Protein AF-A0A7K9M9V5-F1 (afdb_monomer)

Sequence (513 aa):
MQDLDKKLLKLNRQIQEDERISSNPIVKIVYGDPVTFLSQLPKDSHIHHSKMWSCRRRISVENLGHVVQQKNAKDTVPLLWKFLQKETELRLVKFLPEILALQRDLVRRFQNTADVKHCSIRDFLNEPLSDVMRDLLQRRVNVFLSVWNKLRSSLDTNGEIKLPKGYCDAELTLDSKLEVLLPRRRGLGLCSTALASYLISLHNDFIHAVNKHIKEDDRYLISPSEVADLHLISYEVERDLIPLILSNCQYSMEKGGQTLQDFDLERIQQQVISKFLQGKPLITLTGIPTLVYRHDRNYEQLFNDVRNKLDQSALPSSVMNMISGELQSYSDVCDALSITEITLGFLAMAGENAEMLLTDYIEEVLQMGDQTNPHVLQALRRCHLKHNIALWQLLCTRKSEQLLRLKRDPFVDVSTVYKAELSPDIAKLLNAFLVQSRLETFLQELHEMIVLKLRPVRAVDEFRPTWSLKESLIPYLDAKYSDLATELEEMFPDEILLSHATATWKAAAVFKR

Foldseek 3Di:
DPCPVVVVVVVLVVQCPPPVPVPPLVNCLQSHWNVVPPVPQDPPDPCSGSVNVHDDDQDALVVVLVVCVVVVCCVVQVLSNVCSVCVLLQQLLLLLLLLLVLQVVLQVVCQPPQDDPWAFLLVVLPPDDDPVVSVSNVVSVVSLLVSLLSCLVVLCPPFPDHDDPPLSPDRDDSRHTPCCSHCAPDDNNVNSVRSSRVSLVSLQVSLVVLCVVVVHDQPQEDESVPDDSVLGQHDDRVPQVSVLQVVQWDWDQDPPGDTDTDGPSNSSSVCSCVPGHPPHHRYDSPHRRYRARLLNDQVVLLVVLLVVQDAADADDPVLLVLLVVLQPDLVLLVLLLVLLSVLSVVCSPPNDYQQAQSLCCVCPVVVCNVVGDVSSSVSRRPDGNNHSVNSNLSSLLVNQLVCVVVVHHSQPQFDLQQADADDPVLLVLLVVLLVVDPLSVVLSLLSCCCSNQRNDPCNCVVFPQAAFPLVVSLVVCVVVVHPVSVSSVVRPDRPHGSSPSSNSSSSSSVVVD

Radius of gyration: 34.29 Å; Cα contacts (8 Å, |Δi|>4): 579; chains: 1; bounding box: 97×51×90 Å

Nearest PDB structures (foldseek):
  6tay-assembly1_A  TM=6.964E-01  e=7.313E-41  Mus musculus
  8s24-assembly1_A  TM=7.079E-01  e=9.485E-41  Homo sapiens
  6tax-assembly1_A  TM=6.893E-01  e=4.143E-40  Mus musculus
  7oim-assembly1_A  TM=6.729E-01  e=5.806E-38  Mus musculus

Solvent-accessible surface area (backbone atoms only — not comparable to full-atom values): 29113 Å² total; per-residue (Å²): 126,86,67,50,71,62,49,51,55,52,49,52,49,54,56,54,66,32,78,91,47,46,79,40,67,67,52,37,51,75,78,46,57,48,71,81,79,40,84,88,55,74,77,94,44,95,72,70,37,63,80,71,74,52,90,74,84,80,89,47,72,66,57,51,47,49,50,42,60,75,70,63,34,48,84,80,32,49,65,44,48,54,44,61,77,40,40,87,62,48,58,50,36,54,51,47,50,48,43,52,49,48,26,42,54,48,31,72,71,48,58,84,46,92,66,85,74,90,44,31,38,49,60,62,64,69,48,99,62,60,69,71,58,40,54,52,50,51,51,33,50,51,50,45,39,56,52,44,60,75,38,30,68,54,40,72,73,72,35,88,60,83,73,64,91,73,70,55,75,60,77,66,54,56,81,35,59,37,48,39,60,41,21,20,98,53,77,57,9,34,54,31,41,38,51,54,53,44,42,44,49,57,50,33,58,50,37,54,54,48,29,65,73,74,71,53,77,90,73,54,68,43,44,52,81,71,55,45,76,84,51,40,50,56,73,46,61,82,77,49,50,47,53,52,54,54,76,39,51,46,77,46,73,50,100,85,76,52,74,46,78,44,71,48,56,63,60,49,32,52,50,49,37,66,74,43,47,60,92,42,50,39,62,46,81,63,66,57,63,66,47,66,48,83,91,68,56,64,58,70,60,43,50,49,41,25,56,74,51,26,67,71,47,80,63,56,68,74,55,52,53,47,34,61,63,66,47,72,47,67,64,49,29,51,52,46,36,51,53,46,56,51,50,51,55,49,33,35,72,72,38,63,67,35,83,39,43,42,45,56,43,39,38,72,72,67,64,39,51,93,80,44,60,66,69,46,48,62,50,38,60,87,38,30,50,20,25,48,69,44,47,43,42,51,33,53,40,49,46,34,54,44,31,49,71,71,76,39,77,64,57,74,78,37,54,70,68,32,55,38,76,71,50,76,68,59,45,51,51,50,51,60,34,55,77,77,46,67,54,72,62,51,49,33,53,54,44,47,47,45,63,67,55,46,35,47,93,63,19,65,82,79,52,52,43,86,39,37,36,51,77,62,45,35,65,61,26,55,77,66,71,39,78,61,33,62,54,43,72,77,57,51,59,69,83,47,28,31,18,26,47,54,38,52,49,51,51,51,62,55,70,74,105

Structure (mmCIF, N/CA/C/O backbone):
data_AF-A0A7K9M9V5-F1
#
_entry.id   AF-A0A7K9M9V5-F1
#
loop_
_atom_site.group_PDB
_atom_site.id
_atom_site.type_symbol
_atom_site.label_atom_id
_atom_site.label_alt_id
_atom_site.label_comp_id
_atom_site.label_asym_id
_atom_site.label_entity_id
_atom_site.label_seq_id
_atom_site.pdbx_PDB_ins_code
_atom_site.Cartn_x
_atom_site.Cartn_y
_atom_site.Cartn_z
_atom_site.occupancy
_atom_site.B_iso_or_equiv
_atom_site.auth_seq_id
_atom_site.auth_comp_id
_atom_site.auth_asym_id
_atom_site.auth_atom_id
_atom_site.pdbx_PDB_model_num
ATOM 1 N N . MET A 1 1 ? 32.129 17.819 -21.849 1.00 51.53 1 MET A N 1
ATOM 2 C CA . MET A 1 1 ? 33.596 17.989 -21.948 1.00 51.53 1 MET A CA 1
ATOM 3 C C . MET A 1 1 ? 33.959 18.271 -23.398 1.00 51.53 1 MET A C 1
ATOM 5 O O . MET A 1 1 ? 34.106 17.333 -24.168 1.00 51.53 1 MET A O 1
ATOM 9 N N . GLN A 1 2 ? 34.038 19.540 -23.794 1.00 53.66 2 GLN A N 1
ATOM 10 C CA . GLN A 1 2 ? 34.505 19.894 -25.139 1.00 53.66 2 GLN A CA 1
ATOM 11 C C . GLN A 1 2 ? 36.034 19.671 -25.231 1.00 53.66 2 GLN A C 1
ATOM 13 O O . GLN A 1 2 ? 36.744 19.853 -24.242 1.00 53.66 2 GLN A O 1
ATOM 18 N N . ASP A 1 3 ? 36.516 19.205 -26.390 1.00 66.62 3 ASP A N 1
ATOM 19 C CA . ASP A 1 3 ? 37.926 18.900 -26.726 1.00 66.62 3 ASP A CA 1
ATOM 20 C C . ASP A 1 3 ? 38.622 17.723 -26.007 1.00 66.62 3 ASP A C 1
ATOM 22 O O . ASP A 1 3 ? 39.841 17.559 -26.133 1.00 66.62 3 ASP A O 1
ATOM 26 N N . LEU A 1 4 ? 37.892 16.856 -25.294 1.00 72.06 4 LEU A N 1
ATOM 27 C CA . LEU A 1 4 ? 38.500 15.678 -24.657 1.00 72.06 4 LEU A CA 1
ATOM 28 C C . LEU A 1 4 ? 39.150 14.737 -25.683 1.00 72.06 4 LEU A C 1
ATOM 30 O O . LEU A 1 4 ? 40.258 14.266 -25.448 1.00 72.06 4 LEU A O 1
ATOM 34 N N . ASP A 1 5 ? 38.524 14.518 -26.839 1.00 70.75 5 ASP A N 1
ATOM 35 C CA . ASP A 1 5 ? 39.033 13.580 -27.849 1.00 70.75 5 ASP A CA 1
ATOM 36 C C . ASP A 1 5 ? 40.385 14.018 -28.430 1.00 70.75 5 ASP A C 1
ATOM 38 O O . ASP A 1 5 ? 41.305 13.211 -28.575 1.00 70.75 5 ASP A O 1
ATOM 42 N N . LYS A 1 6 ? 40.566 15.324 -28.668 1.00 75.88 6 LYS A N 1
ATOM 43 C CA . LYS A 1 6 ? 41.851 15.890 -29.111 1.00 75.88 6 LYS A CA 1
ATOM 44 C C . LYS A 1 6 ? 42.919 15.783 -28.023 1.00 75.88 6 LYS A C 1
ATOM 46 O O . LYS A 1 6 ? 44.075 15.477 -28.317 1.00 75.88 6 LYS A O 1
ATOM 51 N N . LYS A 1 7 ? 42.541 16.018 -26.761 1.00 82.12 7 LYS A N 1
ATOM 52 C CA . LYS A 1 7 ? 43.445 15.887 -25.608 1.00 82.12 7 LYS A CA 1
ATOM 53 C C . LYS A 1 7 ? 43.864 14.435 -25.381 1.00 82.12 7 LYS A C 1
ATOM 55 O O . LYS A 1 7 ? 45.041 14.203 -25.136 1.00 82.12 7 LYS A O 1
ATOM 60 N N . LEU A 1 8 ? 42.950 13.474 -25.529 1.00 80.19 8 LEU A N 1
ATOM 61 C CA . LEU A 1 8 ? 43.242 12.043 -25.426 1.00 80.19 8 LEU A CA 1
ATOM 62 C C . LEU A 1 8 ? 44.208 11.583 -26.519 1.00 80.19 8 LEU A C 1
ATOM 64 O O . LEU A 1 8 ? 45.165 10.881 -26.217 1.00 80.19 8 LEU A O 1
ATOM 68 N N . LEU A 1 9 ? 44.023 12.026 -27.767 1.00 79.56 9 LEU A N 1
ATOM 69 C CA . LEU A 1 9 ? 44.968 11.723 -28.849 1.00 79.56 9 LEU A CA 1
ATOM 70 C C . LEU A 1 9 ? 46.369 12.282 -28.563 1.00 79.56 9 LEU A C 1
ATOM 72 O O . LEU A 1 9 ? 47.364 11.589 -28.770 1.00 79.56 9 LEU A O 1
ATOM 76 N N . LYS A 1 10 ? 46.453 13.516 -28.050 1.00 83.25 10 LYS A N 1
ATOM 77 C CA . LYS A 1 10 ? 47.728 14.143 -27.677 1.00 83.25 10 LYS A CA 1
ATOM 78 C C . LYS A 1 10 ? 48.398 13.430 -26.498 1.00 83.25 10 LYS A C 1
ATOM 80 O O . LYS A 1 10 ? 49.598 13.190 -26.550 1.00 83.25 10 LYS A O 1
ATOM 85 N N . LEU A 1 11 ? 47.629 13.073 -25.471 1.00 83.31 11 LEU A N 1
ATOM 86 C CA . LEU A 1 11 ? 48.118 12.352 -24.296 1.00 83.31 11 LEU A CA 1
ATOM 87 C C . LEU A 1 11 ? 48.611 10.949 -24.672 1.00 83.31 11 LEU A C 1
ATOM 89 O O . LEU A 1 11 ? 49.701 10.561 -24.271 1.00 83.31 11 LEU A O 1
ATOM 93 N N . ASN A 1 12 ? 47.857 10.219 -25.498 1.00 80.88 12 ASN A N 1
ATOM 94 C CA . ASN A 1 12 ? 48.265 8.901 -25.985 1.00 80.88 12 ASN A CA 1
ATOM 95 C C . ASN A 1 12 ? 49.577 8.977 -26.776 1.00 80.88 12 ASN A C 1
ATOM 97 O O . ASN A 1 12 ? 50.435 8.119 -26.597 1.00 80.88 12 ASN A O 1
ATOM 101 N N . ARG A 1 13 ? 49.770 10.028 -27.589 1.00 81.56 13 ARG A N 1
ATOM 102 C CA . ARG A 1 13 ? 51.042 10.269 -28.286 1.00 81.56 13 ARG A CA 1
ATOM 103 C C . ARG A 1 13 ? 52.190 10.538 -27.304 1.00 81.56 13 ARG A C 1
ATOM 105 O O . ARG A 1 13 ? 53.248 9.944 -27.443 1.00 81.56 13 ARG A O 1
ATOM 112 N N . GLN A 1 14 ? 51.964 11.354 -26.274 1.00 82.88 14 GLN A N 1
ATOM 113 C CA . GLN A 1 14 ? 52.973 11.625 -25.240 1.00 82.88 14 GLN A CA 1
ATOM 114 C C . GLN A 1 14 ? 53.352 10.376 -24.430 1.00 82.88 14 GLN A C 1
ATOM 116 O O . GLN A 1 14 ? 54.517 10.195 -24.103 1.00 82.88 14 GLN A O 1
ATOM 121 N N . ILE A 1 15 ? 52.388 9.500 -24.129 1.00 78.69 15 ILE A N 1
ATOM 122 C CA . ILE A 1 15 ? 52.637 8.221 -23.443 1.00 78.69 15 ILE A CA 1
ATOM 123 C C . ILE A 1 15 ? 53.419 7.263 -24.348 1.00 78.69 15 ILE A C 1
ATOM 125 O O . ILE A 1 15 ? 54.307 6.555 -23.879 1.00 78.69 15 ILE A O 1
ATOM 129 N N . GLN A 1 16 ? 53.102 7.241 -25.643 1.00 76.00 16 GLN A N 1
ATOM 130 C CA . GLN A 1 16 ? 53.804 6.421 -26.628 1.00 76.00 16 GLN A CA 1
ATOM 131 C C . GLN A 1 16 ? 55.267 6.855 -26.817 1.00 76.00 16 GLN A C 1
ATOM 133 O O . GLN A 1 16 ? 56.130 6.004 -27.024 1.00 76.00 16 GLN A O 1
ATOM 138 N N . GLU A 1 17 ? 55.537 8.158 -26.743 1.00 80.81 17 GLU A N 1
ATOM 139 C CA . GLU A 1 17 ? 56.869 8.759 -26.901 1.00 80.81 17 GLU A CA 1
ATOM 140 C C . GLU A 1 17 ? 57.691 8.776 -25.595 1.00 80.81 17 GLU A C 1
ATOM 142 O O . GLU A 1 17 ? 58.870 9.120 -25.628 1.00 80.81 17 GLU A O 1
ATOM 147 N N . ASP A 1 18 ? 57.119 8.379 -24.449 1.00 83.06 18 ASP A N 1
ATOM 148 C CA . ASP A 1 18 ? 57.840 8.321 -23.170 1.00 83.06 18 ASP A CA 1
ATOM 149 C C . ASP A 1 18 ? 58.947 7.255 -23.226 1.00 83.06 18 ASP A C 1
ATOM 151 O O . ASP A 1 18 ? 58.688 6.051 -23.307 1.00 83.06 18 ASP A O 1
ATOM 155 N N . GLU A 1 19 ? 60.204 7.690 -23.161 1.00 80.44 19 GLU A N 1
ATOM 156 C CA . GLU A 1 19 ? 61.401 6.842 -23.255 1.00 80.44 19 GLU A CA 1
ATOM 157 C C . GLU A 1 19 ? 61.427 5.698 -22.228 1.00 80.44 19 GLU A C 1
ATOM 159 O O . GLU A 1 19 ? 61.992 4.635 -22.491 1.00 80.44 19 GLU A O 1
ATOM 164 N N . ARG A 1 20 ? 60.755 5.865 -21.080 1.00 83.25 20 ARG A N 1
ATOM 165 C CA . ARG A 1 20 ? 60.689 4.846 -20.019 1.00 83.25 20 ARG A CA 1
ATOM 166 C C . ARG A 1 20 ? 59.803 3.655 -20.386 1.00 83.25 20 ARG A C 1
ATOM 168 O O . ARG A 1 20 ? 59.953 2.584 -19.804 1.00 83.25 20 ARG A O 1
ATOM 175 N N . ILE A 1 21 ? 58.858 3.845 -21.307 1.00 81.62 21 ILE A N 1
ATOM 176 C CA . ILE A 1 21 ? 57.790 2.884 -21.624 1.00 81.62 21 ILE A CA 1
ATOM 177 C C . ILE A 1 21 ? 57.818 2.487 -23.110 1.00 81.62 21 ILE A C 1
ATOM 179 O O . ILE A 1 21 ? 57.430 1.372 -23.460 1.00 81.62 21 ILE A O 1
ATOM 183 N N . SER A 1 22 ? 58.331 3.350 -23.985 1.00 77.00 22 SER A N 1
ATOM 184 C CA . SER A 1 22 ? 58.371 3.167 -25.442 1.00 77.00 22 SER A CA 1
ATOM 185 C C . SER A 1 22 ? 59.183 1.953 -25.905 1.00 77.00 22 SER A C 1
ATOM 187 O O . SER A 1 22 ? 58.924 1.424 -26.984 1.00 77.00 22 SER A O 1
ATOM 189 N N . SER A 1 23 ? 60.134 1.459 -25.105 1.00 78.44 23 SER A N 1
ATOM 190 C CA . SER A 1 23 ? 60.894 0.232 -25.386 1.00 78.44 23 SER A CA 1
ATOM 191 C C . SER A 1 23 ? 60.104 -1.053 -25.105 1.00 78.44 23 SER A C 1
ATOM 193 O O . SER A 1 23 ? 60.461 -2.111 -25.630 1.00 78.44 23 SER A O 1
ATOM 195 N N . ASN A 1 24 ? 59.008 -0.974 -24.342 1.00 83.31 24 ASN A N 1
ATOM 196 C CA . ASN A 1 24 ? 58.195 -2.125 -23.973 1.00 83.31 24 ASN A CA 1
ATOM 197 C C . ASN A 1 24 ? 57.429 -2.667 -25.200 1.00 83.31 24 ASN A C 1
ATOM 199 O O . ASN A 1 24 ? 56.653 -1.929 -25.818 1.00 83.31 24 ASN A O 1
ATOM 203 N N . PRO A 1 25 ? 57.581 -3.960 -25.546 1.00 80.19 25 PRO A N 1
ATOM 204 C CA . PRO A 1 25 ? 56.915 -4.548 -26.705 1.00 80.19 25 PRO A CA 1
ATOM 205 C C . PRO A 1 25 ? 55.386 -4.446 -26.627 1.00 80.19 25 PRO A C 1
ATOM 207 O O . PRO A 1 25 ? 54.753 -4.214 -27.649 1.00 80.19 25 PRO A O 1
ATOM 210 N N . ILE A 1 26 ? 54.780 -4.528 -25.438 1.00 83.44 26 ILE A N 1
ATOM 211 C CA . ILE A 1 26 ? 53.320 -4.435 -25.265 1.00 83.44 26 ILE A CA 1
ATOM 212 C C . ILE A 1 26 ? 52.806 -3.062 -25.713 1.00 83.44 26 ILE A C 1
ATOM 214 O O . ILE A 1 26 ? 51.795 -2.962 -26.403 1.00 83.44 26 ILE A O 1
ATOM 218 N N . VAL A 1 27 ? 53.530 -1.997 -25.372 1.00 82.50 27 VAL A N 1
ATOM 219 C CA . VAL A 1 27 ? 53.150 -0.615 -25.700 1.00 82.50 27 VAL A CA 1
ATOM 220 C C . VAL A 1 27 ? 53.248 -0.386 -27.206 1.00 82.50 27 VAL A C 1
ATOM 222 O O . VAL A 1 27 ? 52.357 0.228 -27.794 1.00 82.50 27 VAL A O 1
ATOM 225 N N . LYS A 1 28 ? 54.271 -0.965 -27.849 1.00 78.50 28 LYS A N 1
ATOM 226 C CA . LYS A 1 28 ? 54.425 -0.944 -29.309 1.00 78.50 28 LYS A CA 1
ATOM 227 C C . LYS A 1 28 ? 53.330 -1.728 -30.043 1.00 78.50 28 LYS A C 1
ATOM 229 O O . LYS A 1 28 ? 52.954 -1.307 -31.130 1.00 78.50 28 LYS A O 1
ATOM 234 N N . ILE A 1 29 ? 52.796 -2.816 -29.470 1.00 83.38 29 ILE A N 1
ATOM 235 C CA . ILE A 1 29 ? 51.648 -3.557 -30.041 1.00 83.38 29 ILE A CA 1
ATOM 236 C C . ILE A 1 29 ? 50.344 -2.763 -29.891 1.00 83.38 29 ILE A C 1
ATOM 238 O O . ILE A 1 29 ? 49.545 -2.718 -30.819 1.00 83.38 29 ILE A O 1
ATOM 242 N N . VAL A 1 30 ? 50.106 -2.166 -28.718 1.00 79.25 30 VAL A N 1
ATOM 243 C CA . VAL A 1 30 ? 48.817 -1.530 -28.388 1.00 79.25 30 VAL A CA 1
ATOM 244 C C . VAL A 1 30 ? 48.656 -0.157 -29.047 1.00 79.25 30 VAL A C 1
ATOM 246 O O . VAL A 1 30 ? 47.562 0.169 -29.506 1.00 79.25 30 VAL A O 1
ATOM 249 N N . TYR A 1 31 ? 49.723 0.648 -29.097 1.00 75.81 31 TYR A N 1
ATOM 250 C CA . TYR A 1 31 ? 49.685 2.027 -29.611 1.00 75.81 31 TYR A CA 1
ATOM 251 C C . TYR A 1 31 ? 50.443 2.223 -30.934 1.00 75.81 31 TYR A C 1
ATOM 253 O O . TYR A 1 31 ? 50.320 3.277 -31.557 1.00 75.81 31 TYR A O 1
ATOM 261 N N . GLY A 1 32 ? 51.234 1.238 -31.366 1.00 74.69 32 GLY A N 1
ATOM 262 C CA . GLY A 1 32 ? 52.042 1.288 -32.586 1.00 74.69 32 GLY A CA 1
ATOM 263 C C . GLY A 1 32 ? 51.653 0.224 -33.611 1.00 74.69 32 GLY A C 1
ATOM 264 O O . GLY A 1 32 ? 50.634 -0.451 -33.479 1.00 74.69 32 GLY A O 1
ATOM 265 N N . ASP A 1 33 ? 52.475 0.082 -34.654 1.00 75.38 33 ASP A N 1
ATOM 266 C CA . ASP A 1 33 ? 52.296 -0.967 -35.657 1.00 75.38 33 ASP A CA 1
ATOM 267 C C . ASP A 1 33 ? 53.206 -2.175 -35.349 1.00 75.38 33 ASP A C 1
ATOM 269 O O . ASP A 1 33 ? 54.436 -2.040 -35.412 1.00 75.38 33 ASP A O 1
ATOM 273 N N . PRO A 1 34 ? 52.646 -3.360 -35.037 1.00 78.94 34 PRO A N 1
ATOM 274 C CA . PRO A 1 34 ? 53.422 -4.551 -34.701 1.00 78.94 34 PRO A CA 1
ATOM 275 C C . PRO A 1 34 ? 54.334 -5.043 -35.837 1.00 78.94 34 PRO A C 1
ATOM 277 O O . PRO A 1 34 ? 55.355 -5.676 -35.561 1.00 78.94 34 PRO A O 1
ATOM 280 N N . VAL A 1 35 ? 54.034 -4.715 -37.101 1.00 77.38 35 VAL A N 1
ATOM 281 C CA . VAL A 1 35 ? 54.844 -5.115 -38.270 1.00 77.38 35 VAL A CA 1
ATOM 282 C C . VAL A 1 35 ? 56.236 -4.466 -38.248 1.00 77.38 35 VAL A C 1
ATOM 284 O O . VAL A 1 35 ? 57.183 -5.000 -38.824 1.00 77.38 35 VAL A O 1
ATOM 287 N N . THR A 1 36 ? 56.402 -3.351 -37.526 1.00 75.38 36 THR A N 1
ATOM 288 C CA . THR A 1 36 ? 57.679 -2.618 -37.443 1.00 75.38 36 THR A CA 1
ATOM 289 C C . THR A 1 36 ? 58.768 -3.340 -36.646 1.00 75.38 36 THR A C 1
ATOM 291 O O . THR A 1 36 ? 59.945 -3.030 -36.823 1.00 75.38 36 THR A O 1
ATOM 294 N N . PHE A 1 37 ? 58.417 -4.305 -35.788 1.00 79.31 37 PHE A N 1
ATOM 295 C CA . PHE A 1 37 ? 59.393 -5.026 -34.957 1.00 79.31 37 PHE A CA 1
ATOM 296 C C . PHE A 1 37 ? 59.161 -6.542 -34.865 1.00 79.31 37 PHE A C 1
ATOM 298 O O . PHE A 1 37 ? 60.061 -7.259 -34.429 1.00 79.31 37 PHE A O 1
ATOM 305 N N . LEU A 1 38 ? 58.006 -7.059 -35.302 1.00 82.56 38 LEU A N 1
ATOM 306 C CA . LEU A 1 38 ? 57.746 -8.497 -35.408 1.00 82.56 38 LEU A CA 1
ATOM 307 C C . LEU A 1 38 ? 57.948 -8.965 -36.853 1.00 82.56 38 LEU A C 1
ATOM 309 O O . LEU A 1 38 ? 57.048 -8.903 -37.687 1.00 82.56 38 LEU A O 1
ATOM 313 N N . SER A 1 39 ? 59.143 -9.479 -37.144 1.00 78.00 39 SER A N 1
ATOM 314 C CA . SER A 1 39 ? 59.556 -9.914 -38.488 1.00 78.00 39 SER A CA 1
ATOM 315 C C . SER A 1 39 ? 58.799 -11.132 -39.036 1.00 78.00 39 SER A C 1
ATOM 317 O O . SER A 1 39 ? 58.855 -11.378 -40.238 1.00 78.00 39 SER A O 1
ATOM 319 N N . GLN A 1 40 ? 58.103 -11.876 -38.171 1.00 82.25 40 GLN A N 1
ATOM 320 C CA . GLN A 1 40 ? 57.329 -13.075 -38.514 1.00 82.25 40 GLN A CA 1
ATOM 321 C C . GLN A 1 40 ? 55.923 -12.763 -39.058 1.00 82.25 40 GLN A C 1
ATOM 323 O O . GLN A 1 40 ? 55.230 -13.674 -39.508 1.00 82.25 40 GLN A O 1
ATOM 328 N N . LEU A 1 41 ? 55.479 -11.501 -39.005 1.00 82.00 41 LEU A N 1
ATOM 329 C CA . LEU A 1 41 ? 54.170 -11.100 -39.519 1.00 82.00 41 LEU A CA 1
ATOM 330 C C . LEU A 1 41 ? 54.193 -10.954 -41.053 1.00 82.00 41 LEU A C 1
ATOM 332 O O . LEU A 1 41 ? 55.204 -10.512 -41.607 1.00 82.00 41 LEU A O 1
ATOM 336 N N . PRO A 1 42 ? 53.088 -11.280 -41.753 1.00 80.81 42 PRO A N 1
ATOM 337 C CA . PRO A 1 42 ? 52.975 -11.057 -43.191 1.00 80.81 42 PRO A CA 1
ATOM 338 C C . PRO A 1 42 ? 53.208 -9.583 -43.547 1.00 80.81 42 PRO A C 1
ATOM 340 O O . PRO A 1 42 ? 52.542 -8.698 -43.011 1.00 80.81 42 PRO A O 1
ATOM 343 N N . LYS A 1 43 ? 54.138 -9.326 -44.469 1.00 73.69 43 LYS A N 1
ATOM 344 C CA . LYS A 1 43 ? 54.408 -7.987 -45.015 1.00 73.69 43 LYS A CA 1
ATOM 345 C C . LYS A 1 43 ? 53.516 -7.748 -46.238 1.00 73.69 43 LYS A C 1
ATOM 347 O O . LYS A 1 43 ? 53.228 -8.691 -46.970 1.00 73.69 43 LYS A O 1
ATOM 352 N N . ASP A 1 44 ? 53.053 -6.513 -46.425 1.00 70.12 44 ASP A N 1
ATOM 353 C CA . ASP A 1 44 ? 52.277 -6.063 -47.597 1.00 70.12 44 ASP A CA 1
ATOM 354 C C . ASP A 1 44 ? 50.939 -6.790 -47.852 1.00 70.12 44 ASP A C 1
ATOM 356 O O . ASP A 1 44 ? 50.456 -6.886 -48.978 1.00 70.12 44 ASP A O 1
ATOM 360 N N . SER A 1 45 ? 50.287 -7.278 -46.793 1.00 76.69 45 SER A N 1
ATOM 361 C CA . SER A 1 45 ? 48.933 -7.833 -46.887 1.00 76.69 45 SER A CA 1
ATOM 362 C C . SER A 1 45 ? 47.861 -6.756 -46.707 1.00 76.69 45 SER A C 1
ATOM 364 O O . SER A 1 45 ? 47.849 -6.037 -45.709 1.00 76.69 45 SER A O 1
ATOM 366 N N . HIS A 1 46 ? 46.875 -6.722 -47.607 1.00 73.75 46 HIS A N 1
ATOM 367 C CA . HIS A 1 46 ? 45.702 -5.846 -47.480 1.00 73.75 46 HIS A CA 1
ATOM 368 C C . HIS A 1 46 ? 44.783 -6.197 -46.292 1.00 73.75 46 HIS A C 1
ATOM 370 O O . HIS A 1 46 ? 43.994 -5.356 -45.863 1.00 73.75 46 HIS A O 1
ATOM 376 N N . ILE A 1 47 ? 44.873 -7.420 -45.755 1.00 75.94 47 ILE A N 1
ATOM 377 C CA . ILE A 1 47 ? 44.001 -7.927 -44.678 1.00 75.94 47 ILE A CA 1
ATOM 378 C C . ILE A 1 47 ? 44.737 -8.118 -43.343 1.00 75.94 47 ILE A C 1
ATOM 380 O O . ILE A 1 47 ? 44.127 -7.993 -42.281 1.00 75.94 47 ILE A O 1
ATOM 384 N N . HIS A 1 48 ? 46.051 -8.357 -43.363 1.00 78.56 48 HIS A N 1
ATOM 385 C CA . HIS A 1 48 ? 46.874 -8.514 -42.156 1.00 78.56 48 HIS A CA 1
ATOM 386 C C . HIS A 1 48 ? 47.566 -7.203 -41.749 1.00 78.56 48 HIS A C 1
ATOM 388 O O . HIS A 1 48 ? 48.734 -7.196 -41.381 1.00 78.56 48 HIS A O 1
ATOM 394 N N . HIS A 1 49 ? 46.829 -6.089 -41.807 1.00 77.19 49 HIS A N 1
ATOM 395 C CA . HIS A 1 49 ? 47.298 -4.772 -41.371 1.00 77.19 49 HIS A CA 1
ATOM 396 C C . HIS A 1 49 ? 46.833 -4.456 -39.939 1.00 77.19 49 HIS A C 1
ATOM 398 O O . HIS A 1 49 ? 45.718 -4.813 -39.547 1.00 77.19 49 HIS A O 1
ATOM 404 N N . SER A 1 50 ? 47.646 -3.719 -39.175 1.00 77.19 50 SER A N 1
ATOM 405 C CA . SER A 1 50 ? 47.392 -3.322 -37.776 1.00 77.19 50 SER A CA 1
ATOM 406 C C . SER A 1 50 ? 46.003 -2.703 -37.555 1.00 77.19 50 SER A C 1
ATOM 408 O O . SER A 1 50 ? 45.303 -3.008 -36.591 1.00 77.19 50 SER A O 1
ATOM 410 N N . LYS A 1 51 ? 45.539 -1.897 -38.514 1.00 77.19 51 LYS A N 1
ATOM 411 C CA . LYS A 1 51 ? 44.205 -1.273 -38.495 1.00 77.19 51 LYS A CA 1
ATOM 412 C C . LYS A 1 51 ? 43.038 -2.276 -38.516 1.00 77.19 51 LYS A C 1
ATOM 414 O O . LYS A 1 51 ? 42.022 -2.005 -37.872 1.00 77.19 51 LYS A O 1
ATOM 419 N N . MET A 1 52 ? 43.172 -3.415 -39.204 1.00 77.50 52 MET A N 1
ATOM 420 C CA . ME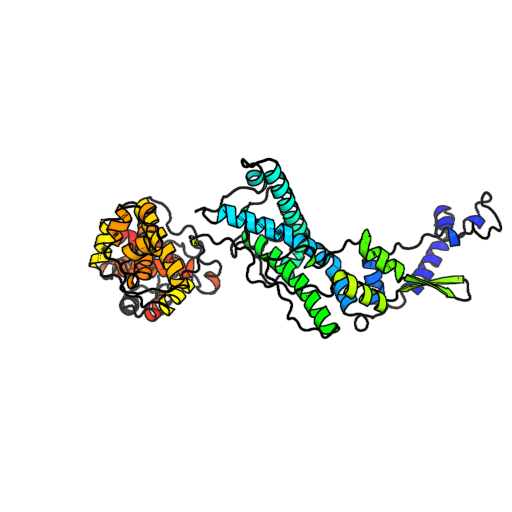T A 1 52 ? 42.128 -4.456 -39.269 1.00 77.50 52 MET A CA 1
ATOM 421 C C . MET A 1 52 ? 41.985 -5.209 -37.945 1.00 77.50 52 MET A C 1
ATOM 423 O O . MET A 1 52 ? 40.873 -5.534 -37.542 1.00 77.50 52 MET A O 1
ATOM 427 N N . TRP A 1 53 ? 43.100 -5.410 -37.243 1.00 79.62 53 TRP A N 1
ATOM 428 C CA . TRP A 1 53 ? 43.167 -6.128 -35.965 1.00 79.62 53 TRP A CA 1
ATOM 429 C C . TRP A 1 53 ? 43.101 -5.205 -34.741 1.00 79.62 53 TRP A C 1
ATOM 431 O O . TRP A 1 53 ? 43.328 -5.637 -33.614 1.00 79.62 53 TRP A O 1
ATOM 441 N N . SER A 1 54 ? 42.781 -3.927 -34.952 1.00 80.00 54 SER A N 1
ATOM 442 C CA . SER A 1 54 ? 42.616 -2.957 -33.872 1.00 80.00 54 SER A CA 1
ATOM 443 C C . SER A 1 54 ? 41.346 -3.215 -33.052 1.00 80.00 54 SER A C 1
ATOM 445 O O . SER A 1 54 ? 40.270 -3.493 -33.590 1.00 80.00 54 SER A O 1
ATOM 447 N N . CYS A 1 55 ? 41.455 -3.083 -31.728 1.00 76.00 55 CYS A N 1
ATOM 448 C CA . CYS A 1 55 ? 40.313 -3.218 -30.828 1.00 76.00 55 CYS A CA 1
ATOM 449 C C . CYS A 1 55 ? 39.339 -2.046 -31.006 1.00 76.00 55 CYS A C 1
ATOM 451 O O . CYS A 1 55 ? 39.728 -0.878 -30.939 1.00 76.00 55 CYS A O 1
ATOM 453 N N . ARG A 1 56 ? 38.050 -2.354 -31.175 1.00 74.50 56 ARG A N 1
ATOM 454 C CA . ARG A 1 56 ? 36.969 -1.359 -31.224 1.00 74.50 56 ARG A CA 1
ATOM 455 C C . ARG A 1 56 ? 36.182 -1.373 -29.921 1.00 74.50 56 ARG A C 1
ATOM 457 O O . ARG A 1 56 ? 36.076 -2.403 -29.258 1.00 74.50 56 ARG A O 1
ATOM 464 N N . ARG A 1 57 ? 35.604 -0.228 -29.557 1.00 76.25 57 ARG A N 1
ATOM 465 C CA . ARG A 1 57 ? 34.699 -0.153 -28.403 1.00 76.25 57 ARG A CA 1
ATOM 466 C C . ARG A 1 57 ? 33.444 -0.973 -28.695 1.00 76.25 57 ARG A C 1
ATOM 468 O O . ARG A 1 57 ? 32.829 -0.805 -29.747 1.00 76.25 57 ARG A O 1
ATOM 475 N N . ARG A 1 58 ? 33.057 -1.839 -27.755 1.00 81.62 58 ARG A N 1
ATOM 476 C CA . ARG A 1 58 ? 31.763 -2.526 -27.804 1.00 81.62 58 ARG A CA 1
ATOM 477 C C . ARG A 1 58 ? 30.655 -1.482 -27.656 1.00 81.62 58 ARG A C 1
ATOM 479 O O . ARG A 1 58 ? 30.746 -0.589 -26.816 1.00 81.62 58 ARG A O 1
ATOM 486 N N . ILE A 1 59 ? 29.630 -1.574 -28.496 1.00 84.25 59 ILE A N 1
ATOM 487 C CA . ILE A 1 59 ? 28.455 -0.707 -28.401 1.00 84.25 59 ILE A CA 1
ATOM 488 C C . ILE A 1 59 ? 27.623 -1.169 -27.203 1.00 84.25 59 ILE A C 1
ATOM 490 O O . ILE A 1 59 ? 27.366 -2.361 -27.051 1.00 84.25 59 ILE A O 1
ATOM 494 N N . SER A 1 60 ? 27.241 -0.219 -26.353 1.00 88.62 60 SER A N 1
ATOM 495 C CA . SER A 1 60 ? 26.420 -0.440 -25.164 1.00 88.62 60 SER A CA 1
ATOM 496 C C . SER A 1 60 ? 25.392 0.684 -25.017 1.00 88.62 60 SER A C 1
ATOM 498 O O . SER A 1 60 ? 25.497 1.725 -25.676 1.00 88.62 60 SER A O 1
ATOM 500 N N . VAL A 1 61 ? 24.404 0.478 -24.147 1.00 91.25 61 VAL A N 1
ATOM 501 C CA . VAL A 1 61 ? 23.365 1.472 -23.843 1.00 91.25 61 VAL A CA 1
ATOM 502 C C . VAL A 1 61 ? 23.985 2.729 -23.227 1.00 91.25 61 VAL A C 1
ATOM 504 O O . VAL A 1 61 ? 23.636 3.846 -23.606 1.00 91.25 61 VAL A O 1
ATOM 507 N N . GLU A 1 62 ? 24.969 2.560 -22.344 1.00 89.81 62 GLU A N 1
ATOM 508 C CA . GLU A 1 62 ? 25.692 3.660 -21.699 1.00 89.81 62 GLU A CA 1
ATOM 509 C C . GLU A 1 62 ? 26.477 4.476 -22.727 1.00 89.81 62 GLU A C 1
ATOM 511 O O . GLU A 1 62 ? 26.446 5.706 -22.697 1.00 89.81 62 GLU A O 1
ATOM 516 N N . ASN A 1 63 ? 27.134 3.804 -23.681 1.00 87.88 63 ASN A N 1
ATOM 517 C CA . ASN A 1 63 ? 27.837 4.475 -24.772 1.00 87.88 63 ASN A CA 1
ATOM 518 C C . ASN A 1 63 ? 26.870 5.336 -25.600 1.00 87.88 63 ASN A C 1
ATOM 520 O O . ASN A 1 63 ? 27.148 6.509 -25.844 1.00 87.88 63 ASN A O 1
ATOM 524 N N . LEU A 1 64 ? 25.695 4.804 -25.958 1.00 90.69 64 LEU A N 1
ATOM 525 C CA . LEU A 1 64 ? 24.672 5.586 -26.657 1.00 90.69 64 LEU A CA 1
ATOM 526 C C . LEU A 1 64 ? 24.194 6.784 -25.816 1.00 90.69 64 LEU A C 1
ATOM 528 O O . LEU A 1 64 ? 24.068 7.891 -26.341 1.00 90.69 64 LEU A O 1
ATOM 532 N N . GLY A 1 65 ? 23.999 6.597 -24.508 1.00 90.56 65 GLY A N 1
ATOM 533 C CA . GLY A 1 65 ? 23.682 7.679 -23.571 1.00 90.56 65 GLY A CA 1
ATOM 534 C C . GLY A 1 65 ? 24.731 8.791 -23.573 1.00 90.56 65 GLY A C 1
ATOM 535 O O . GLY A 1 65 ? 24.381 9.972 -23.638 1.00 90.56 65 GLY A O 1
ATOM 536 N N . HIS A 1 66 ? 26.017 8.435 -23.580 1.00 87.94 66 HIS A N 1
ATOM 537 C CA . HIS A 1 66 ? 27.107 9.401 -23.705 1.00 87.94 66 HIS A CA 1
ATOM 538 C C . HIS A 1 66 ? 27.091 10.132 -25.051 1.00 87.94 66 HIS A C 1
ATOM 540 O O . HIS A 1 66 ? 27.288 11.346 -25.072 1.00 87.94 66 HIS A O 1
ATOM 546 N N . VAL A 1 67 ? 26.808 9.439 -26.158 1.00 88.88 67 VAL A N 1
ATOM 547 C CA . VAL A 1 67 ? 26.700 10.062 -27.489 1.00 88.88 67 VAL A CA 1
ATOM 548 C C . VAL A 1 67 ? 25.575 11.100 -27.526 1.00 88.88 67 VAL A C 1
ATOM 550 O O . VAL A 1 67 ? 25.800 12.217 -27.994 1.00 88.88 67 VAL A O 1
ATOM 553 N N . VAL A 1 68 ? 24.391 10.787 -26.984 1.00 90.25 68 VAL A N 1
ATOM 554 C CA . VAL A 1 68 ? 23.261 11.738 -26.905 1.00 90.25 68 VAL A CA 1
ATOM 555 C C . VAL A 1 68 ? 23.649 12.993 -26.111 1.00 90.25 68 VAL A C 1
ATOM 557 O O . VAL A 1 68 ? 23.341 14.111 -26.528 1.00 90.25 68 VAL A O 1
ATOM 560 N N . GLN A 1 69 ? 24.378 12.831 -24.999 1.00 87.75 69 GLN A N 1
ATOM 561 C CA . GLN A 1 69 ? 24.875 13.956 -24.196 1.00 87.75 69 GLN A CA 1
ATOM 562 C C . GLN A 1 69 ? 25.921 14.791 -24.939 1.00 87.75 69 GLN A C 1
ATOM 564 O O . GLN A 1 69 ? 25.858 16.018 -24.903 1.00 87.75 69 GLN A O 1
ATOM 569 N N . GLN A 1 70 ? 26.886 14.144 -25.599 1.00 84.25 70 GLN A N 1
ATOM 570 C CA . GLN A 1 70 ? 27.960 14.820 -26.329 1.00 84.25 70 GLN A CA 1
ATOM 571 C C . GLN A 1 70 ? 27.429 15.632 -27.509 1.00 84.25 70 GLN A C 1
ATOM 573 O O . GLN A 1 70 ? 27.865 16.764 -27.710 1.00 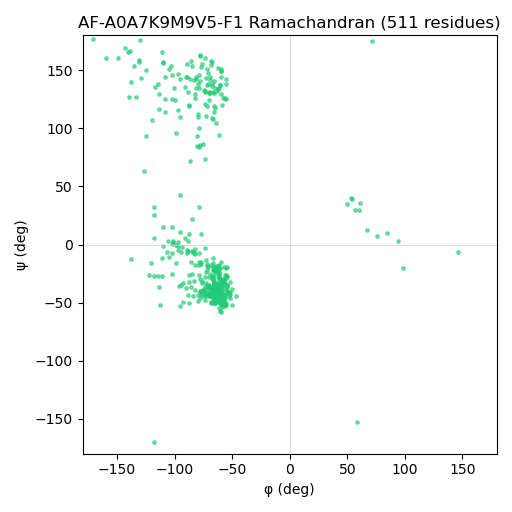84.25 70 GLN A O 1
ATOM 578 N N . LYS A 1 71 ? 26.458 15.082 -28.246 1.00 85.44 71 LYS A N 1
ATOM 579 C CA . LYS A 1 71 ? 25.786 15.774 -29.353 1.00 85.44 71 LYS A CA 1
ATOM 580 C C . LYS A 1 71 ? 24.801 16.856 -28.895 1.00 85.44 71 LYS A C 1
ATOM 582 O O . LYS A 1 71 ? 24.209 17.516 -29.739 1.00 85.44 71 LYS A O 1
ATOM 587 N N . ASN A 1 72 ? 24.601 17.026 -27.584 1.00 85.81 72 ASN A N 1
ATOM 588 C CA . ASN A 1 72 ? 23.566 17.883 -27.001 1.00 85.81 72 ASN A CA 1
ATOM 589 C C . ASN A 1 72 ? 22.169 17.633 -27.611 1.00 85.81 72 ASN A C 1
ATOM 591 O O . ASN A 1 72 ? 21.366 18.547 -27.760 1.00 85.81 72 ASN A O 1
ATOM 595 N N . ALA A 1 73 ? 21.874 16.380 -27.963 1.00 85.88 73 ALA A N 1
ATOM 596 C CA . ALA A 1 73 ? 20.691 16.003 -28.737 1.00 85.88 73 ALA A CA 1
ATOM 597 C C . ALA A 1 73 ? 19.440 15.798 -27.863 1.00 85.88 73 ALA A C 1
ATOM 599 O O . ALA A 1 73 ? 18.520 15.083 -28.250 1.00 85.88 73 ALA A O 1
ATOM 600 N N . LYS A 1 74 ? 19.402 16.385 -26.660 1.00 88.06 74 LYS A N 1
ATOM 601 C CA . LYS A 1 74 ? 18.306 16.182 -25.698 1.00 88.06 74 LYS A CA 1
ATOM 602 C C . LYS A 1 74 ? 16.972 16.691 -26.237 1.00 88.06 74 LYS A C 1
ATOM 604 O O . LYS A 1 74 ? 15.965 16.014 -26.076 1.00 88.06 74 LYS A O 1
ATOM 609 N N . ASP A 1 75 ? 16.989 17.841 -26.904 1.00 90.12 75 ASP A N 1
ATOM 610 C CA . ASP A 1 75 ? 15.787 18.443 -27.487 1.00 90.12 75 ASP A CA 1
ATOM 611 C C . ASP A 1 75 ? 15.399 17.776 -28.815 1.00 90.12 75 ASP A C 1
ATOM 613 O O . ASP A 1 75 ? 14.226 17.741 -29.176 1.00 90.12 75 ASP A O 1
ATOM 617 N N . THR A 1 76 ? 16.374 17.193 -29.520 1.00 91.38 76 THR A N 1
ATOM 618 C CA . THR A 1 76 ? 16.158 16.448 -30.769 1.00 91.38 76 THR A CA 1
ATOM 619 C C . THR A 1 76 ? 15.523 15.083 -30.509 1.00 91.38 76 THR A C 1
ATOM 621 O O . THR A 1 76 ? 14.580 14.687 -31.190 1.00 91.38 76 THR A O 1
ATOM 624 N N . VAL A 1 77 ? 16.022 14.356 -29.504 1.00 94.62 77 VAL A N 1
ATOM 625 C CA . VAL A 1 77 ? 15.563 13.004 -29.156 1.00 94.62 77 VAL A CA 1
ATOM 626 C C . VAL A 1 77 ? 15.164 12.886 -27.674 1.00 94.62 77 VAL A C 1
ATOM 628 O O . VAL A 1 77 ? 15.765 12.119 -26.914 1.00 94.62 77 VAL A O 1
ATOM 631 N N . PRO A 1 78 ? 14.130 13.627 -27.231 1.00 94.31 78 PRO A N 1
ATOM 632 C CA . PRO A 1 78 ? 13.770 13.730 -25.816 1.00 94.31 78 PRO A CA 1
ATOM 633 C C . PRO A 1 78 ? 13.283 12.410 -25.207 1.00 94.31 78 PRO A C 1
ATOM 635 O O . PRO A 1 78 ? 13.551 12.138 -24.035 1.00 94.31 78 PRO A O 1
ATOM 638 N N . LEU A 1 79 ? 12.601 11.563 -25.985 1.00 95.50 79 LEU A N 1
ATOM 639 C CA . LEU A 1 79 ? 12.098 10.274 -25.503 1.00 95.50 79 LEU A CA 1
ATOM 640 C C . LEU A 1 79 ? 13.210 9.236 -25.402 1.00 95.50 79 LEU A C 1
ATOM 642 O O . LEU A 1 79 ? 13.265 8.506 -24.415 1.00 95.50 79 LEU A O 1
ATOM 646 N N . LEU A 1 80 ? 14.130 9.207 -26.371 1.00 96.44 80 LEU A N 1
ATOM 647 C CA . LEU A 1 80 ? 15.317 8.357 -26.287 1.00 96.44 80 LEU A CA 1
ATOM 648 C C . LEU A 1 80 ? 16.210 8.789 -25.123 1.00 96.44 80 LEU A C 1
ATOM 650 O O . LEU A 1 80 ? 16.707 7.946 -24.383 1.00 96.44 80 LEU A O 1
ATOM 654 N N . TRP A 1 81 ? 16.376 10.097 -24.919 1.00 95.50 81 TRP A N 1
ATOM 655 C CA . TRP A 1 81 ? 17.102 10.627 -23.771 1.00 95.50 81 TRP A CA 1
ATOM 656 C C . TRP A 1 81 ? 16.474 10.176 -22.446 1.00 95.50 81 TRP A C 1
ATOM 658 O O . TRP A 1 81 ? 17.172 9.590 -21.616 1.00 95.50 81 TRP A O 1
ATOM 668 N N . LYS A 1 82 ? 15.156 10.366 -22.274 1.00 95.25 82 LYS A N 1
ATOM 669 C CA . LYS A 1 82 ? 14.419 9.903 -21.085 1.00 95.25 82 LYS A CA 1
ATOM 670 C C . LYS A 1 82 ? 14.563 8.388 -20.894 1.00 95.25 82 LYS A C 1
ATOM 672 O O . LYS A 1 82 ? 14.842 7.942 -19.784 1.00 95.25 82 LYS A O 1
ATOM 677 N N . PHE A 1 83 ? 14.427 7.611 -21.970 1.00 96.50 83 PHE A N 1
ATOM 678 C CA . PHE A 1 83 ? 14.591 6.154 -21.966 1.00 96.50 83 PHE A CA 1
ATOM 679 C C . PHE A 1 83 ? 15.966 5.744 -21.446 1.00 96.50 83 PHE A C 1
ATOM 681 O O . PHE A 1 83 ? 16.046 4.976 -20.497 1.00 96.50 83 PHE A O 1
ATOM 688 N N . LEU A 1 84 ? 17.045 6.313 -21.986 1.00 95.62 84 LEU A N 1
ATOM 689 C CA . LEU A 1 84 ? 18.413 5.977 -21.581 1.00 95.62 84 LEU A CA 1
ATOM 690 C C . LEU A 1 84 ? 18.721 6.376 -20.131 1.00 95.62 84 LEU A C 1
ATOM 692 O O . LEU A 1 84 ? 19.489 5.690 -19.464 1.00 95.62 84 LEU A O 1
ATOM 696 N N . GLN A 1 85 ? 18.111 7.450 -19.618 1.00 94.00 85 GLN A N 1
ATOM 697 C CA . GLN A 1 85 ? 18.263 7.847 -18.213 1.00 94.00 85 GLN A CA 1
ATOM 698 C C . GLN A 1 85 ? 17.620 6.860 -17.231 1.00 94.00 85 GLN A C 1
ATOM 700 O O . GLN A 1 85 ? 18.068 6.761 -16.090 1.00 94.00 85 GLN A O 1
ATOM 705 N N . LYS A 1 86 ? 16.558 6.169 -17.652 1.00 95.12 86 LYS A N 1
ATOM 706 C CA . LYS A 1 86 ? 15.745 5.298 -16.795 1.00 95.12 86 LYS A CA 1
ATOM 707 C C . LYS A 1 86 ? 15.759 3.831 -17.214 1.00 95.12 86 LYS A C 1
ATOM 709 O O . LYS A 1 86 ? 15.062 3.034 -16.602 1.00 95.12 86 LYS A O 1
ATOM 714 N N . GLU A 1 87 ? 16.569 3.457 -18.200 1.00 95.31 87 GLU A N 1
ATOM 715 C CA . GLU A 1 87 ? 16.596 2.120 -18.809 1.00 95.31 87 GLU A CA 1
ATOM 716 C C . GLU A 1 87 ? 16.748 1.005 -17.766 1.00 95.31 87 GLU A C 1
ATOM 718 O O . GLU A 1 87 ? 16.010 0.017 -17.784 1.00 95.31 87 GLU A O 1
ATOM 723 N N . THR A 1 88 ? 17.658 1.195 -16.810 1.00 94.75 88 THR A N 1
ATOM 724 C CA . THR A 1 88 ? 17.992 0.185 -15.800 1.00 94.75 88 THR A CA 1
ATOM 725 C C . THR A 1 88 ? 16.841 -0.108 -14.841 1.00 94.75 88 THR A C 1
ATOM 727 O O . THR A 1 88 ? 16.743 -1.238 -14.347 1.00 94.75 88 THR A O 1
ATOM 730 N N . GLU A 1 89 ? 15.982 0.887 -14.603 1.00 96.62 89 GLU A N 1
ATOM 731 C CA . GLU A 1 89 ? 14.742 0.790 -13.832 1.00 96.62 89 GLU A CA 1
ATOM 732 C C . GLU A 1 89 ? 13.597 0.286 -14.726 1.00 96.62 89 GLU A C 1
ATOM 734 O O . GLU A 1 89 ? 12.866 -0.626 -14.346 1.00 96.62 89 GLU A O 1
ATOM 739 N N . LEU A 1 90 ? 13.475 0.821 -15.946 1.00 96.88 90 LEU A N 1
ATOM 740 C CA . LEU A 1 90 ? 12.379 0.554 -16.881 1.00 96.88 90 LEU A CA 1
ATOM 741 C C . LEU A 1 90 ? 12.325 -0.914 -17.304 1.00 96.88 90 LEU A C 1
ATOM 743 O O . LEU A 1 90 ? 11.251 -1.509 -17.349 1.00 96.88 90 LEU A O 1
ATOM 747 N N . ARG A 1 91 ? 13.483 -1.550 -17.506 1.00 95.88 91 ARG A N 1
ATOM 748 C CA . ARG A 1 91 ? 13.573 -2.992 -17.795 1.00 95.88 91 ARG A CA 1
ATOM 749 C C . ARG A 1 91 ? 12.992 -3.885 -16.691 1.00 95.88 91 ARG A C 1
ATOM 751 O O . ARG A 1 91 ? 12.819 -5.081 -16.916 1.00 95.88 91 ARG A O 1
ATOM 758 N N . LEU A 1 92 ? 12.760 -3.352 -15.487 1.00 98.00 92 LEU A N 1
ATOM 759 C CA . LEU A 1 92 ? 12.170 -4.090 -14.369 1.00 98.00 92 LEU A CA 1
ATOM 760 C C . LEU A 1 92 ? 10.638 -4.072 -14.396 1.00 98.00 92 LEU A C 1
ATOM 762 O O . LEU A 1 92 ? 10.027 -4.920 -13.747 1.00 98.00 92 LEU A O 1
ATOM 766 N N . VAL A 1 93 ? 10.016 -3.186 -15.186 1.00 98.00 93 VAL A N 1
ATOM 767 C CA . VAL A 1 93 ? 8.554 -3.119 -15.357 1.00 98.00 93 VAL A CA 1
ATOM 768 C C . VAL A 1 93 ? 7.988 -4.458 -15.824 1.00 98.00 93 VAL A C 1
ATOM 770 O O . VAL A 1 93 ? 6.938 -4.867 -15.337 1.00 98.00 93 VAL A O 1
ATOM 773 N N . LYS A 1 94 ? 8.719 -5.216 -16.652 1.00 96.62 94 LYS A N 1
ATOM 774 C CA . LYS A 1 94 ? 8.318 -6.563 -17.100 1.00 96.62 94 LYS A CA 1
ATOM 775 C C . LYS A 1 94 ? 8.026 -7.560 -15.971 1.00 96.62 94 LYS A C 1
ATOM 777 O O . LYS A 1 94 ? 7.349 -8.552 -16.203 1.00 96.62 94 LYS A O 1
ATOM 782 N N . PHE A 1 95 ? 8.528 -7.324 -14.757 1.00 97.81 95 PHE A N 1
ATOM 783 C CA . PHE A 1 95 ? 8.294 -8.191 -13.597 1.00 97.81 95 PHE A CA 1
ATOM 784 C C . PHE A 1 95 ? 7.042 -7.822 -12.789 1.00 97.81 95 PHE A C 1
ATOM 786 O O . PHE A 1 95 ? 6.677 -8.545 -11.860 1.00 97.81 95 PHE A O 1
ATOM 793 N N . LEU A 1 96 ? 6.362 -6.726 -13.138 1.00 97.88 96 LEU A N 1
ATOM 794 C CA . LEU A 1 96 ? 5.137 -6.284 -12.477 1.00 97.88 96 LEU A CA 1
ATOM 795 C C . LEU A 1 96 ? 4.032 -7.364 -12.413 1.00 97.88 96 LEU A C 1
ATOM 797 O O . LEU A 1 96 ? 3.435 -7.491 -11.344 1.00 97.88 96 LEU A O 1
ATOM 801 N N . PRO A 1 97 ? 3.764 -8.192 -13.448 1.00 96.81 97 PRO A N 1
ATOM 802 C CA . PRO A 1 97 ? 2.703 -9.199 -13.388 1.00 96.81 97 PRO A CA 1
ATOM 803 C C . PRO A 1 97 ? 2.970 -10.259 -12.316 1.00 96.81 97 PRO A C 1
ATOM 805 O O . PRO A 1 97 ? 2.056 -10.644 -11.590 1.00 96.81 97 PRO A O 1
ATOM 808 N N . GLU A 1 98 ? 4.226 -10.690 -12.170 1.00 96.69 98 GLU A N 1
ATOM 809 C CA . GLU A 1 98 ? 4.639 -11.664 -11.151 1.00 96.69 98 GLU A CA 1
ATOM 810 C C . GLU A 1 98 ? 4.546 -11.077 -9.738 1.00 96.69 98 GLU A C 1
ATOM 812 O O . GLU A 1 98 ? 4.100 -11.759 -8.814 1.00 96.69 98 GLU A O 1
ATOM 817 N N . ILE A 1 99 ? 4.899 -9.797 -9.571 1.00 97.81 99 ILE A N 1
ATOM 818 C CA . ILE A 1 99 ? 4.756 -9.075 -8.298 1.00 97.81 99 ILE A CA 1
ATOM 819 C C . ILE A 1 99 ? 3.273 -8.932 -7.924 1.00 97.81 99 ILE A C 1
ATOM 821 O O . ILE A 1 99 ? 2.888 -9.254 -6.801 1.00 97.81 99 ILE A O 1
ATOM 825 N N . LEU A 1 100 ? 2.418 -8.517 -8.862 1.00 96.56 100 LEU A N 1
ATOM 826 C CA . LEU A 1 100 ? 0.974 -8.400 -8.632 1.00 96.56 100 LEU A CA 1
ATOM 827 C C . LEU A 1 100 ? 0.324 -9.768 -8.388 1.00 96.56 100 LEU A C 1
ATOM 829 O O . LEU A 1 100 ? -0.603 -9.885 -7.588 1.00 96.56 100 LEU A O 1
ATOM 833 N N . ALA A 1 101 ? 0.790 -10.826 -9.053 1.00 95.56 101 ALA A N 1
ATOM 834 C CA . ALA A 1 101 ? 0.329 -12.187 -8.799 1.00 95.56 101 ALA A CA 1
ATOM 835 C C . ALA A 1 101 ? 0.714 -12.662 -7.390 1.00 95.56 101 ALA A C 1
ATOM 837 O O . ALA A 1 101 ? -0.156 -13.148 -6.670 1.00 95.56 101 ALA A O 1
ATOM 838 N N . LEU A 1 102 ? 1.960 -12.430 -6.956 1.00 96.56 102 LEU A N 1
ATOM 839 C CA . LEU A 1 102 ? 2.398 -12.695 -5.581 1.00 96.56 102 LEU A CA 1
ATOM 840 C C . LEU A 1 102 ? 1.507 -11.977 -4.565 1.00 96.56 102 LEU A C 1
ATOM 842 O O . LEU A 1 102 ? 1.006 -12.592 -3.628 1.00 96.56 102 LEU A O 1
ATOM 846 N N . GLN A 1 103 ? 1.284 -10.681 -4.767 1.00 95.31 103 GLN A N 1
ATOM 847 C CA . GLN A 1 103 ? 0.454 -9.870 -3.884 1.00 95.31 103 GLN A CA 1
ATOM 848 C C . GLN A 1 103 ? -0.991 -10.378 -3.825 1.00 95.31 103 GLN A C 1
ATOM 850 O O . GLN A 1 103 ? -1.543 -10.483 -2.733 1.00 95.31 103 GLN A O 1
ATOM 855 N N . ARG A 1 104 ? -1.599 -10.746 -4.962 1.00 94.00 104 ARG A N 1
ATOM 856 C CA . ARG A 1 104 ? -2.951 -11.337 -5.001 1.00 94.00 104 ARG A CA 1
ATOM 857 C C . ARG A 1 104 ? -3.031 -12.644 -4.222 1.00 94.00 104 ARG A C 1
ATOM 859 O O . ARG A 1 104 ? -3.980 -12.831 -3.463 1.00 94.00 104 ARG A O 1
ATOM 866 N N . ASP A 1 105 ? -2.050 -13.525 -4.387 1.00 91.44 105 ASP A N 1
ATOM 867 C CA . ASP A 1 105 ? -2.022 -14.811 -3.687 1.00 91.44 105 ASP A CA 1
ATOM 868 C C . ASP A 1 105 ? -1.851 -14.619 -2.174 1.00 91.44 105 ASP A C 1
ATOM 870 O O . ASP A 1 105 ? -2.539 -15.265 -1.382 1.00 91.44 105 ASP A O 1
ATOM 874 N N . LEU A 1 106 ? -0.999 -13.675 -1.763 1.00 92.00 106 LEU A N 1
ATOM 875 C CA . LEU A 1 106 ? -0.825 -13.313 -0.356 1.00 92.00 106 LEU A CA 1
ATOM 876 C C . LEU A 1 106 ? -2.092 -12.683 0.229 1.00 92.00 106 LEU A C 1
ATOM 878 O O . LEU A 1 106 ? -2.507 -13.067 1.318 1.00 92.00 106 LEU A O 1
ATOM 882 N N . VAL A 1 107 ? -2.750 -11.772 -0.493 1.00 91.25 107 VAL A N 1
ATOM 883 C CA . VAL A 1 107 ? -4.034 -11.200 -0.063 1.00 91.25 107 VAL A CA 1
ATOM 884 C C . VAL A 1 107 ? -5.056 -12.315 0.136 1.00 91.25 107 VAL A C 1
ATOM 886 O O . VAL A 1 107 ? -5.596 -12.440 1.227 1.00 91.25 107 VAL A O 1
ATOM 889 N N . ARG A 1 108 ? -5.252 -13.198 -0.852 1.00 88.31 108 ARG A N 1
ATOM 890 C CA . ARG A 1 108 ? -6.189 -14.333 -0.739 1.00 88.31 108 ARG A CA 1
ATOM 891 C C . ARG A 1 108 ? -5.898 -15.227 0.466 1.00 88.31 108 ARG A C 1
ATOM 893 O O . ARG A 1 108 ? -6.833 -15.674 1.121 1.00 88.31 108 ARG A O 1
ATOM 900 N N . ARG A 1 109 ? -4.621 -15.477 0.765 1.00 86.44 109 ARG A N 1
ATOM 901 C CA . ARG A 1 109 ? -4.209 -16.336 1.883 1.00 86.44 109 ARG A CA 1
ATOM 902 C C . ARG A 1 109 ? -4.397 -15.680 3.251 1.00 86.44 109 ARG A C 1
ATOM 904 O O . ARG A 1 109 ? -4.731 -16.380 4.199 1.00 86.44 109 ARG A O 1
ATOM 911 N N . PHE A 1 110 ? -4.166 -14.372 3.365 1.00 85.44 110 PHE A N 1
ATOM 912 C CA . PHE A 1 110 ? -4.122 -13.673 4.655 1.00 85.44 110 PHE A CA 1
ATOM 913 C C . PHE A 1 110 ? -5.344 -12.788 4.948 1.00 85.44 110 PHE A C 1
ATOM 915 O O . PHE A 1 110 ? -5.463 -12.303 6.069 1.00 85.44 110 PHE A O 1
ATOM 922 N N . GLN A 1 111 ? -6.274 -12.602 4.000 1.00 78.56 111 GLN A N 1
ATOM 923 C CA . GLN A 1 111 ? -7.445 -11.720 4.154 1.00 78.56 111 GLN A CA 1
ATOM 924 C C . GLN A 1 111 ? -8.299 -12.043 5.392 1.00 78.56 111 GLN A C 1
ATOM 926 O O . GLN A 1 111 ? -8.859 -11.140 6.009 1.00 78.56 111 GLN A O 1
ATOM 931 N N . ASN A 1 112 ? -8.397 -13.326 5.751 1.00 67.88 112 ASN A N 1
ATOM 932 C CA . ASN A 1 112 ? -9.249 -13.810 6.841 1.00 67.88 112 ASN A CA 1
ATOM 933 C C . ASN A 1 112 ? -8.477 -14.110 8.133 1.00 67.88 112 ASN A C 1
ATOM 935 O O . ASN A 1 112 ? -9.070 -14.570 9.108 1.00 67.88 112 ASN A O 1
ATOM 939 N N . THR A 1 113 ? -7.167 -13.872 8.160 1.00 69.31 113 THR A N 1
ATOM 940 C CA . THR A 1 113 ? -6.350 -14.143 9.343 1.00 69.31 113 THR A CA 1
ATOM 941 C C . THR A 1 113 ? -6.471 -12.980 10.321 1.00 69.31 113 THR A C 1
ATOM 943 O O . THR A 1 113 ? -6.303 -11.823 9.939 1.00 69.31 113 THR A O 1
ATOM 946 N N . ALA A 1 114 ? -6.768 -13.282 11.588 1.00 56.69 114 ALA A N 1
ATOM 947 C CA . ALA A 1 114 ? -6.912 -12.262 12.622 1.00 56.69 114 ALA A CA 1
ATOM 948 C C . ALA A 1 114 ? -5.589 -11.534 12.912 1.00 56.69 114 ALA A C 1
ATOM 950 O O . ALA A 1 114 ? -5.622 -10.334 13.147 1.00 56.69 114 ALA A O 1
ATOM 951 N N . ASP A 1 115 ? -4.443 -12.216 12.822 1.00 62.91 115 ASP A N 1
ATOM 952 C CA . ASP A 1 115 ? -3.137 -11.648 13.169 1.00 62.91 115 ASP A CA 1
ATOM 953 C C . ASP A 1 115 ? -2.112 -11.736 12.034 1.00 62.91 115 ASP A C 1
ATOM 955 O O . ASP A 1 115 ? -2.096 -12.669 11.223 1.00 62.91 115 ASP A O 1
ATOM 959 N N . VAL A 1 116 ? -1.202 -10.759 12.018 1.00 64.94 116 VAL A N 1
ATOM 960 C CA . VAL A 1 116 ? -0.026 -10.757 11.145 1.00 64.94 116 VAL A CA 1
ATOM 961 C C . VAL A 1 116 ? 0.883 -11.907 11.569 1.00 64.94 116 VAL A C 1
ATOM 963 O O . VAL A 1 116 ? 1.395 -11.928 12.687 1.00 64.94 116 VAL A O 1
ATOM 966 N N . LYS A 1 117 ? 1.142 -12.861 10.671 1.00 71.06 117 LYS A N 1
ATOM 967 C CA . LYS A 1 117 ? 2.094 -13.934 10.966 1.00 71.06 117 LYS A CA 1
ATOM 968 C C . LYS A 1 117 ? 3.510 -13.364 11.082 1.00 71.06 117 LYS A C 1
ATOM 970 O O . LYS A 1 117 ? 4.131 -12.997 10.085 1.00 71.06 117 LYS A O 1
ATOM 975 N N . HIS A 1 118 ? 4.034 -13.322 12.303 1.00 76.56 118 HIS A N 1
ATOM 976 C CA . HIS A 1 118 ? 5.398 -12.882 12.584 1.00 76.56 118 HIS A CA 1
ATOM 977 C C . HIS A 1 118 ? 6.397 -14.016 12.314 1.00 76.56 118 HIS A C 1
ATOM 979 O O . HIS A 1 118 ? 6.765 -14.765 13.213 1.00 76.56 118 HIS A O 1
ATOM 985 N N . CYS A 1 119 ? 6.817 -14.161 11.058 1.00 89.25 119 CYS A N 1
ATOM 986 C CA . CYS A 1 119 ? 7.841 -15.123 10.642 1.00 89.25 119 CYS A CA 1
ATOM 987 C C . CYS A 1 119 ? 8.733 -14.543 9.534 1.00 89.25 119 CYS A C 1
ATOM 989 O O . CYS A 1 119 ? 8.441 -13.466 8.992 1.00 89.25 119 CYS A O 1
ATOM 991 N N . SER A 1 120 ? 9.836 -15.225 9.215 1.00 95.06 120 SER A N 1
ATOM 992 C CA . SER A 1 120 ? 10.667 -14.864 8.063 1.00 95.06 120 SER A CA 1
ATOM 993 C C . SER A 1 120 ? 10.036 -15.342 6.750 1.00 95.06 120 SER A C 1
ATOM 995 O O . SER A 1 120 ? 9.165 -16.216 6.732 1.00 95.06 120 SER A O 1
ATOM 997 N N . ILE A 1 121 ? 10.491 -14.785 5.626 1.00 95.62 121 ILE A N 1
ATOM 998 C CA . ILE A 1 121 ? 10.092 -15.259 4.294 1.00 95.62 121 ILE A CA 1
ATOM 999 C C . ILE A 1 121 ? 10.489 -16.734 4.112 1.00 95.62 121 ILE A C 1
ATOM 1001 O O . ILE A 1 121 ? 9.715 -17.509 3.552 1.00 95.62 121 ILE A O 1
ATOM 1005 N N . ARG A 1 122 ? 11.661 -17.146 4.613 1.00 94.44 122 ARG A N 1
ATOM 1006 C CA . ARG A 1 122 ? 12.122 -18.540 4.566 1.00 94.44 122 ARG A CA 1
ATOM 1007 C C . ARG A 1 122 ? 11.168 -19.475 5.305 1.00 94.44 122 ARG A C 1
ATOM 1009 O O . ARG A 1 122 ? 10.788 -20.500 4.747 1.00 94.44 122 ARG A O 1
ATOM 1016 N N . ASP A 1 123 ? 10.756 -19.116 6.518 1.00 93.25 123 ASP A N 1
ATOM 1017 C CA . ASP A 1 123 ? 9.830 -19.939 7.309 1.00 93.25 123 ASP A CA 1
ATOM 1018 C C . ASP A 1 123 ? 8.486 -20.101 6.596 1.00 93.25 123 ASP A C 1
ATOM 1020 O O . ASP A 1 123 ? 7.936 -21.198 6.545 1.00 93.25 123 ASP A O 1
ATOM 1024 N N . PHE A 1 124 ? 7.994 -19.021 5.987 1.00 91.88 124 PHE A N 1
ATOM 1025 C CA . PHE A 1 124 ? 6.761 -19.024 5.207 1.00 91.88 124 PHE A CA 1
ATOM 1026 C C . PHE A 1 124 ? 6.828 -19.942 3.976 1.00 91.88 124 PHE A C 1
ATOM 1028 O O . PHE A 1 124 ? 5.862 -20.644 3.673 1.00 91.88 124 PHE A O 1
ATOM 1035 N N . LEU A 1 125 ? 7.965 -19.969 3.274 1.00 91.00 125 LEU A N 1
ATOM 1036 C CA . LEU A 1 125 ? 8.175 -20.854 2.120 1.00 91.00 125 LEU A CA 1
ATOM 1037 C C . LEU A 1 125 ? 8.277 -22.337 2.514 1.00 91.00 125 LEU A C 1
ATOM 1039 O O . LEU A 1 125 ? 7.951 -23.205 1.705 1.00 91.00 125 LEU A O 1
ATOM 1043 N N . ASN A 1 126 ? 8.688 -22.622 3.751 1.00 89.88 126 ASN A N 1
ATOM 1044 C CA . ASN A 1 126 ? 8.789 -23.978 4.294 1.00 89.88 126 ASN A CA 1
ATOM 1045 C C . ASN A 1 126 ? 7.450 -24.534 4.814 1.00 89.88 126 ASN A C 1
ATOM 1047 O O . ASN A 1 126 ? 7.388 -25.688 5.237 1.00 89.88 126 ASN A O 1
ATOM 1051 N N . GLU A 1 127 ? 6.373 -23.744 4.796 1.00 88.00 127 GLU A N 1
ATOM 1052 C CA . GLU A 1 127 ? 5.041 -24.212 5.182 1.00 88.00 127 GLU A CA 1
ATOM 1053 C C . GLU A 1 127 ? 4.527 -25.334 4.261 1.00 88.00 127 GLU A C 1
ATOM 1055 O O . GLU A 1 127 ? 4.891 -25.393 3.080 1.00 88.00 127 GLU A O 1
ATOM 1060 N N . PRO A 1 128 ? 3.655 -26.227 4.772 1.00 81.38 128 PRO A N 1
ATOM 1061 C CA . PRO A 1 128 ? 3.129 -27.340 3.992 1.00 81.38 128 PRO A CA 1
ATOM 1062 C C . PRO A 1 128 ? 2.293 -26.826 2.809 1.00 81.38 128 PRO A C 1
ATOM 1064 O O . PRO A 1 128 ? 1.163 -26.368 2.960 1.00 81.38 128 PRO A O 1
ATOM 1067 N N . LEU A 1 129 ? 2.882 -26.909 1.617 1.00 81.56 129 LEU A N 1
ATOM 1068 C CA . LEU A 1 129 ? 2.316 -26.580 0.310 1.00 81.56 129 LEU A CA 1
ATOM 1069 C C . LEU A 1 129 ? 2.688 -27.705 -0.663 1.00 81.56 129 LEU A C 1
ATOM 1071 O O . LEU A 1 129 ? 3.723 -28.351 -0.489 1.00 81.56 129 LEU A O 1
ATOM 1075 N N . SER A 1 130 ? 1.885 -27.916 -1.708 1.00 86.38 130 SER A N 1
ATOM 1076 C CA . SER A 1 130 ? 2.276 -28.791 -2.824 1.00 86.38 130 SER A CA 1
ATOM 1077 C C . SER A 1 130 ? 3.558 -28.275 -3.485 1.00 86.38 130 SER A C 1
ATOM 1079 O O . SER A 1 130 ? 3.690 -27.058 -3.644 1.00 86.38 130 SER A O 1
ATOM 1081 N N . ASP A 1 131 ? 4.435 -29.166 -3.951 1.00 85.19 131 ASP A N 1
ATOM 1082 C CA . ASP A 1 131 ? 5.748 -28.791 -4.505 1.00 85.19 131 ASP A CA 1
ATOM 1083 C C . ASP A 1 131 ? 5.652 -27.763 -5.647 1.00 85.19 131 ASP A C 1
ATOM 1085 O O . ASP A 1 131 ? 6.336 -26.745 -5.617 1.00 85.19 131 ASP A O 1
ATOM 1089 N N . VAL A 1 132 ? 4.697 -27.931 -6.571 1.00 88.06 132 VAL A N 1
ATOM 1090 C CA . VAL A 1 132 ? 4.454 -26.983 -7.679 1.00 88.06 132 VAL A CA 1
ATOM 1091 C C . VAL A 1 132 ? 4.127 -25.571 -7.176 1.00 88.06 132 VAL A C 1
ATOM 1093 O O . VAL A 1 132 ? 4.618 -24.575 -7.707 1.00 88.06 132 VAL A O 1
ATOM 1096 N N . MET A 1 133 ? 3.295 -25.471 -6.136 1.00 86.81 133 MET A N 1
ATOM 1097 C CA . MET A 1 133 ? 2.908 -24.187 -5.546 1.00 86.81 133 MET A CA 1
ATOM 1098 C C . MET A 1 133 ? 4.079 -23.546 -4.797 1.00 86.81 133 MET A C 1
ATOM 1100 O O . MET A 1 133 ? 4.239 -22.326 -4.846 1.00 86.81 133 MET A O 1
ATOM 1104 N N . ARG A 1 134 ? 4.911 -24.359 -4.131 1.00 89.62 134 ARG A N 1
ATOM 1105 C CA . ARG A 1 134 ? 6.119 -23.891 -3.443 1.00 89.62 134 ARG A CA 1
ATOM 1106 C C . ARG A 1 134 ? 7.111 -23.297 -4.439 1.00 89.62 134 ARG A C 1
ATOM 1108 O O . ARG A 1 134 ? 7.554 -22.170 -4.232 1.00 89.62 134 ARG A O 1
ATOM 1115 N N . ASP A 1 135 ? 7.388 -23.998 -5.535 1.00 91.06 135 ASP A N 1
ATOM 1116 C CA . ASP A 1 135 ? 8.325 -23.545 -6.569 1.00 91.06 135 ASP A CA 1
ATOM 1117 C C . ASP A 1 135 ? 7.862 -22.238 -7.226 1.00 91.06 135 ASP A C 1
ATOM 1119 O O . ASP A 1 135 ? 8.647 -21.298 -7.395 1.00 91.06 135 ASP A O 1
ATOM 1123 N N . LEU A 1 136 ? 6.567 -22.139 -7.547 1.00 93.38 136 LEU A N 1
ATOM 1124 C CA . LEU A 1 136 ? 5.977 -20.922 -8.106 1.00 93.38 136 LEU A CA 1
ATOM 1125 C C . LEU A 1 136 ? 6.081 -19.742 -7.130 1.00 93.38 136 LEU A C 1
ATOM 1127 O O . LEU A 1 136 ? 6.503 -18.647 -7.515 1.00 93.38 136 LEU A O 1
ATOM 1131 N N . LEU A 1 137 ? 5.718 -19.962 -5.865 1.00 93.44 137 LEU A N 1
ATOM 1132 C CA . LEU A 1 137 ? 5.783 -18.945 -4.822 1.00 93.44 137 LEU A CA 1
ATOM 1133 C C . LEU A 1 137 ? 7.225 -18.483 -4.594 1.00 93.44 137 LEU A C 1
ATOM 1135 O O . LEU A 1 137 ? 7.490 -17.282 -4.574 1.00 93.44 137 LEU A O 1
ATOM 1139 N N . GLN A 1 138 ? 8.169 -19.418 -4.499 1.00 95.12 138 GLN A N 1
ATOM 1140 C CA . GLN A 1 138 ? 9.589 -19.121 -4.334 1.00 95.12 138 GLN A CA 1
ATOM 1141 C C . GLN A 1 138 ? 10.137 -18.321 -5.518 1.00 95.12 138 GLN A C 1
ATOM 1143 O O . GLN A 1 138 ? 10.845 -17.332 -5.315 1.00 95.12 138 GLN A O 1
ATOM 1148 N N . ARG A 1 139 ? 9.773 -18.677 -6.757 1.00 96.25 139 ARG A N 1
ATOM 1149 C CA . ARG A 1 139 ? 10.142 -17.902 -7.951 1.00 96.25 139 ARG A CA 1
ATOM 1150 C C . ARG A 1 139 ? 9.640 -16.462 -7.860 1.00 96.25 139 ARG A C 1
ATOM 1152 O O . ARG A 1 139 ? 10.421 -15.538 -8.080 1.00 96.25 139 ARG A O 1
ATOM 1159 N N . ARG A 1 140 ? 8.368 -16.259 -7.512 1.00 96.88 140 ARG A N 1
ATOM 1160 C CA . ARG A 1 140 ? 7.769 -14.920 -7.384 1.00 96.88 140 ARG A CA 1
ATOM 1161 C C . ARG A 1 140 ? 8.398 -14.093 -6.270 1.00 96.88 140 ARG A C 1
ATOM 1163 O O . ARG A 1 140 ? 8.680 -12.914 -6.469 1.00 96.88 140 ARG A O 1
ATOM 1170 N N . VAL A 1 141 ? 8.678 -14.713 -5.127 1.00 97.75 141 VAL A N 1
ATOM 1171 C CA . VAL A 1 141 ? 9.402 -14.079 -4.017 1.00 97.75 141 VAL A CA 1
ATOM 1172 C C . VAL A 1 141 ? 10.802 -13.655 -4.458 1.00 97.75 141 VAL A C 1
ATOM 1174 O O . VAL A 1 141 ? 11.199 -12.518 -4.219 1.00 97.75 141 VAL A O 1
ATOM 1177 N N . ASN A 1 142 ? 11.535 -14.516 -5.164 1.00 97.88 142 ASN A N 1
ATOM 1178 C CA . ASN A 1 142 ? 12.865 -14.180 -5.673 1.00 97.88 142 ASN A CA 1
ATOM 1179 C C . ASN A 1 142 ? 12.823 -13.010 -6.668 1.00 97.88 142 ASN A C 1
ATOM 1181 O O . ASN A 1 142 ? 13.692 -12.137 -6.624 1.00 97.88 142 ASN A O 1
ATOM 1185 N N . VAL A 1 143 ? 11.805 -12.962 -7.536 1.00 98.25 143 VAL A N 1
ATOM 1186 C CA . VAL A 1 143 ? 11.568 -11.818 -8.430 1.00 98.25 143 VAL A CA 1
ATOM 1187 C C . VAL A 1 143 ? 11.329 -10.549 -7.616 1.00 98.25 143 VAL A C 1
ATOM 1189 O O . VAL A 1 143 ? 12.016 -9.556 -7.846 1.00 98.25 143 VAL A O 1
ATOM 1192 N N . PHE A 1 144 ? 10.429 -10.587 -6.630 1.00 98.50 144 PHE A N 1
ATOM 1193 C CA . PHE A 1 144 ? 10.153 -9.445 -5.757 1.00 98.50 144 PHE A CA 1
ATOM 1194 C C . PHE A 1 144 ? 11.426 -8.923 -5.080 1.00 98.50 144 PHE A C 1
ATOM 1196 O O . PHE A 1 144 ? 11.737 -7.740 -5.197 1.00 98.50 144 PHE A O 1
ATOM 1203 N N . LEU A 1 145 ? 12.193 -9.802 -4.426 1.00 98.25 145 LEU A N 1
ATOM 1204 C CA . LEU A 1 145 ? 13.426 -9.433 -3.725 1.00 98.25 145 LEU A CA 1
ATOM 1205 C C . LEU A 1 145 ? 14.464 -8.841 -4.687 1.00 98.25 145 LEU A C 1
ATOM 1207 O O . LEU A 1 145 ? 15.072 -7.814 -4.392 1.00 98.25 145 LEU A O 1
ATOM 1211 N N . SER A 1 146 ? 14.635 -9.445 -5.869 1.00 98.12 146 SER A N 1
ATOM 1212 C CA . SER A 1 146 ? 15.567 -8.944 -6.885 1.00 98.12 146 SER A CA 1
ATOM 1213 C C . SER A 1 146 ? 15.185 -7.551 -7.383 1.00 98.12 146 SER A C 1
ATOM 1215 O O . SER A 1 146 ? 16.054 -6.690 -7.532 1.00 98.12 146 SER A O 1
ATOM 1217 N N . VAL A 1 147 ? 13.898 -7.323 -7.655 1.00 98.38 147 VAL A N 1
ATOM 1218 C CA . VAL A 1 147 ? 13.399 -6.040 -8.165 1.00 98.38 147 VAL A CA 1
ATOM 1219 C C . VAL A 1 147 ? 13.453 -4.974 -7.071 1.00 98.38 147 VAL A C 1
ATOM 1221 O O . VAL A 1 147 ? 13.946 -3.878 -7.331 1.00 98.38 147 VAL A O 1
ATOM 1224 N N . TRP A 1 148 ? 13.060 -5.307 -5.837 1.00 98.00 148 TRP A N 1
ATOM 1225 C CA . TRP A 1 148 ? 13.202 -4.421 -4.681 1.00 98.00 148 TRP A CA 1
ATOM 1226 C C . TRP A 1 148 ? 14.652 -3.980 -4.477 1.00 98.00 148 TRP A C 1
ATOM 1228 O O . TRP A 1 148 ? 14.929 -2.785 -4.449 1.00 98.00 148 TRP A O 1
ATOM 1238 N N . ASN A 1 149 ? 15.599 -4.921 -4.401 1.00 97.81 149 ASN A N 1
ATOM 1239 C CA . ASN A 1 149 ? 17.002 -4.596 -4.124 1.00 97.81 149 ASN A CA 1
ATOM 1240 C C . ASN A 1 149 ? 17.629 -3.706 -5.209 1.00 97.81 149 ASN A C 1
ATOM 1242 O O . ASN A 1 149 ? 18.508 -2.903 -4.901 1.00 97.81 149 ASN A O 1
ATOM 1246 N N . LYS A 1 150 ? 17.145 -3.795 -6.456 1.00 97.25 150 LYS A N 1
ATOM 1247 C CA . LYS A 1 150 ? 17.552 -2.909 -7.559 1.00 97.25 150 LYS A CA 1
ATOM 1248 C C . LYS A 1 150 ? 16.898 -1.526 -7.508 1.00 97.25 150 LYS A C 1
ATOM 1250 O O . LYS A 1 150 ? 17.501 -0.577 -7.995 1.00 97.25 150 LYS A O 1
ATOM 1255 N N . LEU A 1 151 ? 15.688 -1.409 -6.954 1.00 97.19 151 LEU A N 1
ATOM 1256 C CA . LEU A 1 151 ? 14.898 -0.171 -6.957 1.00 97.19 151 LEU A CA 1
ATOM 1257 C C . LEU A 1 151 ? 14.860 0.568 -5.616 1.00 97.19 151 LEU A C 1
ATOM 1259 O O . LEU A 1 151 ? 14.414 1.710 -5.594 1.00 97.19 151 LEU A O 1
ATOM 1263 N N . ARG A 1 152 ? 15.333 -0.019 -4.510 1.00 95.12 152 ARG A N 1
ATOM 1264 C CA . ARG A 1 152 ? 15.225 0.556 -3.153 1.00 95.12 152 ARG A CA 1
ATOM 1265 C C . ARG A 1 152 ? 15.730 2.000 -3.045 1.00 95.12 152 ARG A C 1
ATOM 1267 O O . ARG A 1 152 ? 15.074 2.831 -2.429 1.00 95.12 152 ARG A O 1
ATOM 1274 N N . SER A 1 153 ? 16.843 2.333 -3.700 1.00 93.38 153 SER A N 1
ATOM 1275 C CA . SER A 1 153 ? 17.388 3.700 -3.707 1.00 93.38 153 SER A CA 1
ATOM 1276 C C . SER A 1 153 ? 16.537 4.670 -4.537 1.00 93.38 153 SER A C 1
ATOM 1278 O O . SER A 1 153 ? 16.365 5.832 -4.165 1.00 93.38 153 SER A O 1
ATOM 1280 N N . SER A 1 154 ? 15.967 4.198 -5.648 1.00 94.19 154 SER A N 1
ATOM 1281 C CA . SER A 1 154 ? 15.061 4.992 -6.484 1.00 94.19 154 SER A CA 1
ATOM 1282 C C . SER A 1 154 ? 13.698 5.190 -5.817 1.00 94.19 154 SER A C 1
ATOM 1284 O O . SER A 1 154 ? 13.105 6.254 -5.964 1.00 94.19 154 SER A O 1
ATOM 1286 N N . LEU A 1 155 ? 13.229 4.210 -5.042 1.00 93.50 155 LEU A N 1
ATOM 1287 C CA . LEU A 1 155 ? 12.016 4.295 -4.227 1.00 93.50 155 LEU A CA 1
ATOM 1288 C C . LEU A 1 155 ? 12.152 5.326 -3.103 1.00 93.50 155 LEU A C 1
ATOM 1290 O O . LEU A 1 155 ? 11.237 6.116 -2.896 1.00 93.50 155 LEU A O 1
ATOM 1294 N N . ASP A 1 156 ? 13.297 5.351 -2.419 1.00 91.44 156 ASP A N 1
ATOM 1295 C CA . ASP A 1 156 ? 13.563 6.307 -1.337 1.00 91.44 156 ASP A CA 1
ATOM 1296 C C . ASP A 1 156 ? 13.570 7.766 -1.837 1.00 91.44 156 ASP A C 1
ATOM 1298 O O . ASP A 1 156 ? 13.006 8.669 -1.218 1.00 91.44 156 ASP A O 1
ATOM 1302 N N . THR A 1 157 ? 14.143 7.991 -3.022 1.00 89.31 157 THR A N 1
ATOM 1303 C CA . THR A 1 157 ? 14.307 9.334 -3.602 1.00 89.31 157 THR A CA 1
ATOM 1304 C C . THR A 1 157 ? 13.102 9.793 -4.426 1.00 89.31 157 THR A C 1
ATOM 1306 O O . THR A 1 157 ? 12.578 10.888 -4.212 1.00 89.31 157 THR A O 1
ATOM 1309 N N . ASN A 1 158 ? 12.641 8.955 -5.355 1.00 88.44 158 ASN A N 1
ATOM 1310 C CA . ASN A 1 158 ? 11.671 9.309 -6.395 1.00 88.44 158 ASN A CA 1
ATOM 1311 C C . ASN A 1 158 ? 10.295 8.657 -6.194 1.00 88.44 158 ASN A C 1
ATOM 1313 O O . ASN A 1 158 ? 9.398 8.886 -6.999 1.00 88.44 158 ASN A O 1
ATOM 1317 N N . GLY A 1 159 ? 10.113 7.833 -5.159 1.00 87.44 159 GLY A N 1
ATOM 1318 C CA . GLY A 1 159 ? 8.832 7.196 -4.872 1.00 87.44 159 GLY A CA 1
ATOM 1319 C C . GLY A 1 159 ? 7.760 8.196 -4.431 1.00 87.44 159 GLY A C 1
ATOM 1320 O O . GLY A 1 159 ? 8.013 9.092 -3.614 1.00 87.44 159 GLY A O 1
ATOM 1321 N N . GLU A 1 160 ? 6.544 8.004 -4.951 1.00 86.44 160 GLU A N 1
ATOM 1322 C CA . GLU A 1 160 ? 5.334 8.714 -4.513 1.00 86.44 160 GLU A CA 1
ATOM 1323 C C . GLU A 1 160 ? 4.981 8.353 -3.062 1.00 86.44 160 GLU A C 1
ATOM 1325 O O . GLU A 1 160 ? 4.684 9.221 -2.240 1.00 86.44 160 GLU A O 1
ATOM 1330 N N . ILE A 1 161 ? 5.079 7.064 -2.721 1.00 87.25 161 ILE A N 1
ATOM 1331 C CA . ILE A 1 161 ? 4.887 6.572 -1.357 1.00 87.25 161 ILE A CA 1
ATOM 1332 C C . ILE A 1 161 ? 6.172 6.820 -0.567 1.00 87.25 161 ILE A C 1
ATOM 1334 O O . ILE A 1 161 ? 7.185 6.157 -0.783 1.00 87.25 161 ILE A O 1
ATOM 1338 N N . LYS A 1 162 ? 6.119 7.764 0.377 1.00 86.50 162 LYS A N 1
ATOM 1339 C CA . LYS A 1 162 ? 7.237 8.048 1.283 1.00 86.50 162 LYS A CA 1
ATOM 1340 C C . LYS A 1 162 ? 7.388 6.936 2.315 1.00 86.50 162 LYS A C 1
ATOM 1342 O O . LYS A 1 162 ? 6.533 6.758 3.184 1.00 86.50 162 LYS A O 1
ATOM 1347 N N . LEU A 1 163 ? 8.476 6.185 2.182 1.00 87.81 163 LEU A N 1
ATOM 1348 C CA . LEU A 1 163 ? 8.838 5.100 3.083 1.00 87.81 163 LEU A CA 1
ATOM 1349 C C . LEU A 1 163 ? 9.531 5.656 4.340 1.00 87.81 163 LEU A C 1
ATOM 1351 O O . LEU A 1 163 ? 10.294 6.619 4.242 1.00 87.81 163 LEU A O 1
ATOM 1355 N N . PRO A 1 164 ? 9.283 5.081 5.531 1.00 86.50 164 PRO A N 1
ATOM 1356 C CA . PRO A 1 164 ? 10.022 5.443 6.737 1.00 86.50 164 PRO A CA 1
ATOM 1357 C C . PRO A 1 164 ? 11.532 5.193 6.602 1.00 86.50 164 PRO A C 1
ATOM 1359 O O . PRO A 1 164 ? 11.964 4.242 5.946 1.00 86.50 164 PRO A O 1
ATOM 1362 N N . LYS A 1 165 ? 12.338 6.015 7.291 1.00 84.62 165 LYS A N 1
ATOM 1363 C CA . LYS A 1 165 ? 13.802 5.850 7.353 1.00 84.62 165 LYS A CA 1
ATOM 1364 C C . LYS A 1 165 ? 14.163 4.443 7.848 1.00 84.62 165 LYS A C 1
ATOM 1366 O O . LYS A 1 165 ? 13.533 3.945 8.782 1.00 84.62 165 LYS A O 1
ATOM 1371 N N . GLY A 1 166 ? 15.169 3.814 7.241 1.00 85.75 166 GLY A N 1
ATOM 1372 C CA . GLY A 1 166 ? 15.595 2.451 7.576 1.00 85.75 166 GLY A CA 1
ATOM 1373 C C . GLY A 1 166 ? 15.052 1.362 6.651 1.00 85.75 166 GLY A C 1
ATOM 1374 O O . GLY A 1 166 ? 15.622 0.276 6.593 1.00 85.75 166 GLY A O 1
ATOM 1375 N N . TYR A 1 167 ? 13.967 1.617 5.910 1.00 89.56 167 TYR A N 1
ATOM 1376 C CA . TYR A 1 167 ? 13.309 0.575 5.107 1.00 89.56 167 TYR A CA 1
ATOM 1377 C C . TYR A 1 167 ? 14.084 0.250 3.823 1.00 89.56 167 TYR A C 1
ATOM 1379 O O . TYR A 1 167 ? 14.066 -0.889 3.361 1.00 89.56 167 TYR A O 1
ATOM 1387 N N . CYS A 1 168 ? 14.777 1.242 3.261 1.00 91.94 168 CYS A N 1
ATOM 1388 C CA . CYS A 1 168 ? 15.538 1.121 2.017 1.00 91.94 168 CYS A CA 1
ATOM 1389 C C . CYS A 1 168 ? 17.045 0.903 2.244 1.00 91.94 168 CYS A C 1
ATOM 1391 O O . CYS A 1 168 ? 17.785 0.765 1.268 1.00 91.94 168 CYS A O 1
ATOM 1393 N N . ASP A 1 169 ? 17.506 0.860 3.497 1.00 90.38 169 ASP A N 1
ATOM 1394 C CA . ASP A 1 169 ? 18.931 0.900 3.858 1.00 90.38 169 ASP A CA 1
ATOM 1395 C C . ASP A 1 169 ? 19.644 -0.431 3.579 1.00 90.38 169 ASP A C 1
ATOM 1397 O O . ASP A 1 169 ? 20.773 -0.447 3.078 1.00 90.38 169 ASP A O 1
ATOM 1401 N N . ALA A 1 170 ? 18.966 -1.549 3.848 1.00 92.38 170 ALA A N 1
ATOM 1402 C CA . ALA A 1 170 ? 19.492 -2.901 3.686 1.00 92.38 170 ALA A CA 1
ATOM 1403 C C . ALA A 1 170 ? 18.820 -3.652 2.528 1.00 92.38 170 ALA A C 1
ATOM 1405 O O . ALA A 1 170 ? 17.700 -3.346 2.116 1.00 92.38 170 ALA A O 1
ATOM 1406 N N . GLU A 1 171 ? 19.519 -4.658 2.006 1.00 95.19 171 GLU A N 1
ATOM 1407 C CA . GLU A 1 171 ? 18.935 -5.586 1.041 1.00 95.19 171 GLU A CA 1
ATOM 1408 C C . GLU A 1 171 ? 17.936 -6.516 1.728 1.00 95.19 171 GLU A C 1
ATOM 1410 O O . GLU A 1 171 ? 18.201 -7.056 2.804 1.00 95.19 171 GLU A O 1
ATOM 1415 N N . LEU A 1 172 ? 16.794 -6.733 1.077 1.00 96.25 172 LEU A N 1
ATOM 1416 C CA . LEU A 1 172 ? 15.853 -7.758 1.497 1.00 96.25 172 LEU A CA 1
ATOM 1417 C C . LEU A 1 172 ? 16.346 -9.126 1.028 1.00 96.25 172 LEU A C 1
ATOM 1419 O O . LEU A 1 172 ? 16.734 -9.319 -0.128 1.00 96.25 172 LEU A O 1
ATOM 1423 N N . THR A 1 173 ? 16.280 -10.088 1.938 1.00 96.56 173 THR A N 1
ATOM 1424 C CA . THR A 1 173 ? 16.680 -11.483 1.740 1.00 96.56 173 THR A CA 1
ATOM 1425 C C . THR A 1 173 ? 15.566 -12.415 2.211 1.00 96.56 173 THR A C 1
ATOM 1427 O O . THR A 1 173 ? 14.569 -11.977 2.782 1.00 96.56 173 THR A O 1
ATOM 1430 N N . LEU A 1 174 ? 15.736 -13.725 2.027 1.00 95.81 174 LEU A N 1
ATOM 1431 C CA . LEU A 1 174 ? 14.788 -14.716 2.552 1.00 95.81 174 LEU A CA 1
ATOM 1432 C C . LEU A 1 174 ? 14.694 -14.710 4.092 1.00 95.81 174 LEU A C 1
ATOM 1434 O O . LEU A 1 174 ? 13.709 -15.192 4.640 1.00 95.81 174 LEU A O 1
ATOM 1438 N N . ASP A 1 175 ? 15.681 -14.147 4.789 1.00 95.56 175 ASP A N 1
ATOM 1439 C CA . ASP A 1 175 ? 15.673 -14.004 6.251 1.00 95.56 175 ASP A CA 1
ATOM 1440 C C . ASP A 1 175 ? 14.917 -12.746 6.718 1.00 95.56 175 ASP A C 1
ATOM 1442 O O . ASP A 1 175 ? 14.694 -12.543 7.910 1.00 95.56 175 ASP A O 1
ATOM 1446 N N . SER A 1 176 ? 14.491 -11.893 5.782 1.00 95.25 176 SER A N 1
ATOM 1447 C CA . SER A 1 176 ? 13.669 -10.723 6.088 1.00 95.25 176 SER A CA 1
ATOM 1448 C C . SER A 1 176 ? 12.272 -11.125 6.572 1.00 95.25 176 SER A C 1
ATOM 1450 O O . SER A 1 176 ? 11.773 -12.215 6.285 1.00 95.25 176 SER A O 1
ATOM 1452 N N . LYS A 1 177 ? 11.617 -10.220 7.310 1.00 94.62 177 LYS A N 1
ATOM 1453 C CA . LYS A 1 177 ? 10.252 -10.420 7.822 1.00 94.62 177 LYS A CA 1
ATOM 1454 C C . LYS A 1 177 ? 9.264 -10.598 6.668 1.00 94.62 177 LYS A C 1
ATOM 1456 O O . LYS A 1 177 ? 9.261 -9.777 5.756 1.00 94.62 177 LYS A O 1
ATOM 1461 N N . LEU A 1 178 ? 8.367 -11.585 6.758 1.00 94.25 178 LEU A N 1
ATOM 1462 C CA . LEU A 1 178 ? 7.315 -11.846 5.760 1.00 94.25 178 LEU A CA 1
ATOM 1463 C C . LEU A 1 178 ? 6.479 -10.598 5.428 1.00 94.25 178 LEU A C 1
ATOM 1465 O O . LEU A 1 178 ? 6.043 -10.416 4.294 1.00 94.25 178 LEU A O 1
ATOM 1469 N N . GLU A 1 179 ? 6.287 -9.720 6.413 1.00 91.81 179 GLU A N 1
ATOM 1470 C CA . GLU A 1 179 ? 5.481 -8.507 6.292 1.00 91.81 179 GLU A CA 1
ATOM 1471 C C . GLU A 1 179 ? 5.902 -7.596 5.125 1.00 91.81 179 GLU A C 1
ATOM 1473 O O . GLU A 1 179 ? 5.040 -6.937 4.556 1.00 91.81 179 GLU A O 1
ATOM 1478 N N . VAL A 1 180 ? 7.175 -7.607 4.704 1.00 94.88 180 VAL A N 1
ATOM 1479 C CA . VAL A 1 180 ? 7.652 -6.801 3.560 1.00 94.88 180 VAL A CA 1
ATOM 1480 C C . VAL A 1 180 ? 7.024 -7.207 2.224 1.00 94.88 180 VAL A C 1
ATOM 1482 O O . VAL A 1 180 ? 7.001 -6.398 1.300 1.00 94.88 180 VAL A O 1
ATOM 1485 N N . LEU A 1 181 ? 6.525 -8.446 2.112 1.00 95.81 181 LEU A N 1
ATOM 1486 C CA . LEU A 1 181 ? 5.846 -8.965 0.920 1.00 95.81 181 LEU A CA 1
ATOM 1487 C C . LEU A 1 181 ? 4.342 -8.664 0.930 1.00 95.81 181 LEU A C 1
ATOM 1489 O O . LEU A 1 181 ? 3.721 -8.580 -0.132 1.00 95.81 181 LEU A O 1
ATOM 1493 N N . LEU A 1 182 ? 3.749 -8.507 2.117 1.00 93.69 182 LEU A N 1
ATOM 1494 C CA . LEU A 1 182 ? 2.313 -8.299 2.278 1.00 93.69 182 LEU A CA 1
ATOM 1495 C C . LEU A 1 182 ? 1.951 -6.875 1.834 1.00 93.69 182 LEU A C 1
ATOM 1497 O O . LEU A 1 182 ? 2.462 -5.923 2.420 1.00 93.69 182 LEU A O 1
ATOM 1501 N N . PRO A 1 183 ? 1.072 -6.687 0.835 1.00 93.06 183 PRO A N 1
ATOM 1502 C CA . PRO A 1 183 ? 0.767 -5.358 0.317 1.00 93.06 183 PRO A CA 1
ATOM 1503 C C . PRO A 1 183 ? -0.139 -4.593 1.284 1.00 93.06 183 PRO A C 1
ATOM 1505 O O . PRO A 1 183 ? -1.361 -4.629 1.182 1.00 93.06 183 PRO A O 1
ATOM 1508 N N . ARG A 1 184 ? 0.452 -3.916 2.270 1.00 88.25 184 ARG A N 1
ATOM 1509 C CA . ARG A 1 184 ? -0.272 -3.101 3.257 1.00 88.25 184 ARG A CA 1
ATOM 1510 C C . ARG A 1 184 ? 0.004 -1.623 3.016 1.00 88.25 184 ARG A C 1
ATOM 1512 O O . ARG A 1 184 ? 1.053 -1.237 2.504 1.00 88.25 184 ARG A O 1
ATOM 1519 N N . ARG A 1 185 ? -0.916 -0.768 3.462 1.00 84.00 185 ARG A N 1
ATOM 1520 C CA . ARG A 1 185 ? -0.741 0.698 3.447 1.00 84.00 185 ARG A CA 1
ATOM 1521 C C . ARG A 1 185 ? -0.039 1.241 4.699 1.00 84.00 185 ARG A C 1
ATOM 1523 O O . ARG A 1 185 ? -0.034 2.447 4.925 1.00 84.00 185 ARG A O 1
ATOM 1530 N N . ARG A 1 186 ? 0.493 0.357 5.546 1.00 78.94 186 ARG A N 1
ATOM 1531 C CA . ARG A 1 186 ? 1.117 0.662 6.841 1.00 78.94 186 ARG A CA 1
ATOM 1532 C C . ARG A 1 186 ? 2.220 -0.350 7.145 1.00 78.94 186 ARG A C 1
ATOM 1534 O O . ARG A 1 186 ? 2.214 -1.450 6.590 1.00 78.94 186 ARG A O 1
ATOM 1541 N N . GLY A 1 187 ? 3.117 0.018 8.060 1.00 84.56 187 GLY A N 1
ATOM 1542 C CA . GLY A 1 187 ? 4.198 -0.851 8.527 1.00 84.56 187 GLY A CA 1
ATOM 1543 C C . GLY A 1 187 ? 5.117 -1.311 7.397 1.00 84.56 187 GLY A C 1
ATOM 1544 O O . GLY A 1 187 ? 5.230 -0.649 6.365 1.00 84.56 187 GLY A O 1
ATOM 1545 N N . LEU A 1 188 ? 5.740 -2.478 7.572 1.00 89.12 188 LEU A N 1
ATOM 1546 C CA . LEU A 1 188 ? 6.685 -3.037 6.597 1.00 89.12 188 LEU A CA 1
ATOM 1547 C C . LEU A 1 188 ? 6.022 -3.417 5.267 1.00 89.12 188 LEU A C 1
ATOM 1549 O O . LEU A 1 188 ? 6.691 -3.447 4.237 1.00 89.12 188 LEU A O 1
ATOM 1553 N N . GLY A 1 189 ? 4.704 -3.633 5.257 1.00 90.12 189 GLY A N 1
ATOM 1554 C CA . GLY A 1 189 ? 3.964 -3.919 4.027 1.00 90.12 189 GLY A CA 1
ATOM 1555 C C . GLY A 1 189 ? 3.902 -2.749 3.040 1.00 90.12 189 GLY A C 1
ATOM 1556 O O . GLY A 1 189 ? 3.562 -2.951 1.871 1.00 90.12 189 GLY A O 1
ATOM 1557 N N . LEU A 1 190 ? 4.303 -1.544 3.469 1.00 91.00 190 LEU A N 1
ATOM 1558 C CA . LEU A 1 190 ? 4.536 -0.414 2.570 1.00 91.00 190 LEU A CA 1
ATOM 1559 C C . LEU A 1 190 ? 5.574 -0.736 1.491 1.00 91.00 190 LEU A C 1
ATOM 1561 O O . LEU A 1 190 ? 5.442 -0.214 0.389 1.00 91.00 190 LEU A O 1
ATOM 1565 N N . CYS A 1 191 ? 6.557 -1.605 1.758 1.00 94.62 191 CYS A N 1
ATOM 1566 C CA . CYS A 1 191 ? 7.558 -2.002 0.765 1.00 94.62 191 CYS A CA 1
ATOM 1567 C C . CYS A 1 191 ? 6.899 -2.629 -0.472 1.00 94.62 191 CYS A C 1
ATOM 1569 O O . CYS A 1 191 ? 7.161 -2.227 -1.605 1.00 94.62 191 CYS A O 1
ATOM 1571 N N . SER A 1 192 ? 5.978 -3.568 -0.251 1.00 95.38 192 SER A N 1
ATOM 1572 C CA . SER A 1 192 ? 5.251 -4.248 -1.322 1.00 95.38 192 SER A CA 1
ATOM 1573 C C . SER A 1 192 ? 4.368 -3.280 -2.117 1.00 95.38 192 SER A C 1
ATOM 1575 O O . SER A 1 192 ? 4.423 -3.247 -3.348 1.00 95.38 192 SER A O 1
ATOM 1577 N N . THR A 1 193 ? 3.619 -2.422 -1.421 1.00 94.44 193 THR A N 1
ATOM 1578 C CA . THR A 1 193 ? 2.745 -1.420 -2.052 1.00 94.44 193 THR A CA 1
ATOM 1579 C C . THR A 1 193 ? 3.542 -0.373 -2.840 1.00 94.44 193 THR A C 1
ATOM 1581 O O . THR A 1 193 ? 3.188 -0.053 -3.975 1.00 94.44 193 THR A O 1
ATOM 1584 N N . ALA A 1 194 ? 4.644 0.130 -2.276 1.00 95.62 194 ALA A N 1
ATOM 1585 C CA . ALA A 1 194 ? 5.510 1.119 -2.914 1.00 95.62 194 ALA A CA 1
ATOM 1586 C C . ALA A 1 194 ? 6.177 0.571 -4.175 1.00 95.62 194 ALA A C 1
ATOM 1588 O O . ALA A 1 194 ? 6.207 1.266 -5.187 1.00 95.62 194 ALA A O 1
ATOM 1589 N N . LEU A 1 195 ? 6.645 -0.681 -4.150 1.00 97.69 195 LEU A N 1
ATOM 1590 C CA . LEU A 1 195 ? 7.266 -1.309 -5.314 1.00 97.69 195 LEU A CA 1
ATOM 1591 C C . LEU A 1 195 ? 6.298 -1.399 -6.501 1.00 97.69 195 LEU A C 1
ATOM 1593 O O . LEU A 1 195 ? 6.646 -0.994 -7.609 1.00 97.69 195 LEU A O 1
ATOM 1597 N N . ALA A 1 196 ? 5.078 -1.894 -6.269 1.00 97.19 196 ALA A N 1
ATOM 1598 C CA . ALA A 1 196 ? 4.062 -2.002 -7.316 1.00 97.19 196 ALA A CA 1
ATOM 1599 C C . ALA A 1 196 ? 3.657 -0.620 -7.855 1.00 97.19 196 ALA A C 1
ATOM 1601 O O . ALA A 1 196 ? 3.639 -0.418 -9.069 1.00 97.19 196 ALA A O 1
ATOM 1602 N N . SER A 1 197 ? 3.406 0.344 -6.961 1.00 96.44 197 SER A N 1
ATOM 1603 C CA . SER A 1 197 ? 3.057 1.721 -7.336 1.00 96.44 197 SER A CA 1
ATOM 1604 C C . SER A 1 197 ? 4.157 2.384 -8.165 1.00 96.44 197 SER A C 1
ATOM 1606 O O . SER A 1 197 ? 3.866 3.057 -9.148 1.00 96.44 197 SER A O 1
ATOM 1608 N N . TYR A 1 198 ? 5.423 2.167 -7.806 1.00 97.12 198 TYR A N 1
ATOM 1609 C CA . TYR A 1 198 ? 6.561 2.748 -8.510 1.00 97.12 198 TYR A CA 1
ATOM 1610 C C . TYR A 1 198 ? 6.746 2.173 -9.912 1.00 97.12 198 TYR A C 1
ATOM 1612 O O . TYR A 1 198 ? 6.970 2.926 -10.851 1.00 97.12 198 TYR A O 1
ATOM 1620 N N . LEU A 1 199 ? 6.614 0.854 -10.078 1.00 98.00 199 LEU A N 1
ATOM 1621 C CA . LEU A 1 199 ? 6.685 0.220 -11.397 1.00 98.00 199 LEU A CA 1
ATOM 1622 C C . LEU A 1 199 ? 5.542 0.684 -12.313 1.00 98.00 199 LEU A C 1
ATOM 1624 O O . LEU A 1 199 ? 5.775 0.914 -13.498 1.00 98.00 199 LEU A O 1
ATOM 1628 N N . ILE A 1 200 ? 4.331 0.851 -11.766 1.00 97.56 200 ILE A N 1
ATOM 1629 C CA . ILE A 1 200 ? 3.181 1.403 -12.498 1.00 97.56 200 ILE A CA 1
ATOM 1630 C C . ILE A 1 200 ? 3.438 2.860 -12.896 1.00 97.56 200 ILE A C 1
ATOM 1632 O O . ILE A 1 200 ? 3.244 3.212 -14.056 1.00 97.56 200 ILE A O 1
ATOM 1636 N N . SER A 1 201 ? 3.906 3.690 -11.961 1.00 96.31 201 SER A N 1
ATOM 1637 C CA . SER A 1 201 ? 4.229 5.099 -12.214 1.00 96.31 201 SER A CA 1
ATOM 1638 C C . SER A 1 201 ? 5.326 5.227 -13.279 1.00 96.31 201 SER A C 1
ATOM 1640 O O . SER A 1 201 ? 5.141 5.919 -14.276 1.00 96.31 201 SER A O 1
ATOM 1642 N N . LEU A 1 202 ? 6.399 4.433 -13.174 1.00 96.75 202 LEU A N 1
ATOM 1643 C CA . LEU A 1 202 ? 7.473 4.384 -14.167 1.00 96.75 202 LEU A CA 1
ATOM 1644 C C . LEU A 1 202 ? 6.962 3.983 -15.558 1.00 96.75 202 LEU A C 1
ATOM 1646 O O . LEU A 1 202 ? 7.350 4.597 -16.547 1.00 96.75 202 LEU A O 1
ATOM 1650 N N . HIS A 1 203 ? 6.087 2.978 -15.651 1.00 97.44 203 HIS A N 1
ATOM 1651 C CA . HIS A 1 203 ? 5.446 2.595 -16.913 1.00 97.44 203 HIS A CA 1
ATOM 1652 C C . HIS A 1 203 ? 4.608 3.746 -17.482 1.00 97.44 203 HIS A C 1
ATOM 1654 O O . HIS A 1 203 ? 4.848 4.194 -18.605 1.00 97.44 203 HIS A O 1
ATOM 1660 N N . ASN A 1 204 ? 3.675 4.270 -16.687 1.00 96.69 204 ASN A N 1
ATOM 1661 C CA . ASN A 1 204 ? 2.745 5.321 -17.095 1.00 96.69 204 ASN A CA 1
ATOM 1662 C C . ASN A 1 204 ? 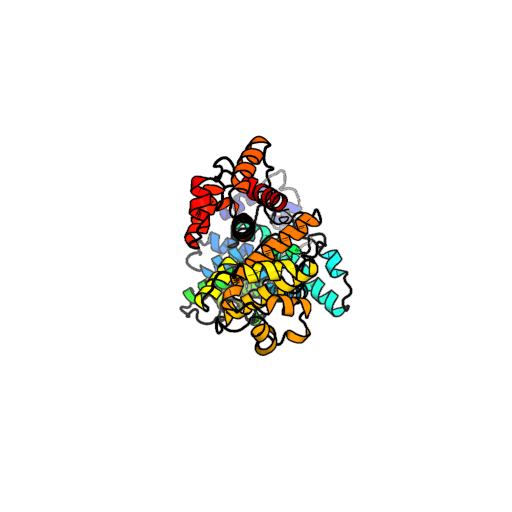3.464 6.606 -17.521 1.00 96.69 204 ASN A C 1
ATOM 1664 O O . ASN A 1 204 ? 3.091 7.207 -18.526 1.00 96.69 204 ASN A O 1
ATOM 1668 N N . ASP A 1 205 ? 4.532 6.994 -16.825 1.00 95.62 205 ASP A N 1
ATOM 1669 C CA . ASP A 1 205 ? 5.349 8.165 -17.147 1.00 95.62 205 ASP A CA 1
ATOM 1670 C C . ASP A 1 205 ? 5.959 8.095 -18.551 1.00 95.62 205 ASP A C 1
ATOM 1672 O O . ASP A 1 205 ? 6.162 9.124 -19.210 1.00 95.62 205 ASP A O 1
ATOM 1676 N N . PHE A 1 206 ? 6.323 6.896 -19.005 1.00 95.62 206 PHE A N 1
ATOM 1677 C CA . PHE A 1 206 ? 6.837 6.682 -20.354 1.00 95.62 206 PHE A CA 1
ATOM 1678 C C . PHE A 1 206 ? 5.720 6.688 -21.388 1.00 95.62 206 PHE A C 1
ATOM 1680 O O . PHE A 1 206 ? 5.869 7.346 -22.419 1.00 95.62 206 PHE A O 1
ATOM 1687 N N . ILE A 1 207 ? 4.599 6.026 -21.100 1.00 95.81 207 ILE A N 1
ATOM 1688 C CA . ILE A 1 207 ? 3.451 5.980 -22.012 1.00 95.81 207 ILE A CA 1
ATOM 1689 C C . ILE A 1 207 ? 2.864 7.374 -22.220 1.00 95.81 207 ILE A C 1
ATOM 1691 O O . ILE A 1 207 ? 2.704 7.802 -23.358 1.00 95.81 207 ILE A O 1
ATOM 1695 N N . HIS A 1 208 ? 2.678 8.145 -21.150 1.00 94.62 208 HIS A N 1
ATOM 1696 C CA . HIS A 1 208 ? 2.192 9.519 -21.2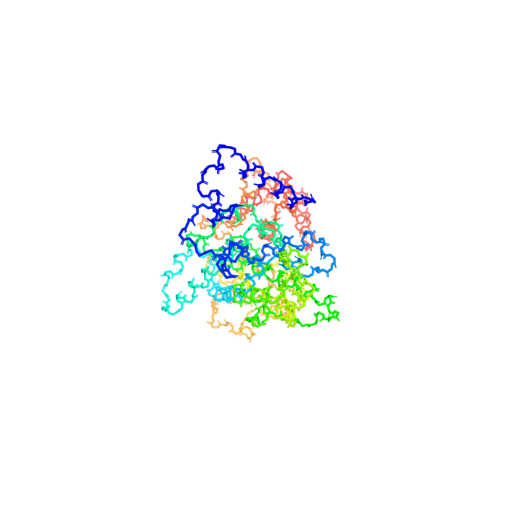38 1.00 94.62 208 HIS A CA 1
ATOM 1697 C C . HIS A 1 208 ? 3.139 10.416 -22.056 1.00 94.62 208 HIS A C 1
ATOM 1699 O O . HIS A 1 208 ? 2.705 11.222 -22.881 1.00 94.62 208 HIS A O 1
ATOM 1705 N N . ALA A 1 209 ? 4.458 10.250 -21.893 1.00 94.44 209 ALA A N 1
ATOM 1706 C CA . ALA A 1 209 ? 5.438 10.990 -22.687 1.00 94.44 209 ALA A CA 1
ATOM 1707 C C . ALA A 1 209 ? 5.380 10.621 -24.182 1.00 94.44 209 ALA A C 1
ATOM 1709 O O . ALA A 1 209 ? 5.520 11.500 -25.035 1.00 94.44 209 ALA A O 1
ATOM 1710 N N . VAL A 1 210 ? 5.156 9.343 -24.500 1.00 94.38 210 VAL A N 1
ATOM 1711 C CA . VAL A 1 210 ? 4.992 8.859 -25.876 1.00 94.38 210 VAL A CA 1
ATOM 1712 C C . VAL A 1 210 ? 3.693 9.371 -26.487 1.00 94.38 210 VAL A C 1
ATOM 1714 O O . VAL A 1 210 ? 3.758 9.975 -27.554 1.00 94.38 210 VAL A O 1
ATOM 1717 N N . ASN A 1 211 ? 2.557 9.230 -25.803 1.00 92.94 211 ASN A N 1
ATOM 1718 C CA . ASN A 1 211 ? 1.247 9.695 -26.274 1.00 92.94 211 ASN A CA 1
ATOM 1719 C C . ASN A 1 211 ? 1.262 11.199 -26.565 1.00 92.94 211 ASN A C 1
ATOM 1721 O O . ASN A 1 211 ? 0.851 11.633 -27.642 1.00 92.94 211 ASN A O 1
ATOM 1725 N N . LYS A 1 212 ? 1.879 11.990 -25.679 1.00 92.31 212 LYS A N 1
ATOM 1726 C CA . LYS A 1 212 ? 2.105 13.425 -25.898 1.00 92.31 212 LYS A CA 1
ATOM 1727 C C . LYS A 1 212 ? 2.957 13.717 -27.139 1.00 92.31 212 LYS A C 1
ATOM 1729 O O . LYS A 1 212 ? 2.717 14.711 -27.821 1.00 92.31 212 LYS A O 1
ATOM 1734 N N . HIS A 1 213 ? 3.957 12.884 -27.430 1.00 89.38 213 HIS A N 1
ATOM 1735 C CA . HIS A 1 213 ? 4.829 13.049 -28.596 1.00 89.38 213 HIS A CA 1
ATOM 1736 C C . HIS A 1 213 ? 4.122 12.700 -29.913 1.00 89.38 213 HIS A C 1
ATOM 1738 O O . HIS A 1 213 ? 4.271 13.431 -30.891 1.00 89.38 213 HIS A O 1
ATOM 1744 N N . ILE A 1 214 ? 3.329 11.625 -29.934 1.00 88.50 214 ILE A N 1
ATOM 1745 C CA . ILE A 1 214 ? 2.603 11.156 -31.128 1.00 88.50 214 ILE A CA 1
ATOM 1746 C C . ILE A 1 214 ? 1.213 11.794 -31.292 1.00 88.50 214 ILE A C 1
ATOM 1748 O O . ILE A 1 214 ? 0.585 11.614 -32.332 1.00 88.50 214 ILE A O 1
ATOM 1752 N N . LYS A 1 215 ? 0.765 12.590 -30.310 1.00 87.00 215 LYS A N 1
ATOM 1753 C CA . LYS A 1 215 ? -0.559 13.238 -30.244 1.00 87.00 215 LYS A CA 1
ATOM 1754 C C . LYS A 1 215 ? -1.723 12.238 -30.231 1.00 87.00 215 LYS A C 1
ATOM 1756 O O . LYS A 1 215 ? -2.777 12.507 -30.805 1.00 87.00 215 LYS A O 1
ATOM 1761 N N . GLU A 1 216 ? -1.523 11.102 -29.570 1.00 83.31 216 GLU A N 1
ATOM 1762 C CA . GLU A 1 216 ? -2.591 10.149 -29.248 1.00 83.31 216 GLU A CA 1
ATOM 1763 C C . GLU A 1 216 ? -3.228 10.498 -27.896 1.00 83.31 216 GLU A C 1
ATOM 1765 O O . GLU A 1 216 ? -2.615 11.157 -27.056 1.00 83.31 216 GLU A O 1
ATOM 1770 N N . ASP A 1 217 ? -4.482 10.087 -27.711 1.00 78.69 217 ASP A N 1
ATOM 1771 C CA . ASP A 1 217 ? -5.260 10.367 -26.503 1.00 78.69 217 ASP A CA 1
ATOM 1772 C C . ASP A 1 217 ? -5.071 9.260 -25.451 1.00 78.69 217 ASP A C 1
ATOM 1774 O O . ASP A 1 217 ? -5.020 8.074 -25.781 1.00 78.69 217 ASP A O 1
ATOM 1778 N N . ASP A 1 218 ? -5.045 9.634 -24.174 1.00 78.56 218 ASP A N 1
ATOM 1779 C CA . ASP A 1 218 ? -4.722 8.775 -23.023 1.00 78.56 218 ASP A CA 1
ATOM 1780 C C . ASP A 1 218 ? -5.894 7.864 -22.591 1.00 78.56 218 ASP A C 1
ATOM 1782 O O . ASP A 1 218 ? -6.074 7.546 -21.415 1.00 78.56 218 ASP A O 1
ATOM 1786 N N . ARG A 1 219 ? -6.737 7.430 -23.535 1.00 80.69 219 ARG A N 1
ATOM 1787 C CA . ARG A 1 219 ? -7.986 6.707 -23.222 1.00 80.69 219 ARG A CA 1
ATOM 1788 C C . ARG A 1 219 ? -7.804 5.215 -22.967 1.00 80.69 219 ARG A C 1
ATOM 1790 O O . ARG A 1 219 ? -8.715 4.591 -22.427 1.00 80.69 219 ARG A O 1
ATOM 1797 N N . TYR A 1 220 ? -6.680 4.623 -23.375 1.00 90.94 220 TYR A N 1
ATOM 1798 C CA . TYR A 1 220 ? -6.452 3.194 -23.175 1.00 90.94 220 TYR A CA 1
ATOM 1799 C C . TYR A 1 220 ? -5.976 2.923 -21.744 1.00 90.94 220 TYR A C 1
ATOM 1801 O O . TYR A 1 220 ? -4.785 3.002 -21.442 1.00 90.94 220 TYR A O 1
ATOM 1809 N N . LEU A 1 221 ? -6.933 2.623 -20.866 1.00 93.81 221 LEU A N 1
ATOM 1810 C CA . LEU A 1 221 ? -6.726 2.392 -19.438 1.00 93.81 221 LEU A CA 1
ATOM 1811 C C . LEU A 1 221 ? -7.036 0.939 -19.079 1.00 93.81 221 LEU A C 1
ATOM 1813 O O . LEU A 1 221 ? -8.047 0.398 -19.525 1.00 93.81 221 LEU A O 1
ATOM 1817 N N . ILE A 1 222 ? -6.199 0.336 -18.237 1.00 95.06 222 ILE A N 1
ATOM 1818 C CA . ILE A 1 222 ? -6.443 -0.993 -17.662 1.00 95.06 222 ILE A CA 1
ATOM 1819 C C . ILE A 1 222 ? -6.245 -0.989 -16.148 1.00 95.06 222 ILE A C 1
ATOM 1821 O O . ILE A 1 222 ? -5.506 -0.166 -15.600 1.00 95.06 222 ILE A O 1
ATOM 1825 N N . SER A 1 223 ? -6.863 -1.954 -15.473 1.00 93.88 223 SER A N 1
ATOM 1826 C CA . SER A 1 223 ? -6.670 -2.174 -14.041 1.00 93.88 223 SER A CA 1
ATOM 1827 C C . SER A 1 223 ? -5.443 -3.058 -13.752 1.00 93.88 223 SER A C 1
ATOM 1829 O O . SER A 1 223 ? -5.105 -3.931 -14.558 1.00 93.88 223 SER A O 1
ATOM 1831 N N . PRO A 1 224 ? -4.804 -2.946 -12.569 1.00 92.69 224 PRO A N 1
ATOM 1832 C CA . PRO A 1 224 ? -3.736 -3.854 -12.140 1.00 92.69 224 PRO A CA 1
ATOM 1833 C C . PRO A 1 224 ? -4.129 -5.337 -12.173 1.00 92.69 224 PRO A C 1
ATOM 1835 O O . PRO A 1 224 ? -3.275 -6.204 -12.345 1.00 92.69 224 PRO A O 1
ATOM 1838 N N . SER A 1 225 ? -5.419 -5.657 -12.031 1.00 89.06 225 SER A N 1
ATOM 1839 C CA . SER A 1 225 ? -5.935 -7.027 -12.136 1.00 89.06 225 SER A CA 1
ATOM 1840 C C . SER A 1 225 ? -5.816 -7.634 -13.537 1.00 89.06 225 SER A C 1
ATOM 1842 O O . SER A 1 225 ? -5.698 -8.857 -13.640 1.00 89.06 225 SER A O 1
ATOM 1844 N N . GLU A 1 226 ? -5.829 -6.802 -14.580 1.00 90.88 226 GLU A N 1
ATOM 1845 C CA . GLU A 1 226 ? -5.817 -7.191 -16.000 1.00 90.88 226 GLU A CA 1
ATOM 1846 C C . GLU A 1 226 ? -4.409 -7.143 -16.615 1.00 90.88 226 GLU A C 1
ATOM 1848 O O . GLU A 1 226 ? -4.208 -7.518 -17.771 1.00 90.88 226 GLU A O 1
ATOM 1853 N N . VAL A 1 227 ? -3.414 -6.678 -15.855 1.00 94.56 227 VAL A N 1
ATOM 1854 C CA . VAL A 1 227 ? -2.030 -6.556 -16.320 1.00 94.56 227 VAL A CA 1
ATOM 1855 C C . VAL A 1 227 ? -1.479 -7.922 -16.742 1.00 94.56 227 VAL A C 1
ATOM 1857 O O . VAL A 1 227 ? -1.528 -8.903 -15.999 1.00 94.56 227 VAL A O 1
ATOM 1860 N N . ALA A 1 228 ? -0.907 -7.948 -17.944 1.00 93.19 228 ALA A N 1
ATOM 1861 C CA . ALA A 1 228 ? -0.262 -9.092 -18.574 1.00 93.19 228 ALA A CA 1
ATOM 1862 C C . ALA A 1 228 ? 0.988 -8.600 -19.316 1.00 93.19 228 ALA A C 1
ATOM 1864 O O . ALA A 1 228 ? 1.123 -7.400 -19.564 1.00 93.19 228 ALA A O 1
ATOM 1865 N N . ASP A 1 229 ? 1.879 -9.509 -19.711 1.00 92.62 229 ASP A N 1
ATOM 1866 C CA . ASP A 1 229 ? 3.176 -9.163 -20.315 1.00 92.62 229 ASP A CA 1
ATOM 1867 C C . ASP A 1 229 ? 3.049 -8.236 -21.537 1.00 92.62 229 ASP A C 1
ATOM 1869 O O . ASP A 1 229 ? 3.858 -7.329 -21.730 1.00 92.62 229 ASP A O 1
ATOM 1873 N N . LEU A 1 230 ? 1.989 -8.407 -22.338 1.00 93.38 230 LEU A N 1
ATOM 1874 C CA . LEU A 1 230 ? 1.740 -7.593 -23.532 1.00 93.38 230 LEU A CA 1
ATOM 1875 C C . LEU A 1 230 ? 1.417 -6.124 -23.210 1.00 93.38 230 LEU A C 1
ATOM 1877 O O . LEU A 1 230 ? 1.711 -5.245 -24.023 1.00 93.38 230 LEU A O 1
ATOM 1881 N N . HIS A 1 231 ? 0.851 -5.851 -22.031 1.00 95.69 231 HIS A N 1
ATOM 1882 C CA . HIS A 1 231 ? 0.475 -4.509 -21.582 1.00 95.69 231 HIS A CA 1
ATOM 1883 C C . HIS A 1 231 ? 1.684 -3.688 -21.118 1.00 95.69 231 HIS A C 1
ATOM 1885 O O . HIS A 1 231 ? 1.593 -2.471 -20.993 1.00 95.69 231 HIS A O 1
ATOM 1891 N N . LEU A 1 232 ? 2.825 -4.331 -20.872 1.00 96.94 232 LEU A N 1
ATOM 1892 C CA . LEU A 1 232 ? 3.966 -3.704 -20.219 1.00 96.94 232 LEU A CA 1
ATOM 1893 C C . LEU A 1 232 ? 5.072 -3.335 -21.196 1.00 96.94 232 LEU A C 1
ATOM 1895 O O . LEU A 1 232 ? 5.246 -3.962 -22.248 1.00 96.94 232 LEU A O 1
ATOM 1899 N N . ILE A 1 233 ? 5.848 -2.321 -20.817 1.00 97.44 233 ILE A N 1
ATOM 1900 C CA . ILE A 1 233 ? 7.138 -2.042 -21.445 1.00 97.44 233 ILE A CA 1
ATOM 1901 C C . ILE A 1 233 ? 8.073 -3.201 -21.085 1.00 97.44 233 ILE A C 1
ATOM 1903 O O . ILE A 1 233 ? 8.478 -3.369 -19.934 1.00 97.44 233 ILE A O 1
ATOM 1907 N N . SER A 1 234 ? 8.374 -4.033 -22.078 1.00 95.75 234 SER A N 1
ATOM 1908 C CA . SER A 1 234 ? 9.154 -5.256 -21.910 1.00 95.75 234 SER A CA 1
ATOM 1909 C C . SER A 1 234 ? 10.111 -5.425 -23.081 1.00 95.75 234 SER A C 1
ATOM 1911 O O . SER A 1 234 ? 9.703 -5.346 -24.239 1.00 95.75 234 SER A O 1
ATOM 1913 N N . TYR A 1 235 ? 11.387 -5.613 -22.758 1.00 95.69 235 TYR A N 1
ATOM 1914 C CA . TYR A 1 235 ? 12.475 -5.832 -23.703 1.00 95.69 235 TYR A CA 1
ATOM 1915 C C . TYR A 1 235 ? 13.666 -6.490 -22.987 1.00 95.69 235 TYR A C 1
ATOM 1917 O O . TYR A 1 235 ? 13.798 -6.444 -21.755 1.00 95.69 235 TYR A O 1
ATOM 1925 N N . GLU A 1 236 ? 14.553 -7.098 -23.765 1.00 95.06 236 GLU A N 1
ATOM 1926 C CA . GLU A 1 236 ? 15.839 -7.635 -23.334 1.00 95.06 236 GLU A CA 1
ATOM 1927 C C . GLU A 1 236 ? 16.984 -6.837 -23.962 1.00 95.06 236 GLU A C 1
ATOM 1929 O O . GLU A 1 236 ? 17.048 -6.649 -25.176 1.00 95.06 236 GLU A O 1
ATOM 1934 N N . VAL A 1 237 ? 17.940 -6.396 -23.139 1.00 93.81 237 VAL A N 1
ATOM 1935 C CA . VAL A 1 237 ? 19.023 -5.506 -23.593 1.00 93.81 237 VAL A CA 1
ATOM 1936 C C . VAL A 1 237 ? 19.839 -6.147 -24.718 1.00 93.81 237 VAL A C 1
ATOM 1938 O O . VAL A 1 237 ? 19.966 -5.572 -25.793 1.00 93.81 237 VAL A O 1
ATOM 1941 N N . GLU A 1 238 ? 20.354 -7.357 -24.502 1.00 93.62 238 GLU A N 1
ATOM 1942 C CA . GLU A 1 238 ? 21.243 -8.025 -25.464 1.00 93.62 238 GLU A CA 1
ATOM 1943 C C . GLU A 1 238 ? 20.505 -8.557 -26.703 1.00 93.62 238 GLU A C 1
ATOM 1945 O O . GLU A 1 238 ? 21.103 -8.657 -27.772 1.00 93.62 238 GLU A O 1
ATOM 1950 N N . ARG A 1 239 ? 19.214 -8.904 -26.581 1.00 94.19 239 ARG A N 1
ATOM 1951 C CA . ARG A 1 239 ? 18.441 -9.511 -27.681 1.00 94.19 239 ARG A CA 1
ATOM 1952 C C . ARG A 1 239 ? 17.680 -8.494 -28.521 1.00 94.19 239 ARG A C 1
ATOM 1954 O O . ARG A 1 239 ? 17.567 -8.691 -29.725 1.00 94.19 239 ARG A O 1
ATOM 1961 N N . ASP A 1 240 ? 17.209 -7.413 -27.907 1.00 95.06 240 ASP A N 1
ATOM 1962 C CA . ASP A 1 240 ? 16.322 -6.457 -28.566 1.00 95.06 240 ASP A CA 1
ATOM 1963 C C . ASP A 1 240 ? 17.009 -5.103 -28.756 1.00 95.06 240 ASP A C 1
ATOM 1965 O O . ASP A 1 240 ? 17.074 -4.583 -29.873 1.00 95.06 240 ASP A O 1
ATOM 1969 N N . LEU A 1 241 ? 17.567 -4.536 -27.680 1.00 94.56 241 LEU A N 1
ATOM 1970 C CA . LEU A 1 241 ? 18.073 -3.163 -27.688 1.00 94.56 241 LEU A CA 1
ATOM 1971 C C . LEU A 1 241 ? 19.435 -3.041 -28.382 1.00 94.56 241 LEU A C 1
ATOM 1973 O O . LEU A 1 241 ? 19.612 -2.166 -29.226 1.00 94.56 241 LEU A O 1
ATOM 1977 N N . ILE A 1 242 ? 20.393 -3.923 -28.083 1.00 94.50 242 ILE A N 1
ATOM 1978 C CA . ILE A 1 242 ? 21.721 -3.889 -28.710 1.00 94.50 242 ILE A CA 1
ATOM 1979 C C . ILE A 1 242 ? 21.621 -4.069 -30.233 1.00 94.50 242 ILE A C 1
ATOM 1981 O O . ILE A 1 242 ? 22.151 -3.212 -30.942 1.00 94.50 242 ILE A O 1
ATOM 1985 N N . PRO A 1 243 ? 20.911 -5.076 -30.784 1.00 94.88 243 PRO A N 1
ATOM 1986 C CA . PRO A 1 243 ? 20.760 -5.206 -32.234 1.00 94.88 243 PRO A CA 1
ATOM 1987 C C . PRO A 1 243 ? 20.089 -3.994 -32.888 1.00 94.88 243 PRO A C 1
ATOM 1989 O O . PRO A 1 243 ? 20.503 -3.574 -33.969 1.00 94.88 243 PRO A O 1
ATOM 1992 N N . LEU A 1 244 ? 19.103 -3.385 -32.218 1.00 95.69 244 LEU A N 1
ATOM 1993 C CA . LEU A 1 244 ? 18.470 -2.145 -32.669 1.00 95.69 244 LEU A CA 1
ATOM 1994 C C . LEU A 1 244 ? 19.505 -1.019 -32.782 1.00 95.69 244 LEU A C 1
ATOM 1996 O O . LEU A 1 244 ? 19.616 -0.398 -33.839 1.00 95.69 244 LEU A O 1
ATOM 2000 N N . ILE A 1 245 ? 20.317 -0.793 -31.748 1.00 93.88 245 ILE A N 1
ATOM 2001 C CA . ILE A 1 245 ? 21.355 0.249 -31.761 1.00 93.88 245 ILE A CA 1
ATOM 2002 C C . ILE A 1 245 ? 22.400 -0.036 -32.850 1.00 93.88 245 ILE A C 1
ATOM 2004 O O . ILE A 1 245 ? 22.756 0.866 -33.608 1.00 93.88 245 ILE A O 1
ATOM 2008 N N . LEU A 1 246 ? 22.853 -1.289 -32.972 1.00 91.50 246 LEU A N 1
ATOM 2009 C CA . LEU A 1 246 ? 23.820 -1.713 -33.990 1.00 91.50 246 LEU A CA 1
ATOM 2010 C C . LEU A 1 246 ? 23.311 -1.453 -35.412 1.00 91.50 246 LEU A C 1
ATOM 2012 O O . LEU A 1 246 ? 24.065 -0.962 -36.247 1.00 91.50 246 LEU A O 1
ATOM 2016 N N . SER A 1 247 ? 22.034 -1.734 -35.682 1.00 92.44 247 SER A N 1
ATOM 2017 C CA . SER A 1 247 ? 21.439 -1.545 -37.012 1.00 92.44 247 SER A CA 1
ATOM 2018 C C . SER A 1 247 ? 21.355 -0.080 -37.458 1.00 92.44 247 SER A C 1
ATOM 2020 O O . SER A 1 247 ? 21.242 0.192 -38.650 1.00 92.44 247 SER A O 1
ATOM 2022 N N . ASN A 1 248 ? 21.441 0.860 -36.512 1.00 92.12 248 ASN A N 1
ATOM 2023 C CA . ASN A 1 248 ? 21.411 2.303 -36.762 1.00 92.12 248 ASN A CA 1
ATOM 2024 C C . ASN A 1 248 ? 22.780 2.966 -36.513 1.00 92.12 248 ASN A C 1
ATOM 2026 O O . ASN A 1 248 ? 22.878 4.189 -36.400 1.00 92.12 248 ASN A O 1
ATOM 2030 N N . CYS A 1 249 ? 23.836 2.155 -36.422 1.00 88.38 249 CYS A N 1
ATOM 2031 C CA . CYS A 1 249 ? 25.216 2.600 -36.344 1.00 88.38 249 CYS A CA 1
ATOM 2032 C C . CYS A 1 249 ? 25.831 2.591 -37.748 1.00 88.38 249 CYS A C 1
ATOM 2034 O O . CYS A 1 249 ? 26.090 1.531 -38.320 1.00 88.38 249 CYS A O 1
ATOM 2036 N N . GLN A 1 250 ? 26.090 3.772 -38.299 1.00 84.62 250 GLN A N 1
ATOM 2037 C CA . GLN A 1 250 ? 26.690 3.932 -39.618 1.00 84.62 250 GLN A CA 1
ATOM 2038 C C . GLN A 1 250 ? 28.206 4.103 -39.502 1.00 84.62 250 GLN A C 1
ATOM 2040 O O . GLN A 1 250 ? 28.713 4.755 -38.587 1.00 84.62 250 GLN A O 1
ATOM 2045 N N . TYR A 1 251 ? 28.933 3.510 -40.449 1.00 82.88 251 TYR A N 1
ATOM 2046 C CA . TYR A 1 251 ? 30.376 3.676 -40.582 1.00 82.88 251 TYR A CA 1
ATOM 2047 C C . TYR A 1 251 ? 30.663 4.411 -41.885 1.00 82.88 251 TYR A C 1
ATOM 2049 O O . TYR A 1 251 ? 30.371 3.893 -42.963 1.00 82.88 251 TYR A O 1
ATOM 2057 N N . SER A 1 252 ? 31.244 5.603 -41.794 1.00 76.94 252 SER A N 1
ATOM 2058 C CA . SER A 1 252 ? 31.698 6.365 -42.956 1.00 76.94 252 SER A CA 1
ATOM 2059 C C . SER A 1 252 ? 33.224 6.364 -43.022 1.00 76.94 252 SER A C 1
ATOM 2061 O O . SER A 1 252 ? 33.910 6.353 -41.999 1.00 76.94 252 SER A O 1
ATOM 2063 N N . MET A 1 253 ? 33.771 6.328 -44.238 1.00 75.69 253 MET A N 1
ATOM 2064 C CA . MET A 1 253 ? 35.205 6.483 -44.481 1.00 75.69 253 MET A CA 1
ATOM 2065 C C . MET A 1 253 ? 35.454 7.836 -45.133 1.00 75.69 253 MET A C 1
ATOM 2067 O O . MET A 1 253 ? 35.043 8.064 -46.270 1.00 75.69 253 MET A O 1
ATOM 2071 N N . GLU A 1 254 ? 36.149 8.727 -44.432 1.00 71.81 254 GLU A N 1
ATOM 2072 C CA . GLU A 1 254 ? 36.601 9.984 -45.027 1.00 71.81 254 GLU A CA 1
ATOM 2073 C C . GLU A 1 254 ? 37.832 9.759 -45.922 1.00 71.81 254 GLU A C 1
ATOM 2075 O O . GLU A 1 254 ? 38.631 8.835 -45.705 1.00 71.81 254 GLU A O 1
ATOM 2080 N N . LYS A 1 255 ? 38.006 10.623 -46.937 1.00 50.09 255 LYS A N 1
ATOM 2081 C CA . LYS A 1 255 ? 39.207 10.660 -47.790 1.00 50.09 255 LYS A CA 1
ATOM 2082 C C . LYS A 1 255 ? 40.422 10.982 -46.908 1.00 50.09 255 LYS A C 1
ATOM 2084 O O . LYS A 1 255 ? 40.688 12.138 -46.609 1.00 50.09 255 LYS A O 1
ATOM 2089 N N . GLY A 1 256 ? 41.115 9.940 -46.451 1.00 58.28 256 GLY A N 1
ATOM 2090 C CA . GLY A 1 256 ? 42.140 10.020 -45.402 1.00 58.28 256 GLY A CA 1
ATOM 2091 C C . GLY A 1 256 ? 42.214 8.783 -44.495 1.00 58.28 256 GLY A C 1
ATOM 2092 O O . GLY A 1 256 ? 43.124 8.683 -43.678 1.00 58.28 256 GLY A O 1
ATOM 2093 N N . GLY A 1 257 ? 41.291 7.822 -44.639 1.00 60.00 257 GLY A N 1
ATOM 2094 C CA . GLY A 1 257 ? 41.397 6.497 -44.010 1.00 60.00 257 GLY A CA 1
ATOM 2095 C C . GLY A 1 257 ? 40.901 6.417 -42.561 1.00 60.00 257 GLY A C 1
ATOM 2096 O O . GLY A 1 257 ? 41.097 5.394 -41.901 1.00 60.00 257 GLY A O 1
ATOM 2097 N N . GLN A 1 258 ? 40.244 7.462 -42.051 1.00 61.47 258 GLN A N 1
ATOM 2098 C CA . GLN A 1 258 ? 39.559 7.412 -40.760 1.00 61.47 258 GLN A CA 1
ATOM 2099 C C . GLN A 1 258 ? 38.127 6.894 -40.951 1.00 61.47 258 GLN A C 1
ATOM 2101 O O . GLN A 1 258 ? 37.336 7.483 -41.684 1.00 61.47 258 GLN A O 1
ATOM 2106 N N . THR A 1 259 ? 37.805 5.772 -40.302 1.00 66.88 259 THR A N 1
ATOM 2107 C CA . THR A 1 259 ? 36.422 5.305 -40.128 1.00 66.88 259 THR A CA 1
ATOM 2108 C C . THR A 1 259 ? 35.772 6.076 -38.989 1.00 66.88 259 THR A C 1
ATOM 2110 O O . THR A 1 259 ? 36.164 5.885 -37.834 1.00 66.88 259 THR A O 1
ATOM 2113 N N . LEU A 1 260 ? 34.782 6.904 -39.309 1.00 69.94 260 LEU A N 1
ATOM 2114 C CA . LEU A 1 260 ? 33.929 7.562 -38.329 1.00 69.94 260 LEU A CA 1
ATOM 2115 C C . LEU A 1 260 ? 32.709 6.687 -38.056 1.00 69.94 260 LEU A C 1
ATOM 2117 O O . LEU A 1 260 ? 32.112 6.114 -38.967 1.00 69.94 260 LEU A O 1
ATOM 2121 N N . GLN A 1 261 ? 32.382 6.558 -36.777 1.00 79.75 261 GLN A N 1
ATOM 2122 C CA . GLN A 1 261 ? 31.184 5.881 -36.311 1.00 79.75 261 GLN A CA 1
ATOM 2123 C C . GLN A 1 261 ? 30.145 6.944 -35.980 1.00 79.75 261 GLN A C 1
ATOM 2125 O O . GLN A 1 261 ? 30.425 7.817 -35.157 1.00 79.75 261 GLN A O 1
ATOM 2130 N N . ASP A 1 262 ? 28.963 6.849 -36.582 1.00 85.19 262 ASP A N 1
ATOM 2131 C CA . ASP A 1 262 ? 27.866 7.766 -36.305 1.00 85.19 262 ASP A CA 1
ATOM 2132 C C . ASP A 1 262 ? 26.561 7.029 -35.989 1.00 85.19 262 ASP A C 1
ATOM 2134 O O . ASP A 1 262 ? 26.263 5.981 -36.561 1.00 85.19 262 ASP A O 1
ATOM 2138 N N . PHE A 1 263 ? 25.789 7.579 -35.054 1.00 89.75 263 PHE A N 1
ATOM 2139 C CA . PHE A 1 263 ? 24.500 7.029 -34.638 1.00 89.75 263 PHE A CA 1
ATOM 2140 C C . PHE A 1 263 ? 23.366 7.917 -35.136 1.00 89.75 263 PHE A C 1
ATOM 2142 O O . PHE A 1 263 ? 23.313 9.106 -34.798 1.00 89.75 263 PHE A O 1
ATOM 2149 N N . ASP A 1 264 ? 22.434 7.307 -35.867 1.00 93.06 264 ASP A N 1
ATOM 2150 C CA . ASP A 1 264 ? 21.172 7.930 -36.264 1.00 93.06 264 ASP A CA 1
ATOM 2151 C C . ASP A 1 264 ? 20.202 7.924 -35.071 1.00 93.06 264 ASP A C 1
ATOM 2153 O O . ASP A 1 264 ? 19.421 6.993 -34.856 1.00 93.06 264 ASP A O 1
ATOM 2157 N N . LEU A 1 265 ? 20.325 8.952 -34.229 1.00 95.00 265 LEU A N 1
ATOM 2158 C CA . LEU A 1 265 ? 19.591 9.049 -32.967 1.00 95.00 265 LEU A CA 1
ATOM 2159 C C . LEU A 1 265 ? 18.075 9.149 -33.177 1.00 95.00 265 LEU A C 1
ATOM 2161 O O . LEU A 1 265 ? 17.315 8.587 -32.388 1.00 95.00 265 LEU A O 1
ATOM 2165 N N . GLU A 1 266 ? 17.629 9.839 -34.227 1.00 94.88 266 GLU A N 1
ATOM 2166 C CA . GLU A 1 266 ? 16.205 10.014 -34.526 1.00 94.88 266 GLU A CA 1
ATOM 2167 C C . GLU A 1 266 ? 15.569 8.686 -34.928 1.00 94.88 266 GLU A C 1
ATOM 2169 O O . GLU A 1 266 ? 14.519 8.306 -34.398 1.00 94.88 266 GLU A O 1
ATOM 2174 N N . ARG A 1 267 ? 16.249 7.919 -35.786 1.00 95.81 267 ARG A N 1
ATOM 2175 C CA . ARG A 1 267 ? 15.791 6.587 -36.181 1.00 95.81 267 ARG A CA 1
ATOM 2176 C C . ARG A 1 267 ? 15.807 5.602 -35.017 1.00 95.81 267 ARG A C 1
ATOM 2178 O O . ARG A 1 267 ? 14.874 4.809 -34.884 1.00 95.81 267 ARG A O 1
ATOM 2185 N N . ILE A 1 268 ? 16.815 5.667 -34.143 1.00 96.38 268 ILE A N 1
ATOM 2186 C CA . ILE A 1 268 ? 16.837 4.868 -32.907 1.00 96.38 268 ILE A CA 1
ATOM 2187 C C . ILE A 1 268 ? 15.636 5.225 -32.027 1.00 96.38 268 ILE A C 1
ATOM 2189 O O . ILE A 1 268 ? 14.936 4.319 -31.575 1.00 96.38 268 ILE A O 1
ATOM 2193 N N . GLN A 1 269 ? 15.352 6.516 -31.818 1.00 96.38 269 GLN A N 1
ATOM 2194 C CA . GLN A 1 269 ? 14.193 6.956 -31.040 1.00 96.38 269 GLN A CA 1
ATOM 2195 C C . GLN A 1 269 ? 12.887 6.397 -31.618 1.00 96.38 269 GLN A C 1
ATOM 2197 O O . GLN A 1 269 ? 12.097 5.807 -30.882 1.00 96.38 269 GLN A O 1
ATOM 2202 N N . GLN A 1 270 ? 12.673 6.528 -32.929 1.00 96.31 270 GLN A N 1
ATOM 2203 C CA . GLN A 1 270 ? 11.477 6.006 -33.597 1.00 96.31 270 GLN A CA 1
ATOM 2204 C C . GLN A 1 270 ? 11.336 4.486 -33.439 1.00 96.31 270 GLN A C 1
ATOM 2206 O O . GLN A 1 270 ? 10.239 3.984 -33.184 1.00 96.31 270 GLN A O 1
ATOM 2211 N N . GLN A 1 271 ? 12.434 3.736 -33.554 1.00 96.88 271 GLN A N 1
ATOM 2212 C CA . GLN A 1 271 ? 12.408 2.282 -33.384 1.00 96.88 271 GLN A CA 1
ATOM 2213 C C . GLN A 1 271 ? 12.149 1.865 -31.932 1.00 96.88 271 GLN A C 1
ATOM 2215 O O . GLN A 1 271 ? 11.420 0.903 -31.709 1.00 96.88 271 GLN A O 1
ATOM 2220 N N . VAL A 1 272 ? 12.698 2.583 -30.947 1.00 96.56 272 VAL A N 1
ATOM 2221 C CA . VAL A 1 272 ? 12.414 2.334 -29.523 1.00 96.56 272 VAL A CA 1
ATOM 2222 C C . VAL A 1 272 ? 10.938 2.588 -29.217 1.00 96.56 272 VAL A C 1
ATOM 2224 O O . VAL A 1 272 ? 10.295 1.747 -28.590 1.00 96.56 272 VAL A O 1
ATOM 2227 N N . ILE A 1 273 ? 10.384 3.704 -29.704 1.00 95.75 273 ILE A N 1
ATOM 2228 C CA . ILE A 1 273 ? 8.967 4.041 -29.519 1.00 95.75 273 ILE A CA 1
ATOM 2229 C C . ILE A 1 273 ? 8.084 2.961 -30.140 1.00 95.75 273 ILE A C 1
ATOM 2231 O O . ILE A 1 273 ? 7.300 2.337 -29.432 1.00 95.75 273 ILE A O 1
ATOM 2235 N N . SER A 1 274 ? 8.252 2.701 -31.437 1.00 95.19 274 SER A N 1
ATOM 2236 C CA . SER A 1 274 ? 7.385 1.781 -32.183 1.00 95.19 274 SER A CA 1
ATOM 2237 C C . SER A 1 274 ? 7.440 0.338 -31.679 1.00 95.19 274 SER A C 1
ATOM 2239 O O . SER A 1 274 ? 6.418 -0.340 -31.686 1.00 95.19 274 SER A O 1
ATOM 2241 N N . LYS A 1 275 ? 8.608 -0.150 -31.238 1.00 94.81 275 LYS A N 1
ATOM 2242 C CA . LYS A 1 275 ? 8.758 -1.549 -30.807 1.00 94.81 275 LYS A CA 1
ATOM 2243 C C . LYS A 1 275 ? 8.390 -1.791 -29.349 1.00 94.81 275 LYS A C 1
ATOM 2245 O O . LYS A 1 275 ? 7.878 -2.865 -29.044 1.00 94.81 275 LYS A O 1
ATOM 2250 N N . PHE A 1 276 ? 8.688 -0.852 -28.449 1.00 95.25 276 PHE A N 1
ATOM 2251 C CA . PHE A 1 276 ? 8.633 -1.126 -27.006 1.00 95.25 276 PHE A CA 1
ATOM 2252 C C . PHE A 1 276 ? 7.617 -0.280 -26.240 1.00 95.25 276 PHE A C 1
ATOM 2254 O O . PHE A 1 276 ? 7.147 -0.727 -25.193 1.00 95.25 276 PHE A O 1
ATOM 2261 N N . LEU A 1 277 ? 7.291 0.922 -26.725 1.00 94.25 277 LEU A N 1
ATOM 2262 C CA . LEU A 1 277 ? 6.536 1.907 -25.944 1.00 94.25 277 LEU A CA 1
ATOM 2263 C C . LEU A 1 277 ? 5.140 2.197 -26.512 1.00 94.25 277 LEU A C 1
ATOM 2265 O O . LEU A 1 277 ? 4.207 2.409 -25.747 1.00 94.25 277 LEU A O 1
ATOM 2269 N N . GLN A 1 278 ? 4.983 2.217 -27.835 1.00 93.06 278 GLN A N 1
ATOM 2270 C CA . GLN A 1 278 ? 3.721 2.565 -28.485 1.00 93.06 278 GLN A CA 1
ATOM 2271 C C . GLN A 1 278 ? 2.649 1.483 -28.272 1.00 93.06 278 GLN A C 1
ATOM 2273 O O . GLN A 1 278 ? 2.945 0.288 -28.253 1.00 93.06 278 GLN A O 1
ATOM 2278 N N . GLY A 1 279 ? 1.389 1.911 -28.128 1.00 91.38 279 GLY A N 1
ATOM 2279 C CA . GLY A 1 279 ? 0.227 1.020 -28.015 1.00 91.38 279 GLY A CA 1
ATOM 2280 C C . GLY A 1 279 ? 0.065 0.340 -26.651 1.00 91.38 279 GLY A C 1
ATOM 2281 O O . GLY A 1 279 ? -0.784 -0.539 -26.500 1.00 91.38 279 GLY A O 1
ATOM 2282 N N . LYS A 1 280 ? 0.871 0.716 -25.654 1.00 95.19 280 LYS A N 1
ATOM 2283 C CA . LYS A 1 280 ? 0.746 0.217 -24.281 1.00 95.19 280 LYS A CA 1
ATOM 2284 C C . LYS A 1 280 ? -0.314 1.025 -23.516 1.00 95.19 280 LYS A C 1
ATOM 2286 O O . LYS A 1 280 ? -0.376 2.239 -23.697 1.00 95.19 280 LYS A O 1
ATOM 2291 N N . PRO A 1 281 ? -1.132 0.390 -22.661 1.00 95.75 281 PRO A N 1
ATOM 2292 C CA . PRO A 1 281 ? -2.117 1.096 -21.852 1.00 95.75 281 PRO A CA 1
ATOM 2293 C C . PRO A 1 281 ? -1.471 1.862 -20.698 1.00 95.75 281 PRO A C 1
ATOM 2295 O O . PRO A 1 281 ? -0.381 1.517 -20.234 1.00 95.75 281 PRO A O 1
ATOM 2298 N N . LEU A 1 282 ? -2.206 2.838 -20.174 1.00 96.25 282 LEU A N 1
ATOM 2299 C CA . LEU A 1 282 ? -1.993 3.378 -18.837 1.00 96.25 282 LEU A CA 1
ATOM 2300 C C . LEU A 1 282 ? -2.623 2.436 -17.801 1.00 96.25 282 LEU A C 1
ATOM 2302 O O . LEU A 1 282 ? -3.730 1.930 -17.988 1.00 96.25 282 LEU A O 1
ATOM 2306 N N . ILE A 1 283 ? -1.923 2.197 -16.697 1.00 96.62 283 ILE A N 1
ATOM 2307 C CA . ILE A 1 283 ? -2.372 1.299 -15.629 1.00 96.62 283 ILE A CA 1
ATOM 2308 C C . ILE A 1 283 ? -2.901 2.141 -14.471 1.00 96.62 283 ILE A C 1
ATOM 2310 O O . ILE A 1 283 ? -2.192 3.006 -13.950 1.00 96.62 283 ILE A O 1
ATOM 2314 N N . THR A 1 284 ? -4.136 1.894 -14.041 1.00 93.94 284 THR A N 1
ATOM 2315 C CA . THR A 1 284 ? -4.725 2.615 -12.909 1.00 93.94 284 THR A CA 1
ATOM 2316 C C . THR A 1 284 ? -4.070 2.204 -11.588 1.00 93.94 284 THR A C 1
ATOM 2318 O O . THR A 1 284 ? -3.689 1.054 -11.392 1.00 93.94 284 THR A O 1
ATOM 2321 N N . LEU A 1 285 ? -3.975 3.128 -10.626 1.00 88.06 285 LEU A N 1
ATOM 2322 C CA . LEU A 1 285 ? -3.549 2.791 -9.256 1.00 88.06 285 LEU A CA 1
ATOM 2323 C C . LEU A 1 285 ? -4.689 2.165 -8.431 1.00 88.06 285 LEU A C 1
ATOM 2325 O O . LEU A 1 285 ? -4.461 1.525 -7.402 1.00 88.06 285 LEU A O 1
ATOM 2329 N N . THR A 1 286 ? -5.934 2.332 -8.879 1.00 85.19 286 THR A N 1
ATOM 2330 C CA . THR A 1 286 ? -7.104 1.656 -8.316 1.00 85.19 286 THR A CA 1
ATOM 2331 C C . THR A 1 286 ? -7.059 0.172 -8.669 1.00 85.19 286 THR A C 1
ATOM 2333 O O . THR A 1 286 ? -6.851 -0.191 -9.822 1.00 85.19 286 THR A O 1
ATOM 2336 N N . GLY A 1 287 ? -7.242 -0.694 -7.670 1.00 82.75 287 GLY A N 1
ATOM 2337 C CA . GLY A 1 287 ? -7.205 -2.149 -7.852 1.00 82.75 287 GLY A CA 1
ATOM 2338 C C . GLY A 1 287 ? -5.847 -2.808 -7.588 1.00 82.75 287 GLY A C 1
ATOM 2339 O O . GLY A 1 287 ? -5.744 -4.025 -7.736 1.00 82.75 287 GLY A O 1
ATOM 2340 N N . ILE A 1 288 ? -4.819 -2.061 -7.152 1.00 89.38 288 ILE A N 1
ATOM 2341 C CA . ILE A 1 288 ? -3.585 -2.677 -6.632 1.00 89.38 288 ILE A CA 1
ATOM 2342 C C . ILE A 1 288 ? -3.965 -3.582 -5.444 1.00 89.38 288 ILE A C 1
ATOM 2344 O O . ILE A 1 288 ? -4.617 -3.097 -4.507 1.00 89.38 288 ILE A O 1
ATOM 2348 N N . PRO A 1 289 ? -3.579 -4.875 -5.452 1.00 91.88 289 PRO A N 1
ATOM 2349 C CA . PRO A 1 289 ? -3.930 -5.793 -4.377 1.00 91.88 289 PRO A CA 1
ATOM 2350 C C . PRO A 1 289 ? -3.463 -5.222 -3.041 1.00 91.88 289 PRO A C 1
ATOM 2352 O O . PRO A 1 289 ? -2.299 -4.871 -2.897 1.00 91.88 289 PRO A O 1
ATOM 2355 N N . THR A 1 290 ? -4.372 -5.095 -2.078 1.00 89.38 290 THR A N 1
ATOM 2356 C CA . THR A 1 290 ? -4.076 -4.520 -0.763 1.00 89.38 290 THR A CA 1
ATOM 2357 C C . THR A 1 290 ? -4.672 -5.416 0.313 1.00 89.38 290 THR A C 1
ATOM 2359 O O . THR A 1 290 ? -5.863 -5.716 0.281 1.00 89.38 290 THR A O 1
ATOM 2362 N N . LEU A 1 291 ? -3.851 -5.819 1.277 1.00 86.06 291 LEU A N 1
ATOM 2363 C CA . LEU A 1 291 ? -4.270 -6.538 2.468 1.00 86.06 291 LEU A CA 1
ATOM 2364 C C . LEU A 1 291 ? -4.677 -5.527 3.543 1.00 86.06 291 LEU A C 1
ATOM 2366 O O . LEU A 1 291 ? -3.863 -4.712 3.989 1.00 86.06 291 LEU A O 1
ATOM 2370 N N . VAL A 1 292 ? -5.937 -5.599 3.966 1.00 76.31 292 VAL A N 1
ATOM 2371 C CA . VAL A 1 292 ? -6.486 -4.782 5.053 1.00 76.31 292 VAL A CA 1
ATOM 2372 C C . VAL A 1 292 ? -6.964 -5.723 6.148 1.00 76.31 292 VAL A C 1
ATOM 2374 O O . VAL A 1 292 ? -7.984 -6.392 5.993 1.00 76.31 292 VAL A O 1
ATOM 2377 N N . TYR A 1 293 ? -6.224 -5.774 7.254 1.00 71.62 293 TYR A N 1
ATOM 2378 C CA . TYR A 1 293 ? -6.688 -6.468 8.452 1.00 71.62 293 TYR A CA 1
ATOM 2379 C C . TYR A 1 293 ? -7.875 -5.723 9.063 1.00 71.62 293 TYR A C 1
ATOM 2381 O O . TYR A 1 293 ? -8.007 -4.509 8.898 1.00 71.62 293 TYR A O 1
ATOM 2389 N N . ARG A 1 294 ? -8.732 -6.439 9.802 1.00 64.81 294 ARG A N 1
ATOM 2390 C CA . ARG A 1 294 ? -9.914 -5.847 10.458 1.00 64.81 294 ARG A CA 1
ATOM 2391 C C . ARG A 1 294 ? -9.542 -4.624 11.304 1.00 64.81 294 ARG A C 1
ATOM 2393 O O . ARG A 1 294 ? -10.164 -3.576 11.179 1.00 64.81 294 ARG A O 1
ATOM 2400 N N . HIS A 1 295 ? -8.447 -4.718 12.052 1.00 62.75 295 HIS A N 1
ATOM 2401 C CA . HIS A 1 295 ? -7.941 -3.669 12.949 1.00 62.75 295 HIS A CA 1
ATOM 2402 C C . HIS A 1 295 ? -7.407 -2.426 12.221 1.00 62.75 295 HIS A C 1
ATOM 2404 O O . HIS A 1 295 ? -7.253 -1.377 12.842 1.00 62.75 295 HIS A O 1
ATOM 2410 N N . ASP A 1 296 ? -7.120 -2.547 10.920 1.00 65.00 296 ASP A N 1
ATOM 2411 C CA . ASP A 1 296 ? -6.590 -1.482 10.062 1.00 65.00 296 ASP A CA 1
ATOM 2412 C C . ASP A 1 296 ? -7.673 -0.760 9.246 1.00 65.00 296 ASP A C 1
ATOM 2414 O O . ASP A 1 296 ? -7.353 0.165 8.491 1.00 65.00 296 ASP A O 1
ATOM 2418 N N . ARG A 1 297 ? -8.947 -1.162 9.370 1.00 73.12 297 ARG A N 1
ATOM 2419 C CA . ARG A 1 297 ? -10.057 -0.493 8.682 1.00 73.12 297 ARG A CA 1
ATOM 2420 C C . ARG A 1 297 ? -10.158 0.969 9.120 1.00 73.12 297 ARG A C 1
ATOM 2422 O O . ARG A 1 297 ? -10.048 1.293 10.301 1.00 73.12 297 ARG A O 1
ATOM 2429 N N . ASN A 1 298 ? -10.391 1.857 8.152 1.00 78.62 298 ASN A N 1
ATOM 2430 C CA . ASN A 1 298 ? -10.678 3.258 8.435 1.00 78.62 298 ASN A CA 1
ATOM 2431 C C . ASN A 1 298 ? -12.141 3.399 8.874 1.00 78.62 298 ASN A C 1
ATOM 2433 O O . ASN A 1 298 ? -13.020 3.677 8.058 1.00 78.62 298 ASN A O 1
ATOM 2437 N N . TYR A 1 299 ? -12.388 3.162 10.160 1.00 86.06 299 TYR A N 1
ATOM 2438 C CA . TYR A 1 299 ? -13.724 3.248 10.741 1.00 86.06 299 TYR A CA 1
ATOM 2439 C C . TYR A 1 299 ? -14.326 4.653 10.641 1.00 86.06 299 TYR A C 1
ATOM 2441 O O . TYR A 1 299 ? -15.535 4.760 10.516 1.00 86.06 299 TYR A O 1
ATOM 2449 N N . GLU A 1 300 ? -13.525 5.723 10.585 1.00 86.81 300 GLU A N 1
ATOM 2450 C CA . GLU A 1 300 ? -14.064 7.079 10.401 1.00 86.81 300 GLU A CA 1
ATOM 2451 C C . GLU A 1 300 ? -14.743 7.245 9.047 1.00 86.81 300 GLU A C 1
ATOM 2453 O O . GLU A 1 300 ? -15.873 7.724 8.964 1.00 86.81 300 GLU A O 1
ATOM 2458 N N . GLN A 1 301 ? -14.066 6.805 7.984 1.00 87.31 301 GLN A N 1
ATOM 2459 C CA . GLN A 1 301 ? -14.645 6.818 6.648 1.00 87.31 301 GLN A CA 1
ATOM 2460 C C . GLN A 1 301 ? -15.857 5.885 6.580 1.00 87.31 301 GLN A C 1
ATOM 2462 O O . GLN A 1 301 ? -16.898 6.289 6.075 1.00 87.31 301 GLN A O 1
ATOM 2467 N N . LEU A 1 302 ? -15.753 4.688 7.168 1.00 90.19 302 LEU A N 1
ATOM 2468 C CA . LEU A 1 302 ? -16.861 3.735 7.227 1.00 90.19 302 LEU A CA 1
ATOM 2469 C C . LEU A 1 302 ? -18.095 4.334 7.916 1.00 90.19 302 LEU A C 1
ATOM 2471 O O . LEU A 1 302 ? -19.204 4.204 7.413 1.00 90.19 302 LEU A O 1
ATOM 2475 N N . PHE A 1 303 ? -17.915 5.013 9.050 1.00 92.25 303 PHE A N 1
ATOM 2476 C CA . PHE A 1 303 ? -19.006 5.654 9.780 1.00 92.25 303 PHE A CA 1
ATOM 2477 C C . PHE A 1 303 ? -19.632 6.785 8.980 1.00 92.25 303 PHE A C 1
ATOM 2479 O O . PHE A 1 303 ? -20.851 6.918 8.993 1.00 92.25 303 PHE A O 1
ATOM 2486 N N . ASN A 1 304 ? -18.834 7.570 8.259 1.00 90.81 304 ASN A N 1
ATOM 2487 C CA . ASN A 1 304 ? -19.364 8.600 7.372 1.00 90.81 304 ASN A CA 1
ATOM 2488 C C . ASN A 1 304 ? -20.161 7.984 6.215 1.00 90.81 304 ASN A C 1
ATOM 2490 O O . ASN A 1 304 ? -21.266 8.438 5.941 1.00 90.81 304 ASN A O 1
ATOM 2494 N N . ASP A 1 305 ? -19.660 6.915 5.594 1.00 92.62 305 ASP A N 1
ATOM 2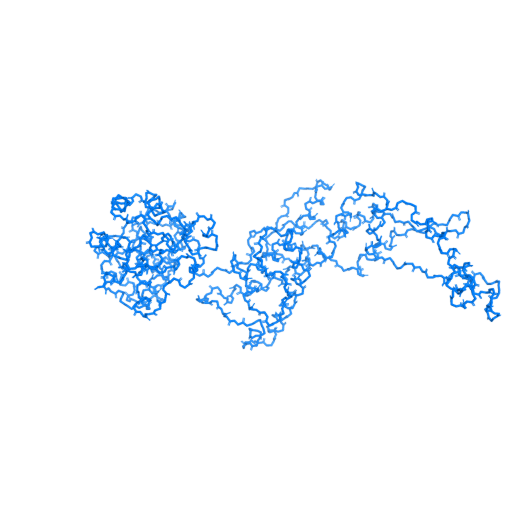495 C CA . ASP A 1 305 ? -20.360 6.209 4.516 1.00 92.62 305 ASP A CA 1
ATOM 2496 C C . ASP A 1 305 ? -21.693 5.608 4.994 1.00 92.62 305 ASP A C 1
ATOM 2498 O O . ASP A 1 305 ? -22.693 5.687 4.279 1.00 92.62 305 ASP A O 1
ATOM 2502 N N . VAL A 1 306 ? -21.734 5.066 6.218 1.00 94.25 306 VAL A N 1
ATOM 2503 C CA . VAL A 1 306 ? -22.974 4.587 6.853 1.00 94.25 306 VAL A CA 1
ATOM 2504 C C . VAL A 1 306 ? -23.921 5.749 7.152 1.00 94.25 306 VAL A C 1
ATOM 2506 O O . VAL A 1 306 ? -25.075 5.683 6.747 1.00 94.25 306 VAL A O 1
ATOM 2509 N N . ARG A 1 307 ? -23.456 6.827 7.800 1.00 93.19 307 ARG A N 1
ATOM 2510 C CA . ARG A 1 307 ? -24.287 8.009 8.124 1.00 93.19 307 ARG A CA 1
ATOM 2511 C C . ARG A 1 307 ? -24.855 8.696 6.881 1.00 93.19 307 ARG A C 1
ATOM 2513 O O . ARG A 1 307 ? -25.934 9.267 6.942 1.00 93.19 307 ARG A O 1
ATOM 2520 N N . ASN A 1 308 ? -24.149 8.627 5.754 1.00 92.75 308 ASN A N 1
ATOM 2521 C CA . ASN A 1 308 ? -24.622 9.164 4.479 1.00 92.75 308 ASN A CA 1
ATOM 2522 C C . ASN A 1 308 ? -25.759 8.331 3.860 1.00 92.75 308 ASN A C 1
ATOM 2524 O O . ASN A 1 308 ? -26.438 8.818 2.957 1.00 92.75 308 ASN A O 1
ATOM 2528 N N . LYS A 1 309 ? -25.940 7.075 4.290 1.00 93.75 309 LYS A N 1
ATOM 2529 C CA . LYS A 1 309 ? -26.916 6.127 3.726 1.00 93.75 309 LYS A CA 1
ATOM 2530 C C . LYS A 1 309 ? -28.028 5.737 4.696 1.00 93.75 309 LYS A C 1
ATOM 2532 O O . LYS A 1 309 ? -29.103 5.365 4.240 1.00 93.75 309 LYS A O 1
ATOM 2537 N N . LEU A 1 310 ? -27.768 5.785 6.001 1.00 93.12 310 LEU A N 1
ATOM 2538 C CA . LEU A 1 310 ? -28.713 5.456 7.060 1.00 93.12 310 LEU A CA 1
ATOM 2539 C C . LEU A 1 310 ? -28.620 6.468 8.197 1.00 93.12 310 LEU A C 1
ATOM 2541 O O . LEU A 1 310 ? -27.526 6.787 8.670 1.00 93.12 310 LEU A O 1
ATOM 2545 N N . ASP A 1 311 ? -29.779 6.835 8.734 1.00 92.00 311 ASP A N 1
ATOM 2546 C CA . ASP A 1 311 ? -29.855 7.559 9.995 1.00 92.00 311 ASP A CA 1
ATOM 2547 C C . ASP A 1 311 ? -29.299 6.690 11.131 1.00 92.00 311 ASP A C 1
ATOM 2549 O O . ASP A 1 311 ? -29.631 5.508 11.268 1.00 92.00 311 ASP A O 1
ATOM 2553 N N . GLN A 1 312 ? -28.419 7.275 11.943 1.00 93.44 312 GLN A N 1
ATOM 2554 C CA . GLN A 1 312 ? -27.798 6.613 13.089 1.00 93.44 312 GLN A CA 1
ATOM 2555 C C . GLN A 1 312 ? -28.206 7.323 14.378 1.00 93.44 312 GLN A C 1
ATOM 2557 O O . GLN A 1 312 ? -28.175 8.550 14.457 1.00 93.44 312 GLN A O 1
ATOM 2562 N N . SER A 1 313 ? -28.567 6.548 15.399 1.00 91.94 313 SER A N 1
ATOM 2563 C CA . SER A 1 313 ? -28.996 7.047 16.705 1.00 91.94 313 SER A CA 1
ATOM 2564 C C . SER A 1 313 ? -28.268 6.337 17.844 1.00 91.94 313 SER A C 1
ATOM 2566 O O . SER A 1 313 ? -27.778 5.215 17.701 1.00 91.94 313 SER A O 1
ATOM 2568 N N . ALA A 1 314 ? -28.233 6.983 19.009 1.00 90.06 314 ALA A N 1
ATOM 2569 C CA . ALA A 1 314 ? -27.669 6.392 20.215 1.00 90.06 314 ALA A CA 1
ATOM 2570 C C . ALA A 1 314 ? -28.406 5.101 20.617 1.00 90.06 314 ALA A C 1
ATOM 2572 O O . ALA A 1 314 ? -29.608 4.941 20.378 1.00 90.06 314 ALA A O 1
ATOM 2573 N N . LEU A 1 315 ? -27.682 4.188 21.267 1.00 91.25 315 LEU A N 1
ATOM 2574 C CA . LEU A 1 315 ? -28.273 3.004 21.882 1.00 91.25 315 LEU A CA 1
ATOM 2575 C C . LEU A 1 315 ? -29.041 3.392 23.154 1.00 91.25 315 LEU A C 1
ATOM 2577 O O . LEU A 1 315 ? -28.480 4.069 24.017 1.00 91.25 315 LEU A O 1
ATOM 2581 N N . PRO A 1 316 ? -30.284 2.914 23.346 1.00 91.31 316 PRO A N 1
ATOM 2582 C CA . PRO A 1 316 ? -30.988 3.111 24.606 1.00 91.31 316 PRO A CA 1
ATOM 2583 C C . PRO A 1 316 ? -30.223 2.474 25.773 1.00 91.31 316 PRO A C 1
ATOM 2585 O O . PRO A 1 316 ? -29.789 1.323 25.678 1.00 91.31 316 PRO A O 1
ATOM 2588 N N . SER A 1 317 ? -30.127 3.165 26.914 1.00 88.62 317 SER A N 1
ATOM 2589 C CA . SER A 1 317 ? -29.373 2.682 28.084 1.00 88.62 317 SER A CA 1
ATOM 2590 C C . SER A 1 317 ? -29.850 1.312 28.585 1.00 88.62 317 SER A C 1
ATOM 2592 O O . SER A 1 317 ? -29.053 0.497 29.044 1.00 88.62 317 SER A O 1
ATOM 2594 N N . SER A 1 318 ? -31.146 1.010 28.444 1.00 90.38 318 SER A N 1
ATOM 2595 C CA . SER A 1 318 ? -31.715 -0.304 28.773 1.00 90.38 318 SER A CA 1
ATOM 2596 C C . SER A 1 318 ? -31.171 -1.430 27.885 1.00 90.38 318 SER A C 1
ATOM 2598 O O . SER A 1 318 ? -30.931 -2.534 28.372 1.00 90.38 318 SER A O 1
ATOM 2600 N N . VAL A 1 319 ? -30.940 -1.153 26.599 1.00 91.56 319 VAL A N 1
ATOM 2601 C CA . VAL A 1 319 ? -30.347 -2.094 25.640 1.00 91.56 319 VAL A CA 1
ATOM 2602 C C . VAL A 1 319 ? -28.852 -2.240 25.911 1.00 91.56 319 VAL A C 1
ATOM 2604 O O . VAL A 1 319 ? -28.362 -3.364 25.976 1.00 91.56 319 VAL A O 1
ATOM 2607 N N . MET A 1 320 ? -28.140 -1.139 26.174 1.00 90.00 320 MET A N 1
ATOM 2608 C CA . MET A 1 320 ? -26.715 -1.179 26.534 1.00 90.00 320 MET A CA 1
ATOM 2609 C C . MET A 1 320 ? -26.455 -2.042 27.773 1.00 90.00 320 MET A C 1
ATOM 2611 O O . MET A 1 320 ? -25.553 -2.881 27.758 1.00 90.00 320 MET A O 1
ATOM 2615 N N . ASN A 1 321 ? -27.253 -1.864 28.831 1.00 89.50 321 ASN A N 1
ATOM 2616 C CA . ASN A 1 321 ? -27.118 -2.619 30.079 1.00 89.50 321 ASN A CA 1
ATOM 2617 C C . ASN A 1 321 ? -27.408 -4.109 29.884 1.00 89.50 321 ASN A C 1
ATOM 2619 O O . ASN A 1 321 ? -26.731 -4.947 30.467 1.00 89.50 321 ASN A O 1
ATOM 2623 N N . MET A 1 322 ? -28.375 -4.441 29.032 1.00 91.31 322 MET A N 1
ATOM 2624 C CA . MET A 1 322 ? -28.702 -5.824 28.693 1.00 91.31 322 MET A CA 1
ATOM 2625 C C . MET A 1 322 ? -27.593 -6.491 27.890 1.00 91.31 322 MET A C 1
ATOM 2627 O O . MET A 1 322 ? -27.129 -7.547 28.293 1.00 91.31 322 MET A O 1
ATOM 2631 N N . ILE A 1 323 ? -27.096 -5.851 26.827 1.00 92.81 323 ILE A N 1
ATOM 2632 C CA . ILE A 1 323 ? -25.957 -6.361 26.046 1.00 92.81 323 ILE A CA 1
ATOM 2633 C C . ILE A 1 323 ? -24.740 -6.546 26.953 1.00 92.81 323 ILE A C 1
ATOM 2635 O O . ILE A 1 323 ? -24.070 -7.572 26.901 1.00 92.81 323 ILE A O 1
ATOM 2639 N N . SER A 1 324 ? -24.485 -5.570 27.827 1.00 87.81 324 SER A N 1
ATOM 2640 C CA . SER A 1 324 ? -23.388 -5.627 28.795 1.00 87.81 324 SER A CA 1
ATOM 2641 C C . SER A 1 324 ? -23.581 -6.707 29.859 1.00 87.81 324 SER A C 1
ATOM 2643 O O . SER A 1 324 ? -22.593 -7.154 30.431 1.00 87.81 324 SER A O 1
ATOM 2645 N N . GLY A 1 325 ? -24.827 -7.087 30.152 1.00 88.38 325 GLY A N 1
ATOM 2646 C CA . GLY A 1 325 ? -25.199 -8.151 31.080 1.00 88.38 325 GLY A CA 1
ATOM 2647 C C . GLY A 1 325 ? -25.065 -9.543 30.464 1.00 88.38 325 GLY A C 1
ATOM 2648 O O . GLY A 1 325 ? -24.514 -10.428 31.112 1.00 88.38 325 GLY A O 1
ATOM 2649 N N . GLU A 1 326 ? -25.506 -9.709 29.218 1.00 90.38 326 GLU A N 1
ATOM 2650 C CA . GLU A 1 326 ? -25.462 -10.970 28.467 1.00 90.38 326 GLU A CA 1
ATOM 2651 C C . GLU A 1 326 ? -24.027 -11.296 28.007 1.00 90.38 326 GLU A C 1
ATOM 2653 O O . GLU A 1 326 ? -23.521 -12.389 28.246 1.00 90.38 326 GLU A O 1
ATOM 2658 N N . LEU A 1 327 ? -23.306 -10.337 27.410 1.00 90.88 327 LEU A N 1
ATOM 2659 C CA . LEU A 1 327 ? -21.974 -10.561 26.828 1.00 90.88 327 LEU A CA 1
ATOM 2660 C C . LEU A 1 327 ? -20.841 -10.411 27.863 1.00 90.88 327 LEU A C 1
ATOM 2662 O O . LEU A 1 327 ? -20.066 -9.451 27.835 1.00 90.88 327 LEU A O 1
ATOM 2666 N N . GLN A 1 328 ? -20.717 -11.372 28.783 1.00 86.38 328 GLN A N 1
ATOM 2667 C CA . GLN A 1 328 ? -19.659 -11.355 29.810 1.00 86.38 328 GLN A CA 1
ATOM 2668 C C . GLN A 1 328 ? -18.324 -11.957 29.357 1.00 86.38 328 GLN A C 1
ATOM 2670 O O . GLN A 1 328 ? -17.280 -11.603 29.913 1.00 86.38 328 GLN A O 1
ATOM 2675 N N . SER A 1 329 ? -18.328 -12.868 28.381 1.00 89.19 329 SER A N 1
ATOM 2676 C CA . SER A 1 329 ? -17.110 -13.528 27.901 1.00 89.19 329 SER A CA 1
ATOM 2677 C C . SER A 1 329 ? -16.348 -12.654 26.910 1.00 89.19 329 SER A C 1
ATOM 2679 O O . SER A 1 329 ? -16.939 -11.993 26.058 1.00 89.19 329 SER A O 1
ATOM 2681 N N . TYR A 1 330 ? -15.013 -12.714 26.952 1.00 88.00 330 TYR A N 1
ATOM 2682 C CA . TYR A 1 330 ? -14.178 -12.087 25.924 1.00 88.00 330 TYR A CA 1
ATOM 2683 C C . TYR A 1 330 ? -14.504 -12.629 24.520 1.00 88.00 330 TYR A C 1
ATOM 2685 O O . TYR A 1 330 ? -14.521 -11.849 23.569 1.00 88.00 330 TYR A O 1
ATOM 2693 N N . SER A 1 331 ? -14.802 -13.932 24.398 1.00 87.81 331 SER A N 1
ATOM 2694 C CA . SER A 1 331 ? -15.148 -14.552 23.109 1.00 87.81 331 SER A CA 1
ATOM 2695 C C . SER A 1 331 ? -16.453 -13.984 22.563 1.00 87.81 331 SER A C 1
ATOM 2697 O O . SER A 1 331 ? -16.466 -13.479 21.447 1.00 87.81 331 SER A O 1
ATOM 2699 N N . ASP A 1 332 ? -17.507 -13.958 23.383 1.00 90.69 332 ASP A N 1
ATOM 2700 C CA . ASP A 1 332 ? -18.829 -13.484 22.957 1.00 90.69 332 ASP A CA 1
ATOM 2701 C C . ASP A 1 332 ? -18.796 -12.007 22.536 1.00 90.69 332 ASP A C 1
ATOM 2703 O O . ASP A 1 332 ? -19.411 -11.628 21.542 1.00 90.69 332 ASP A O 1
ATOM 2707 N N . VAL A 1 333 ? -18.027 -11.169 23.246 1.00 92.31 333 VAL A N 1
ATOM 2708 C CA . VAL A 1 333 ? -17.816 -9.763 22.860 1.00 92.31 333 VAL A CA 1
ATOM 2709 C C . VAL A 1 333 ? -17.056 -9.657 21.533 1.00 92.31 333 VAL A C 1
ATOM 2711 O O . VAL A 1 333 ? -17.378 -8.798 20.713 1.00 92.31 333 VAL A O 1
ATOM 2714 N N . CYS A 1 334 ? -16.056 -10.511 21.291 1.00 89.31 334 CYS A N 1
ATOM 2715 C CA . CYS A 1 334 ? -15.321 -10.522 20.020 1.00 89.31 334 CYS A CA 1
ATOM 2716 C C . CYS A 1 334 ? -16.188 -10.990 18.847 1.00 89.31 334 CYS A C 1
ATOM 2718 O O . CYS A 1 334 ? -16.083 -10.422 17.755 1.00 89.31 334 CYS A O 1
ATOM 2720 N N . ASP A 1 335 ? -17.048 -11.979 19.073 1.00 89.50 335 ASP A N 1
ATOM 2721 C CA . ASP A 1 335 ? -17.987 -12.488 18.077 1.00 89.50 335 ASP A CA 1
ATOM 2722 C C . ASP A 1 335 ? -19.031 -11.415 17.742 1.00 89.50 335 ASP A C 1
ATOM 2724 O O . ASP A 1 335 ? -19.196 -11.060 16.573 1.00 89.50 335 ASP A O 1
ATOM 2728 N N . ALA A 1 336 ? -19.644 -10.802 18.763 1.00 93.44 336 ALA A N 1
ATOM 2729 C CA . ALA A 1 336 ? -20.586 -9.693 18.601 1.00 93.44 336 ALA A CA 1
ATOM 2730 C C . ALA A 1 336 ? -19.966 -8.506 17.852 1.00 93.44 336 ALA A C 1
ATOM 2732 O O . ALA A 1 336 ? -20.578 -7.954 16.933 1.00 93.44 336 ALA A O 1
ATOM 2733 N N . LEU A 1 337 ? -18.734 -8.125 18.213 1.00 92.31 337 LEU A N 1
ATOM 2734 C CA . LEU A 1 337 ? -18.020 -7.047 17.535 1.00 92.31 337 LEU A CA 1
ATOM 2735 C C . LEU A 1 337 ? -17.750 -7.410 16.073 1.00 92.31 337 LEU A C 1
ATOM 2737 O O . LEU A 1 337 ? -17.994 -6.590 15.196 1.00 92.31 337 LEU A O 1
ATOM 2741 N N . SER A 1 338 ? -17.322 -8.645 15.797 1.00 88.94 338 SER A N 1
ATOM 2742 C CA . SER A 1 338 ? -17.053 -9.112 14.432 1.00 88.94 338 SER A CA 1
ATOM 2743 C C . SER A 1 338 ? -18.293 -9.027 13.541 1.00 88.94 338 SER A C 1
ATOM 2745 O O . SER A 1 338 ? -18.201 -8.558 12.409 1.00 88.94 338 SER A O 1
ATOM 2747 N N . ILE A 1 339 ? -19.457 -9.438 14.046 1.00 91.12 339 ILE A N 1
ATOM 2748 C CA . ILE A 1 339 ? -20.728 -9.370 13.308 1.00 91.12 339 ILE A CA 1
ATOM 2749 C C . ILE A 1 339 ? -21.137 -7.915 13.066 1.00 91.12 339 ILE A C 1
ATOM 2751 O O . ILE A 1 339 ? -21.546 -7.559 11.960 1.00 91.12 339 ILE A O 1
ATOM 2755 N N . THR A 1 340 ? -20.971 -7.054 14.072 1.00 93.69 340 THR A N 1
ATOM 2756 C CA . THR A 1 340 ? -21.260 -5.617 13.955 1.00 93.69 340 THR A CA 1
ATOM 2757 C C . THR A 1 340 ? -20.348 -4.953 12.915 1.00 93.69 340 THR A C 1
ATOM 2759 O O . THR A 1 340 ? -20.811 -4.191 12.071 1.00 93.69 340 THR A O 1
ATOM 2762 N N . GLU A 1 341 ? -19.055 -5.288 12.894 1.00 90.88 341 GLU A N 1
ATOM 2763 C CA . GLU A 1 341 ? -18.091 -4.786 11.902 1.00 90.88 341 GLU A CA 1
ATOM 2764 C C . GLU A 1 341 ? -18.383 -5.276 10.474 1.00 90.88 341 GLU A C 1
ATOM 2766 O O . GLU A 1 341 ? -18.157 -4.542 9.505 1.00 90.88 341 GLU A O 1
ATOM 2771 N N . ILE A 1 342 ? -18.867 -6.514 10.325 1.00 89.31 342 ILE A N 1
ATOM 2772 C CA . ILE A 1 342 ? -19.334 -7.047 9.039 1.00 89.31 342 ILE A CA 1
ATOM 2773 C C . ILE A 1 342 ? -20.560 -6.257 8.584 1.00 89.31 342 ILE A C 1
ATOM 2775 O O . ILE A 1 342 ? -20.561 -5.735 7.469 1.00 89.31 342 ILE A O 1
ATOM 2779 N N . THR A 1 343 ? -21.546 -6.102 9.467 1.00 92.75 343 THR A N 1
ATOM 2780 C CA . THR A 1 343 ? -22.790 -5.371 9.201 1.00 92.75 343 THR A CA 1
ATOM 2781 C C . THR A 1 343 ? -22.503 -3.936 8.766 1.00 92.75 343 THR A C 1
ATOM 2783 O O . THR A 1 343 ? -22.940 -3.527 7.695 1.00 92.75 343 THR A O 1
ATOM 2786 N N . LEU A 1 344 ? -21.680 -3.197 9.517 1.00 92.88 344 LEU A N 1
ATOM 2787 C CA . LEU A 1 344 ? -21.230 -1.849 9.149 1.00 92.88 344 LEU A CA 1
ATOM 2788 C C . LEU A 1 344 ? -20.581 -1.806 7.758 1.00 92.88 344 LEU A C 1
ATOM 2790 O O . LEU A 1 344 ? -20.820 -0.873 6.996 1.00 92.88 344 LEU A O 1
ATOM 2794 N N . GLY A 1 345 ? -19.784 -2.823 7.411 1.00 89.88 345 GLY A N 1
ATOM 2795 C CA . GLY A 1 345 ? -19.170 -2.960 6.089 1.00 89.88 345 GLY A CA 1
ATOM 2796 C C . GLY A 1 345 ? -20.190 -3.048 4.952 1.00 89.88 345 GLY A C 1
ATOM 2797 O O . GLY A 1 345 ? -20.023 -2.381 3.933 1.00 89.88 345 GLY A O 1
ATOM 2798 N N . PHE A 1 346 ? -21.250 -3.838 5.127 1.00 91.62 346 PHE A N 1
ATOM 2799 C CA . PHE A 1 346 ? -22.316 -3.967 4.130 1.00 91.62 346 PHE A CA 1
ATOM 2800 C C . PHE A 1 346 ? -23.208 -2.725 4.069 1.00 91.62 346 PHE A C 1
ATOM 2802 O O . PHE A 1 346 ? -23.481 -2.235 2.973 1.00 91.62 346 PHE A O 1
ATOM 2809 N N . LEU A 1 347 ? -23.579 -2.152 5.216 1.00 93.94 347 LEU A N 1
ATOM 2810 C CA . LEU A 1 347 ? -24.381 -0.925 5.277 1.00 93.94 347 LEU A CA 1
ATOM 2811 C C . LEU A 1 347 ? -23.672 0.259 4.614 1.00 93.94 347 LEU A C 1
ATOM 2813 O O . LEU A 1 347 ? -24.300 1.015 3.874 1.00 93.94 347 LEU A O 1
ATOM 2817 N N . ALA A 1 348 ? -22.354 0.381 4.796 1.00 91.62 348 ALA A N 1
ATOM 2818 C CA . ALA A 1 348 ? -21.554 1.399 4.122 1.00 91.62 348 ALA A CA 1
ATOM 2819 C C . ALA A 1 348 ? -21.586 1.264 2.594 1.00 91.62 348 ALA A C 1
ATOM 2821 O O . ALA A 1 348 ? -21.404 2.255 1.891 1.00 91.62 348 ALA A O 1
ATOM 2822 N N . MET A 1 349 ? -21.833 0.065 2.056 1.00 88.31 349 MET A N 1
ATOM 2823 C CA . MET A 1 349 ? -21.893 -0.192 0.616 1.00 88.31 349 MET A CA 1
ATOM 2824 C C . MET A 1 349 ? -23.313 -0.068 0.061 1.00 88.31 349 MET A C 1
ATOM 2826 O O . MET A 1 349 ? -23.506 0.649 -0.921 1.00 88.31 349 MET A O 1
ATOM 2830 N N . ALA A 1 350 ? -24.294 -0.707 0.692 1.00 88.12 350 ALA A N 1
ATOM 2831 C CA . ALA A 1 350 ? -25.640 -0.863 0.143 1.00 88.12 350 ALA A CA 1
ATOM 2832 C C . ALA A 1 350 ? -26.686 0.090 0.745 1.00 88.12 350 ALA A C 1
ATOM 2834 O O . ALA A 1 350 ? -27.644 0.433 0.060 1.00 88.12 350 ALA A O 1
ATOM 2835 N N . GLY A 1 351 ? -26.491 0.567 1.977 1.00 89.94 351 GLY A N 1
ATOM 2836 C CA . GLY A 1 351 ? -27.594 1.137 2.753 1.00 89.94 351 GLY A CA 1
ATOM 2837 C C . GLY A 1 351 ? -28.581 0.057 3.225 1.00 89.94 351 GLY A C 1
ATOM 2838 O O . GLY A 1 351 ? -28.408 -1.107 2.876 1.00 89.94 351 GLY A O 1
ATOM 2839 N N . GLU A 1 352 ? -29.579 0.434 4.032 1.00 92.50 352 GLU A N 1
ATOM 2840 C CA . GLU A 1 352 ? -30.776 -0.376 4.339 1.00 92.50 352 GLU A CA 1
ATOM 2841 C C . GLU A 1 352 ? -31.816 0.466 5.115 1.00 92.50 352 GLU A C 1
ATOM 2843 O O . GLU A 1 352 ? -31.549 1.613 5.481 1.00 92.50 352 GLU A O 1
ATOM 2848 N N . ASN A 1 353 ? -32.992 -0.095 5.417 1.00 92.19 353 ASN A N 1
ATOM 2849 C CA . ASN A 1 353 ? -33.943 0.503 6.358 1.00 92.19 353 ASN A CA 1
ATOM 2850 C C . ASN A 1 353 ? -33.385 0.568 7.798 1.00 92.19 353 ASN A C 1
ATOM 2852 O O . ASN A 1 353 ? -33.179 -0.450 8.456 1.00 92.19 353 ASN A O 1
ATOM 2856 N N . ALA A 1 354 ? -33.229 1.784 8.325 1.00 92.94 354 ALA A N 1
ATOM 2857 C CA . ALA A 1 354 ? -32.713 2.071 9.666 1.00 92.94 354 ALA A CA 1
ATOM 2858 C C . ALA A 1 354 ? -33.511 1.408 10.815 1.00 92.94 354 ALA A C 1
ATOM 2860 O O . ALA A 1 354 ? -32.931 1.075 11.854 1.00 92.94 354 ALA A O 1
ATOM 2861 N N . GLU A 1 355 ? -34.816 1.186 10.623 1.00 94.44 355 GLU A N 1
ATOM 2862 C CA . GLU A 1 355 ? -35.718 0.538 11.592 1.00 94.44 355 GLU A CA 1
ATOM 2863 C C . GLU A 1 355 ? -35.773 -0.991 11.453 1.00 94.44 355 GLU A C 1
ATOM 2865 O O . GLU A 1 355 ? -36.535 -1.643 12.159 1.00 94.44 355 GLU A O 1
ATOM 2870 N N . MET A 1 356 ? -34.988 -1.593 10.558 1.00 95.44 356 MET A N 1
ATOM 2871 C CA . MET A 1 356 ? -34.863 -3.049 10.507 1.00 95.44 356 MET A CA 1
ATOM 2872 C C . MET A 1 356 ? -34.116 -3.552 11.747 1.00 95.44 356 MET A C 1
ATOM 2874 O O . MET A 1 356 ? -33.156 -2.919 12.206 1.00 95.44 356 MET A O 1
ATOM 2878 N N . LEU A 1 357 ? -34.544 -4.689 12.298 1.00 96.06 357 LEU A N 1
ATOM 2879 C CA . LEU A 1 357 ? -33.816 -5.345 13.380 1.00 96.06 357 LEU A CA 1
ATOM 2880 C C . LEU A 1 357 ? -32.457 -5.831 12.875 1.00 96.06 357 LEU A C 1
ATOM 2882 O O . LEU A 1 357 ? -32.319 -6.347 11.766 1.00 96.06 357 LEU A O 1
ATOM 2886 N N . LEU A 1 358 ? -31.439 -5.683 13.721 1.00 95.00 358 LEU A N 1
ATOM 2887 C CA . LEU A 1 358 ? -30.086 -6.125 13.401 1.00 95.00 358 LEU A CA 1
ATOM 2888 C C . LEU A 1 358 ? -30.038 -7.641 13.163 1.00 95.00 358 LEU A C 1
ATOM 2890 O O . LEU A 1 358 ? -29.340 -8.090 12.260 1.00 95.00 358 LEU A O 1
ATOM 2894 N N . THR A 1 359 ? -30.787 -8.420 13.947 1.00 94.38 359 THR A N 1
ATOM 2895 C CA . THR A 1 359 ? -30.874 -9.880 13.800 1.00 94.38 359 THR A CA 1
ATOM 2896 C C . THR A 1 359 ? -31.478 -10.282 12.463 1.00 94.38 3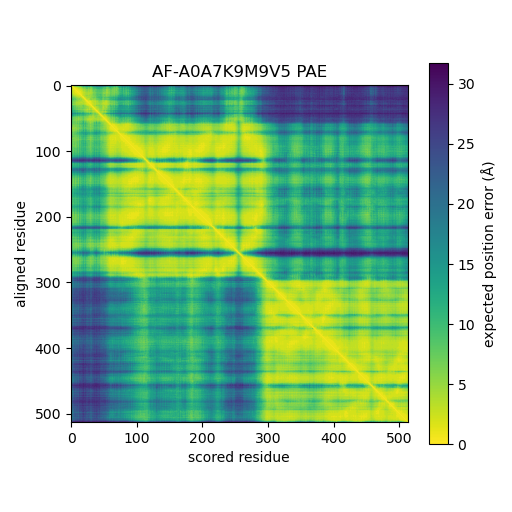59 THR A C 1
ATOM 2898 O O . THR A 1 359 ? -30.883 -11.096 11.765 1.00 94.38 359 THR A O 1
ATOM 2901 N N . ASP A 1 360 ? -32.574 -9.640 12.059 1.00 94.12 360 ASP A N 1
ATOM 2902 C CA . ASP A 1 360 ? -33.258 -9.936 10.797 1.00 94.12 360 ASP A CA 1
ATOM 2903 C C . ASP A 1 360 ? -32.335 -9.625 9.612 1.00 94.12 360 ASP A C 1
ATOM 2905 O O . ASP A 1 360 ? -32.243 -10.395 8.663 1.00 94.12 360 ASP A O 1
ATOM 2909 N N . TYR A 1 361 ? -31.561 -8.536 9.686 1.00 94.62 361 TYR A N 1
ATOM 2910 C CA . TYR A 1 361 ? -30.580 -8.217 8.648 1.00 94.62 361 TYR A CA 1
ATOM 2911 C C . TYR A 1 361 ? -29.469 -9.275 8.549 1.00 94.62 361 TYR A C 1
ATOM 2913 O O . TYR A 1 361 ? -29.068 -9.669 7.453 1.00 94.62 361 TYR A O 1
ATOM 2921 N N . ILE A 1 362 ? -28.971 -9.765 9.687 1.00 92.62 362 ILE A N 1
ATOM 2922 C CA . ILE A 1 362 ? -27.933 -10.805 9.728 1.00 92.62 362 ILE A CA 1
ATOM 2923 C C . ILE A 1 362 ? -28.460 -12.132 9.162 1.00 92.62 362 ILE A C 1
ATOM 2925 O O . ILE A 1 362 ? -27.748 -12.815 8.420 1.00 92.62 362 ILE A O 1
ATOM 2929 N N . GLU A 1 363 ? -29.687 -12.509 9.511 1.00 92.25 363 GLU A N 1
ATOM 2930 C CA . GLU A 1 363 ? -30.283 -13.791 9.132 1.00 92.25 363 GLU A CA 1
ATOM 2931 C C . GLU A 1 363 ? -30.815 -13.783 7.695 1.00 92.25 363 GLU A C 1
ATOM 2933 O O . GLU A 1 363 ? -30.483 -14.678 6.920 1.00 92.25 363 GLU A O 1
ATOM 2938 N N . GLU A 1 364 ? -31.585 -12.765 7.312 1.00 91.50 364 GLU A N 1
ATOM 2939 C CA . GLU A 1 364 ? -32.319 -12.740 6.042 1.00 91.50 364 GLU A CA 1
ATOM 2940 C C . GLU A 1 364 ? -31.512 -12.116 4.897 1.00 91.50 364 GLU A C 1
ATOM 2942 O O . GLU A 1 364 ? -31.584 -12.590 3.760 1.00 91.50 364 GLU A O 1
ATOM 2947 N N . VAL A 1 365 ? -30.719 -11.074 5.180 1.00 90.62 365 VAL A N 1
ATOM 2948 C CA . VAL A 1 365 ? -29.973 -10.330 4.147 1.00 90.62 365 VAL A CA 1
ATOM 2949 C C . VAL A 1 365 ? -28.548 -10.847 4.013 1.00 90.62 365 VAL A C 1
ATOM 2951 O O . VAL A 1 365 ? -28.116 -11.199 2.916 1.00 90.62 365 VAL A O 1
ATOM 2954 N N . LEU A 1 366 ? -27.809 -10.924 5.123 1.00 90.19 366 LEU A N 1
ATOM 2955 C CA . LEU A 1 366 ? -26.431 -11.423 5.111 1.00 90.19 366 LEU A CA 1
ATOM 2956 C C . LEU A 1 366 ? -26.350 -12.953 5.050 1.00 90.19 366 LEU A C 1
ATOM 2958 O O . LEU A 1 366 ? -25.279 -13.479 4.750 1.00 90.19 366 LEU A O 1
ATOM 2962 N N . GLN A 1 367 ? -27.456 -13.659 5.321 1.00 89.06 367 GLN A N 1
ATOM 2963 C CA . GLN A 1 367 ? -27.533 -15.127 5.330 1.00 89.06 367 GLN A CA 1
ATOM 2964 C C . GLN A 1 367 ? -26.483 -15.767 6.253 1.00 89.06 367 GLN A C 1
ATOM 2966 O O . GLN A 1 367 ? -25.867 -16.785 5.936 1.00 89.06 367 GLN A O 1
ATOM 2971 N N . MET A 1 368 ? -26.260 -15.140 7.412 1.00 87.00 368 MET A N 1
ATOM 2972 C CA . MET A 1 368 ? -25.240 -15.527 8.389 1.00 87.00 368 MET A CA 1
ATOM 2973 C C . MET A 1 368 ? -25.807 -16.220 9.638 1.00 87.00 368 MET A C 1
ATOM 2975 O O . MET A 1 368 ? -25.030 -16.551 10.534 1.00 87.00 368 MET A O 1
ATOM 2979 N N . GLY A 1 369 ? -27.120 -16.464 9.713 1.00 80.31 369 GLY A N 1
ATOM 2980 C CA . GLY A 1 369 ? -27.782 -17.041 10.895 1.00 80.31 369 GLY A CA 1
ATOM 2981 C C . GLY A 1 369 ? -27.108 -18.317 11.413 1.00 80.31 369 GLY A C 1
ATOM 2982 O O . GLY A 1 369 ? -26.673 -18.363 12.561 1.00 80.31 369 GLY A O 1
ATOM 2983 N N . ASP A 1 370 ? -26.888 -19.301 10.536 1.00 78.69 370 ASP A N 1
ATOM 2984 C CA . ASP A 1 370 ? -26.302 -20.604 10.897 1.00 78.69 370 ASP A CA 1
ATOM 2985 C C . ASP A 1 370 ? -24.832 -20.533 11.349 1.00 78.69 370 ASP A C 1
ATOM 2987 O O . ASP A 1 370 ? -24.329 -21.434 12.021 1.00 78.69 370 ASP A O 1
ATOM 2991 N N . GLN A 1 371 ? -24.117 -19.474 10.961 1.00 76.69 371 GLN A N 1
ATOM 2992 C CA . GLN A 1 371 ? -22.703 -19.262 11.296 1.00 76.69 371 GLN A CA 1
ATOM 2993 C C . GLN A 1 371 ? -22.527 -18.391 12.542 1.00 76.69 371 GLN A C 1
ATOM 2995 O O . GLN A 1 371 ? -21.404 -18.200 13.014 1.00 76.69 371 GLN A O 1
ATOM 3000 N N . THR A 1 372 ? -23.623 -17.840 13.062 1.00 82.44 372 THR A N 1
ATOM 3001 C CA . THR A 1 372 ? -23.593 -16.875 14.150 1.00 82.44 372 THR A CA 1
ATOM 3002 C C . THR A 1 372 ? -23.925 -17.555 15.470 1.00 82.44 372 THR A C 1
ATOM 3004 O O . THR A 1 372 ? -24.867 -18.334 15.572 1.00 82.44 372 THR A O 1
ATOM 3007 N N . ASN A 1 373 ? -23.153 -17.249 16.514 1.00 86.62 373 ASN A N 1
ATOM 3008 C CA . ASN A 1 373 ? -23.409 -17.769 17.852 1.00 86.62 373 ASN A CA 1
ATOM 3009 C C . ASN A 1 373 ? -24.829 -17.354 18.320 1.00 86.62 373 ASN A C 1
ATOM 3011 O O . ASN A 1 373 ? -25.085 -16.151 18.448 1.00 86.62 373 ASN A O 1
ATOM 3015 N N . PRO A 1 374 ? -25.739 -18.304 18.626 1.00 88.69 374 PRO A N 1
ATOM 3016 C CA . PRO A 1 374 ? -27.117 -17.991 19.017 1.00 88.69 374 PRO A CA 1
ATOM 3017 C C . PRO A 1 374 ? -27.212 -17.088 20.249 1.00 88.69 374 PRO A C 1
ATOM 3019 O O . PRO A 1 374 ? -28.108 -16.253 20.345 1.00 88.69 374 PRO A O 1
ATOM 3022 N N . HIS A 1 375 ? -26.261 -17.210 21.180 1.00 90.69 375 HIS A N 1
ATOM 3023 C CA . HIS A 1 375 ? -26.188 -16.347 22.357 1.00 90.69 375 HIS A CA 1
ATOM 3024 C C . HIS A 1 375 ? -25.916 -14.884 21.974 1.00 90.69 375 HIS A C 1
ATOM 3026 O O . HIS A 1 375 ? -26.507 -13.959 22.530 1.00 90.69 375 HIS A O 1
ATOM 3032 N N . VAL A 1 376 ? -25.058 -14.665 20.975 1.00 91.00 376 VAL A N 1
ATOM 3033 C CA . VAL A 1 376 ? -24.747 -13.326 20.466 1.00 91.00 376 VAL A CA 1
ATOM 3034 C C . VAL A 1 376 ? -25.951 -12.730 19.737 1.00 91.00 376 VAL A C 1
ATOM 3036 O O . VAL A 1 376 ? -26.300 -11.582 20.003 1.00 91.00 376 VAL A O 1
ATOM 3039 N N . LEU A 1 377 ? -26.640 -13.503 18.889 1.00 90.94 377 LEU A N 1
ATOM 3040 C CA . LEU A 1 377 ? -27.882 -13.049 18.244 1.00 90.94 377 LEU A CA 1
ATOM 3041 C C . LEU A 1 377 ? -28.938 -12.657 19.280 1.00 90.94 377 LEU A C 1
ATOM 3043 O O . LEU A 1 377 ? -29.541 -11.587 19.192 1.00 90.94 377 LEU A O 1
ATOM 3047 N N . GLN A 1 378 ? -29.096 -13.477 20.318 1.00 91.25 378 GLN A N 1
ATOM 3048 C CA . GLN A 1 378 ? -30.031 -13.208 21.403 1.00 91.25 378 GLN A CA 1
ATOM 3049 C C . GLN A 1 378 ? -29.703 -11.907 22.151 1.00 91.25 378 GLN A C 1
ATOM 3051 O O . GLN A 1 378 ? -30.620 -11.147 22.479 1.00 91.25 378 GLN A O 1
ATOM 3056 N N . ALA A 1 379 ? -28.421 -11.617 22.392 1.00 92.62 379 ALA A N 1
ATOM 3057 C CA . ALA A 1 379 ? -27.992 -10.362 23.008 1.00 92.62 379 ALA A CA 1
ATOM 3058 C C . ALA A 1 379 ? -28.289 -9.145 22.110 1.00 92.62 379 ALA A C 1
ATOM 3060 O O . ALA A 1 379 ? -28.629 -8.069 22.608 1.00 92.62 379 ALA A O 1
ATOM 3061 N N . LEU A 1 380 ? -28.209 -9.315 20.787 1.00 93.94 380 LEU A N 1
ATOM 3062 C CA . LEU A 1 380 ? -28.398 -8.251 19.796 1.00 93.94 380 LEU A CA 1
ATOM 3063 C C . LEU A 1 380 ? -29.852 -8.059 19.330 1.00 93.94 380 LEU A C 1
ATOM 3065 O O . LEU A 1 380 ? -30.136 -7.059 18.676 1.00 93.94 380 LEU A O 1
ATOM 3069 N N . ARG A 1 381 ? -30.794 -8.927 19.721 1.00 92.19 381 ARG A N 1
ATOM 3070 C CA . ARG A 1 381 ? -32.204 -8.939 19.259 1.00 92.19 381 ARG A CA 1
ATOM 3071 C C . ARG A 1 381 ? -33.000 -7.640 19.422 1.00 92.19 381 ARG A C 1
ATOM 3073 O O . ARG A 1 381 ? -34.071 -7.499 18.851 1.00 92.19 381 ARG A O 1
ATOM 3080 N N . ARG A 1 382 ? -32.551 -6.725 20.288 1.00 92.06 382 ARG A N 1
ATOM 3081 C CA . ARG A 1 382 ? -33.207 -5.420 20.520 1.00 92.06 382 ARG A CA 1
ATOM 3082 C C . ARG A 1 382 ? -32.510 -4.264 19.800 1.00 92.06 382 ARG A C 1
ATOM 3084 O O . ARG A 1 382 ? -32.889 -3.106 19.982 1.00 92.06 382 ARG A O 1
ATOM 3091 N N . CYS A 1 383 ? -31.471 -4.559 19.025 1.00 95.38 383 CYS A N 1
ATOM 3092 C CA . CYS A 1 383 ? -30.777 -3.582 18.207 1.00 95.38 383 CYS A CA 1
ATOM 3093 C C . CYS A 1 383 ? -31.460 -3.451 16.847 1.00 95.38 383 CYS A C 1
ATOM 3095 O O . CYS A 1 383 ? -31.890 -4.440 16.262 1.00 95.38 383 CYS A O 1
ATOM 3097 N N . HIS A 1 384 ? -31.499 -2.223 16.341 1.00 96.50 384 HIS A N 1
ATOM 3098 C CA . HIS A 1 384 ? -31.914 -1.903 14.981 1.00 96.50 384 HIS A CA 1
ATOM 3099 C C . HIS A 1 384 ? -30.692 -1.421 14.198 1.00 96.50 384 HIS A C 1
ATOM 3101 O O . HIS A 1 384 ? -29.672 -1.065 14.802 1.00 96.50 384 HIS A O 1
ATOM 3107 N N . LEU A 1 385 ? -30.784 -1.356 12.871 1.00 96.12 385 LEU A N 1
ATOM 3108 C CA . LEU A 1 385 ? -29.664 -0.925 12.031 1.00 96.12 385 LEU A CA 1
ATOM 3109 C C . LEU A 1 385 ? -29.211 0.515 12.314 1.00 96.12 385 LEU A C 1
ATOM 3111 O O . LEU A 1 385 ? -28.013 0.800 12.220 1.00 96.12 385 LEU A O 1
ATOM 3115 N N . LYS A 1 386 ? -30.116 1.387 12.775 1.00 95.50 386 LYS A N 1
ATOM 3116 C CA . LYS A 1 386 ? -29.791 2.740 13.263 1.00 95.50 386 LYS A CA 1
ATOM 3117 C C . LYS A 1 386 ? -28.854 2.774 14.477 1.00 95.50 386 LYS A C 1
ATOM 3119 O O . LYS A 1 386 ? -28.259 3.806 14.756 1.00 95.50 386 LYS A O 1
ATOM 3124 N N . HIS A 1 387 ? -28.705 1.665 15.205 1.00 95.94 387 HIS A N 1
ATOM 3125 C CA . HIS A 1 387 ? -27.853 1.580 16.396 1.00 95.94 387 HIS A CA 1
ATOM 3126 C C . HIS A 1 387 ? -26.431 1.067 16.102 1.00 95.94 387 HIS A C 1
ATOM 3128 O O . HIS A 1 387 ? -25.637 0.950 17.032 1.00 95.94 387 HIS A O 1
ATOM 3134 N N . ASN A 1 388 ? -26.094 0.713 14.855 1.00 94.50 388 ASN A N 1
ATOM 3135 C CA . ASN A 1 388 ? -24.869 -0.034 14.532 1.00 94.50 388 ASN A CA 1
ATOM 3136 C C . ASN A 1 388 ? -23.572 0.667 14.969 1.00 94.50 388 ASN A C 1
ATOM 3138 O O . ASN A 1 388 ? -22.687 0.017 15.525 1.00 94.50 388 ASN A O 1
ATOM 3142 N N . ILE A 1 389 ? -23.448 1.981 14.749 1.00 94.56 389 ILE A N 1
ATOM 3143 C CA . ILE A 1 389 ? -22.235 2.718 15.147 1.00 94.56 389 ILE A CA 1
ATOM 3144 C C . ILE A 1 389 ? -22.103 2.758 16.676 1.00 94.56 389 ILE A C 1
ATOM 3146 O O . ILE A 1 389 ? -21.037 2.451 17.211 1.00 94.56 389 ILE A O 1
ATOM 3150 N N . ALA A 1 390 ? -23.193 3.061 17.389 1.00 94.25 390 ALA A N 1
ATOM 3151 C CA . ALA A 1 390 ? -23.204 3.060 18.852 1.00 94.25 390 ALA A CA 1
ATOM 3152 C C . ALA A 1 390 ? -22.912 1.658 19.421 1.00 94.25 390 ALA A C 1
ATOM 3154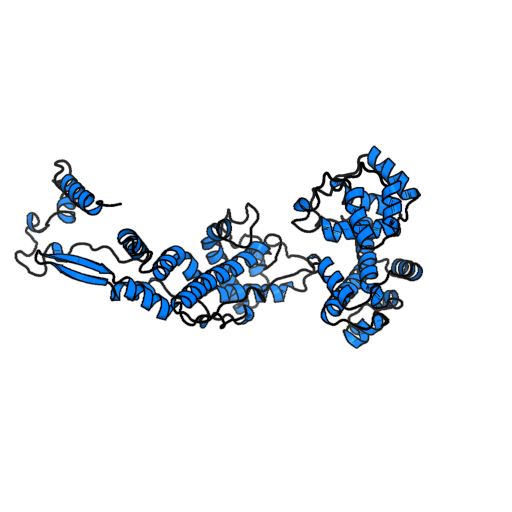 O O . ALA A 1 390 ? -22.209 1.511 20.421 1.00 94.25 390 ALA A O 1
ATOM 3155 N N . LEU A 1 391 ? -23.412 0.608 18.763 1.00 96.19 391 LEU A N 1
ATOM 3156 C CA . LEU A 1 391 ? -23.151 -0.780 19.135 1.00 96.19 391 LEU A CA 1
ATOM 3157 C C . LEU A 1 391 ? -21.680 -1.142 18.965 1.00 96.19 391 LEU A C 1
ATOM 3159 O O . LEU A 1 391 ? -21.095 -1.753 19.859 1.00 96.19 391 LEU A O 1
ATOM 3163 N N . TRP A 1 392 ? -21.068 -0.726 17.859 1.00 95.44 392 TRP A N 1
ATOM 3164 C CA . TRP A 1 392 ? -19.638 -0.900 17.648 1.00 95.44 392 TRP A CA 1
ATOM 3165 C C . TRP A 1 392 ? -18.826 -0.216 18.753 1.00 95.44 392 TRP A C 1
ATOM 3167 O O . TRP A 1 392 ? -17.938 -0.850 19.321 1.00 95.44 392 TRP A O 1
ATOM 3177 N N . GLN A 1 393 ? -19.167 1.023 19.124 1.00 94.50 393 GLN A N 1
ATOM 3178 C CA . GLN A 1 393 ? -18.473 1.782 20.173 1.00 94.50 393 GLN A CA 1
ATOM 3179 C C . GLN A 1 393 ? -18.565 1.074 21.536 1.00 94.50 393 GLN A C 1
ATOM 3181 O O . GLN A 1 393 ? -17.548 0.876 22.214 1.00 94.50 393 GLN A O 1
ATOM 3186 N N . LEU A 1 394 ? -19.766 0.607 21.900 1.00 95.06 394 LEU A N 1
ATOM 3187 C CA . LEU A 1 394 ? -20.006 -0.173 23.114 1.00 95.06 394 LEU A CA 1
ATOM 3188 C C . LEU A 1 394 ? -19.167 -1.459 23.125 1.00 95.06 394 LEU A C 1
ATOM 3190 O O . LEU A 1 394 ? -18.439 -1.717 24.084 1.00 95.06 394 LEU A O 1
ATOM 3194 N N . LEU A 1 395 ? -19.237 -2.263 22.062 1.00 95.12 395 LEU A N 1
ATOM 3195 C CA . LEU A 1 395 ? -18.549 -3.556 21.980 1.00 95.12 395 LEU A CA 1
ATOM 3196 C C . LEU A 1 395 ? -17.021 -3.401 21.946 1.00 95.12 395 LEU A C 1
ATOM 3198 O O . LEU A 1 395 ? -16.314 -4.169 22.601 1.00 95.12 395 LEU A O 1
ATOM 3202 N N . CYS A 1 396 ? -16.502 -2.384 21.255 1.00 92.62 396 CYS A N 1
ATOM 3203 C CA . CYS A 1 396 ? -15.083 -2.022 21.259 1.00 92.62 396 CYS A CA 1
ATOM 3204 C C . CYS A 1 396 ? -14.590 -1.676 22.669 1.00 92.62 396 CYS A C 1
ATOM 3206 O O . CYS A 1 396 ? -13.575 -2.216 23.123 1.00 92.62 396 CYS A O 1
ATOM 3208 N N . THR A 1 397 ? -15.339 -0.836 23.384 1.00 94.31 397 THR A N 1
ATOM 3209 C CA . THR A 1 397 ? -15.028 -0.450 24.767 1.00 94.31 397 THR A CA 1
ATOM 3210 C C . THR A 1 397 ? -15.046 -1.678 25.679 1.00 94.31 397 THR A C 1
ATOM 3212 O O . THR A 1 397 ? -14.077 -1.931 26.398 1.00 94.31 397 THR A O 1
ATOM 3215 N N . ARG A 1 398 ? -16.085 -2.522 25.580 1.00 92.25 398 ARG A N 1
ATOM 3216 C CA . ARG A 1 398 ? -16.203 -3.774 26.349 1.00 92.25 398 ARG A CA 1
ATOM 3217 C C . ARG A 1 398 ? -15.065 -4.748 26.063 1.00 92.25 398 ARG A C 1
ATOM 3219 O O . ARG A 1 398 ? -14.510 -5.320 27.000 1.00 92.25 398 ARG A O 1
ATOM 3226 N N . LYS A 1 399 ? -14.665 -4.918 24.801 1.00 93.25 399 LYS A N 1
ATOM 3227 C CA . LYS A 1 399 ? -13.526 -5.769 24.426 1.00 93.25 399 LYS A CA 1
ATOM 3228 C C . LYS A 1 399 ? -12.257 -5.324 25.151 1.00 93.25 399 LYS A C 1
ATOM 3230 O O . LYS A 1 399 ? -11.544 -6.152 25.721 1.00 93.25 399 LYS A O 1
ATOM 3235 N N . SER A 1 400 ? -11.990 -4.020 25.170 1.00 93.62 400 SER A N 1
ATOM 3236 C CA . SER A 1 400 ? -10.833 -3.456 25.865 1.00 93.62 400 SER A CA 1
ATOM 3237 C C . SER A 1 400 ? -10.938 -3.562 27.389 1.00 93.62 400 SER A C 1
ATOM 3239 O O . SER A 1 400 ? -9.938 -3.860 28.043 1.00 93.62 400 SER A O 1
ATOM 3241 N N . GLU A 1 401 ? -12.131 -3.401 27.967 1.00 93.00 401 GLU A N 1
ATOM 3242 C CA . GLU A 1 401 ? -12.354 -3.614 29.403 1.00 93.00 401 GLU A CA 1
ATOM 3243 C C . GLU A 1 401 ? -12.074 -5.074 29.796 1.00 93.00 401 GLU A C 1
ATOM 3245 O O . GLU A 1 401 ? -11.424 -5.330 30.813 1.00 93.00 401 GLU A O 1
ATOM 3250 N N . GLN A 1 402 ? -12.511 -6.034 28.974 1.00 91.25 402 GLN A N 1
ATOM 3251 C CA . GLN A 1 402 ? -12.264 -7.464 29.179 1.00 91.25 402 GLN A CA 1
ATOM 3252 C C . GLN A 1 402 ? -10.775 -7.812 29.051 1.00 91.25 402 GLN A C 1
ATOM 3254 O O . GLN A 1 402 ? -10.247 -8.542 29.890 1.00 91.25 402 GLN A O 1
ATOM 3259 N N . LEU A 1 403 ? -10.053 -7.239 28.082 1.00 91.56 403 LEU A N 1
ATOM 3260 C CA . LEU A 1 403 ? -8.591 -7.390 28.004 1.00 91.56 403 LEU A CA 1
ATOM 3261 C C . LEU A 1 403 ? -7.905 -6.885 29.275 1.00 91.56 403 LEU A C 1
ATOM 3263 O O . LEU A 1 403 ? -7.048 -7.580 29.826 1.00 91.56 403 LEU A O 1
ATOM 3267 N N . LEU A 1 404 ? -8.340 -5.736 29.796 1.00 92.06 404 LEU A N 1
ATOM 3268 C CA . LEU A 1 404 ? -7.816 -5.189 31.043 1.00 92.06 404 LEU A CA 1
ATOM 3269 C C . LEU A 1 404 ? -8.132 -6.094 32.248 1.00 92.06 404 LEU A C 1
ATOM 3271 O O . LEU A 1 404 ? -7.321 -6.203 33.167 1.00 92.06 404 LEU A O 1
ATOM 3275 N N . ARG A 1 405 ? -9.289 -6.775 32.272 1.00 89.06 405 ARG A N 1
ATOM 3276 C CA . ARG A 1 405 ? -9.617 -7.798 33.294 1.00 89.06 405 ARG A CA 1
ATOM 3277 C C . ARG A 1 405 ? -8.682 -9.003 33.202 1.00 89.06 405 ARG A C 1
ATOM 3279 O O . ARG A 1 405 ? -8.222 -9.497 34.227 1.00 89.06 405 ARG A O 1
ATOM 3286 N N . LEU A 1 406 ? -8.329 -9.406 31.985 1.00 89.81 406 LEU A N 1
ATOM 3287 C CA . LEU A 1 406 ? -7.368 -10.474 31.702 1.00 89.81 406 LEU A CA 1
ATOM 3288 C C . LEU A 1 406 ? -5.898 -10.047 31.877 1.00 89.81 406 LEU A C 1
ATOM 3290 O O . LEU A 1 406 ? -5.001 -10.802 31.506 1.00 89.81 406 LEU A O 1
ATOM 3294 N N . LYS A 1 407 ? -5.636 -8.854 32.436 1.00 89.94 407 LYS A N 1
ATOM 3295 C CA . LYS A 1 407 ? -4.293 -8.267 32.610 1.00 89.94 407 LYS A CA 1
ATOM 3296 C C . LYS A 1 407 ? -3.507 -8.139 31.295 1.00 89.94 407 LYS A C 1
ATOM 3298 O O . LYS A 1 407 ? -2.280 -8.199 31.295 1.00 89.94 407 LYS A O 1
ATOM 3303 N N . ARG A 1 408 ? -4.208 -7.966 30.172 1.00 89.75 408 ARG A N 1
ATOM 3304 C CA . ARG A 1 408 ? -3.625 -7.682 28.854 1.00 89.75 408 ARG A CA 1
ATOM 3305 C C . ARG A 1 408 ? -3.788 -6.201 28.532 1.00 89.75 408 ARG A C 1
ATOM 3307 O O . ARG A 1 408 ? -4.786 -5.595 28.912 1.00 89.75 408 ARG A O 1
ATOM 3314 N N . ASP A 1 409 ? -2.818 -5.620 27.829 1.00 88.12 409 ASP A N 1
ATOM 3315 C CA . ASP A 1 409 ? -2.915 -4.230 27.377 1.00 88.12 409 ASP A CA 1
ATOM 3316 C C . ASP A 1 409 ? -3.957 -4.120 26.245 1.00 88.12 409 ASP A C 1
ATOM 3318 O O . ASP A 1 409 ? -3.780 -4.755 25.207 1.00 88.12 409 ASP A O 1
ATOM 3322 N N . PRO A 1 410 ? -5.048 -3.346 26.396 1.00 88.94 410 PRO A N 1
ATOM 3323 C CA . PRO A 1 410 ? -6.032 -3.164 25.330 1.00 88.94 410 PRO A CA 1
ATOM 3324 C C . PRO A 1 410 ? -5.545 -2.277 24.176 1.00 88.94 410 PRO A C 1
ATOM 3326 O O . PRO A 1 410 ? -6.188 -2.243 23.127 1.00 88.94 410 PRO A O 1
ATOM 3329 N N . PHE A 1 411 ? -4.436 -1.554 24.356 1.00 90.75 411 PHE A N 1
ATOM 3330 C CA . PHE A 1 411 ? -3.943 -0.560 23.403 1.00 90.75 411 PHE A CA 1
ATOM 3331 C C . PHE A 1 411 ? -2.558 -0.904 22.847 1.00 90.75 411 PHE A C 1
ATOM 3333 O O . PHE A 1 411 ? -1.795 0.010 22.543 1.00 90.75 411 PHE A O 1
ATOM 3340 N N . VAL A 1 412 ? -2.213 -2.192 22.694 1.00 83.56 412 VAL A N 1
ATOM 3341 C CA . VAL A 1 412 ? -0.888 -2.641 22.199 1.00 83.56 412 VAL A CA 1
ATOM 3342 C C . VAL A 1 412 ? -0.453 -1.867 20.950 1.00 83.56 412 VAL A C 1
ATOM 3344 O O . VAL A 1 412 ? 0.663 -1.355 20.929 1.00 83.56 412 VAL A O 1
ATOM 3347 N N . ASP A 1 413 ? -1.367 -1.673 20.000 1.00 76.94 413 ASP A N 1
ATOM 3348 C CA . ASP A 1 413 ? -1.101 -1.046 18.698 1.00 76.94 413 ASP A CA 1
ATOM 3349 C C . ASP A 1 413 ? -1.013 0.491 18.719 1.00 76.94 413 ASP A C 1
ATOM 3351 O O . ASP A 1 413 ? -0.686 1.105 17.706 1.00 76.94 413 ASP A O 1
ATOM 3355 N N . VAL A 1 414 ? -1.321 1.140 19.846 1.00 85.31 414 VAL A N 1
ATOM 3356 C CA . VAL A 1 414 ? -1.171 2.596 19.994 1.00 85.31 414 VAL A CA 1
ATOM 3357 C C . VAL A 1 414 ? 0.304 2.934 20.219 1.00 85.31 414 VAL A C 1
ATOM 3359 O O . VAL A 1 414 ? 1.010 2.231 20.948 1.00 85.31 414 VAL A O 1
ATOM 3362 N N . SER A 1 415 ? 0.771 4.030 19.614 1.00 84.69 415 SER A N 1
ATOM 3363 C CA . SER A 1 415 ? 2.149 4.505 19.779 1.00 84.69 415 SER A CA 1
ATOM 3364 C C . SER A 1 415 ? 2.502 4.726 21.254 1.00 84.69 415 SER A C 1
ATOM 3366 O O . SER A 1 415 ? 1.690 5.218 22.039 1.00 84.69 415 SER A O 1
ATOM 3368 N N . THR A 1 416 ? 3.738 4.397 21.636 1.00 87.50 416 THR A N 1
ATOM 3369 C CA . THR A 1 416 ? 4.227 4.520 23.020 1.00 87.50 416 THR A CA 1
ATOM 3370 C C . THR A 1 416 ? 4.205 5.956 23.543 1.00 87.50 416 THR A C 1
ATOM 3372 O O . THR A 1 416 ? 4.139 6.155 24.752 1.00 87.50 416 THR A O 1
ATOM 3375 N N . VAL A 1 417 ? 4.183 6.955 22.655 1.00 90.44 417 VAL A N 1
ATOM 3376 C CA . VAL A 1 417 ? 4.091 8.378 23.024 1.00 90.44 417 VAL A CA 1
ATOM 3377 C C . VAL A 1 417 ? 2.767 8.752 23.709 1.00 90.44 417 VAL A C 1
ATOM 3379 O O . VAL A 1 417 ? 2.733 9.751 24.417 1.00 90.44 417 VAL A O 1
ATOM 3382 N N . TYR A 1 418 ? 1.704 7.950 23.540 1.00 93.00 418 TYR A N 1
ATOM 3383 C CA . TYR A 1 418 ? 0.390 8.125 24.190 1.00 93.00 418 TYR A CA 1
ATOM 3384 C C . TYR A 1 418 ? 0.167 7.169 25.380 1.00 93.00 418 TYR A C 1
ATOM 3386 O O . TYR A 1 418 ? -0.968 6.942 25.822 1.00 93.00 418 TYR A O 1
ATOM 3394 N N . LYS A 1 419 ? 1.249 6.545 25.865 1.00 93.81 419 LYS A N 1
ATOM 3395 C CA . LYS A 1 419 ? 1.247 5.538 26.938 1.00 93.81 419 LYS A CA 1
ATOM 3396 C C . LYS A 1 419 ? 2.036 5.973 28.174 1.00 93.81 419 LYS A C 1
ATOM 3398 O O . LYS A 1 419 ? 2.532 5.122 28.906 1.00 93.81 419 LYS A O 1
ATOM 3403 N N . ALA A 1 420 ? 2.184 7.277 28.399 1.00 94.69 420 ALA A N 1
ATOM 3404 C CA . ALA A 1 420 ? 2.764 7.775 29.638 1.00 94.69 420 ALA A CA 1
ATOM 3405 C C . ALA A 1 420 ? 1.825 7.471 30.816 1.00 94.69 420 ALA A C 1
ATOM 3407 O O . ALA A 1 420 ? 0.610 7.648 30.717 1.00 94.69 420 ALA A O 1
ATOM 3408 N N . GLU A 1 421 ? 2.397 7.012 31.925 1.00 95.81 421 GLU A N 1
ATOM 3409 C CA . GLU A 1 421 ? 1.652 6.740 33.155 1.00 95.81 421 GLU A CA 1
ATOM 3410 C C . GLU A 1 421 ? 1.207 8.042 33.832 1.00 95.81 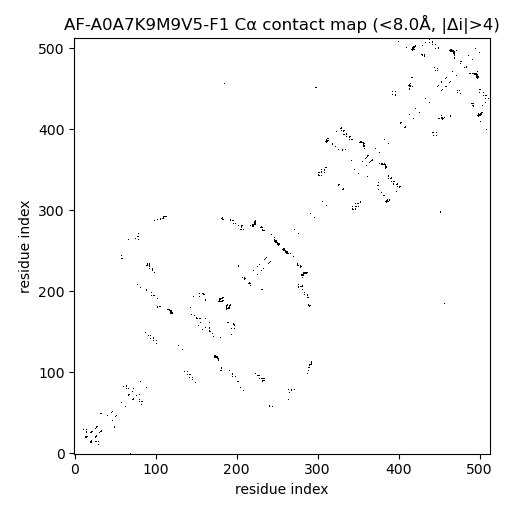421 GLU A C 1
ATOM 3412 O O . GLU A 1 421 ? 1.871 9.075 33.728 1.00 95.81 421 GLU A O 1
ATOM 3417 N N . LEU A 1 422 ? 0.090 7.986 34.558 1.00 94.69 422 LEU A N 1
ATOM 3418 C CA . LEU A 1 422 ? -0.391 9.118 35.350 1.00 94.69 422 LEU A CA 1
ATOM 3419 C C . LEU A 1 422 ? 0.466 9.274 36.610 1.00 94.69 422 LEU A C 1
ATOM 3421 O O . LEU A 1 422 ? 0.696 8.309 37.342 1.00 94.69 422 LEU A O 1
ATOM 3425 N N . SER A 1 423 ? 0.896 10.501 36.908 1.00 94.94 423 SER A N 1
ATOM 3426 C CA . SER A 1 423 ? 1.509 10.792 38.205 1.00 94.94 423 SER A CA 1
ATOM 3427 C C . SER A 1 423 ? 0.462 10.699 39.330 1.00 94.94 423 SER A C 1
ATOM 3429 O O . SER A 1 423 ? -0.736 10.856 39.070 1.00 94.94 423 SER A O 1
ATOM 3431 N N . PRO A 1 424 ? 0.871 10.484 40.595 1.00 93.56 424 PRO A N 1
ATOM 3432 C CA . PRO A 1 424 ? -0.067 10.388 41.715 1.00 93.56 424 PRO A CA 1
ATOM 3433 C C . PRO A 1 424 ? -0.971 11.614 41.877 1.00 93.56 424 PRO A C 1
ATOM 3435 O O . PRO A 1 424 ? -2.117 11.473 42.297 1.00 93.56 424 PRO A O 1
ATOM 3438 N N . ASP A 1 425 ? -0.480 12.808 41.546 1.00 93.44 425 ASP A N 1
ATOM 3439 C CA . ASP A 1 425 ? -1.258 14.041 41.673 1.00 93.44 425 ASP A CA 1
ATOM 3440 C C . ASP A 1 425 ? -2.257 14.202 40.524 1.00 93.44 425 ASP A C 1
ATOM 3442 O O . ASP A 1 425 ? -3.426 14.490 40.775 1.00 93.44 425 ASP A O 1
ATOM 3446 N N . ILE A 1 426 ? -1.855 13.880 39.289 1.00 93.06 426 ILE A N 1
ATOM 3447 C CA . ILE A 1 426 ? -2.770 13.855 38.138 1.00 93.06 426 ILE A CA 1
ATOM 3448 C C . ILE A 1 426 ? -3.853 12.780 38.337 1.00 93.06 426 ILE A C 1
ATOM 3450 O O . ILE A 1 426 ? -5.026 13.010 38.049 1.00 93.06 426 ILE A O 1
ATOM 3454 N N . ALA A 1 427 ? -3.499 11.619 38.897 1.00 93.69 427 ALA A N 1
ATOM 3455 C CA . ALA A 1 427 ? -4.456 10.557 39.197 1.00 93.69 427 ALA A CA 1
ATOM 3456 C C . ALA A 1 427 ? -5.509 10.978 40.243 1.00 93.69 427 ALA A C 1
ATOM 3458 O O . ALA A 1 427 ? -6.668 10.575 40.138 1.00 93.69 427 ALA A O 1
ATOM 3459 N N . LYS A 1 428 ? -5.145 11.808 41.234 1.00 93.56 428 LYS A N 1
ATOM 3460 C CA . LYS A 1 428 ? -6.114 12.371 42.194 1.00 93.56 428 LYS A CA 1
ATOM 3461 C C . LYS A 1 428 ? -7.103 13.311 41.509 1.00 93.56 428 LYS A C 1
ATOM 3463 O O . LYS A 1 428 ? -8.296 13.216 41.789 1.00 93.56 428 LYS A O 1
ATOM 3468 N N . LEU A 1 429 ? -6.618 14.178 40.617 1.00 93.56 429 LEU A N 1
ATOM 3469 C CA . LEU A 1 429 ? -7.467 15.086 39.839 1.00 93.56 429 LEU A CA 1
ATOM 3470 C C . LEU A 1 429 ? -8.440 14.301 38.952 1.00 93.56 429 LEU A C 1
ATOM 3472 O O . LEU A 1 429 ? -9.639 14.571 38.963 1.00 93.56 429 LEU A O 1
ATOM 3476 N N . LEU A 1 430 ? -7.946 13.263 38.270 1.00 94.31 430 LEU A N 1
ATOM 3477 C CA . LEU A 1 430 ? -8.790 12.368 37.482 1.00 94.31 430 LEU A CA 1
ATOM 3478 C C . LEU A 1 430 ? -9.869 11.704 38.349 1.00 94.31 430 LEU A C 1
ATOM 3480 O O . LEU A 1 430 ? -11.036 11.725 37.983 1.00 94.31 430 LEU A O 1
ATOM 3484 N N . ASN A 1 431 ? -9.515 11.155 39.514 1.00 93.06 431 ASN A N 1
ATOM 3485 C CA . ASN A 1 431 ? -10.493 10.517 40.402 1.00 93.06 431 ASN A CA 1
ATOM 3486 C C . ASN A 1 431 ? -11.586 11.485 40.877 1.00 93.06 431 ASN A C 1
ATOM 3488 O O . ASN A 1 431 ? -12.740 11.077 40.984 1.00 93.06 431 ASN A O 1
ATOM 3492 N N . ALA A 1 432 ? -11.249 12.752 41.140 1.00 92.50 432 ALA A N 1
ATOM 3493 C CA . ALA A 1 432 ? -12.236 13.763 41.517 1.00 92.50 432 ALA A CA 1
ATOM 3494 C C . ALA A 1 432 ? -13.274 13.991 40.403 1.00 92.50 432 ALA A C 1
ATOM 3496 O O . ALA A 1 432 ? -14.469 14.041 40.692 1.00 92.50 432 ALA A O 1
ATOM 3497 N N . PHE A 1 433 ? -12.828 14.038 39.143 1.00 93.25 433 PHE A N 1
ATOM 3498 C CA . PHE A 1 433 ? -13.711 14.086 37.976 1.00 93.25 433 PHE A CA 1
ATOM 3499 C C . PHE A 1 433 ? -14.569 12.815 37.860 1.00 93.25 433 PHE A C 1
ATOM 3501 O O . PHE A 1 433 ? -15.792 12.896 37.748 1.00 93.25 433 PHE A O 1
ATOM 3508 N N . LEU A 1 434 ? -13.955 11.629 37.959 1.00 92.81 434 LEU A N 1
ATOM 3509 C CA . LEU A 1 434 ? -14.645 10.354 37.726 1.00 92.81 434 LEU A CA 1
ATOM 3510 C C . LEU A 1 434 ? -15.833 10.115 38.674 1.00 92.81 434 LEU A C 1
ATOM 3512 O O . LEU A 1 434 ? -16.820 9.515 38.254 1.00 92.81 434 LEU A O 1
ATOM 3516 N N . VAL A 1 435 ? -15.771 10.615 39.915 1.00 90.88 435 VAL A N 1
ATOM 3517 C CA . VAL A 1 435 ? -16.861 10.513 40.909 1.00 90.88 435 VAL A CA 1
ATOM 3518 C C . VAL A 1 435 ? -18.138 11.226 40.459 1.00 90.88 435 VAL A C 1
ATOM 3520 O O . VAL A 1 435 ? -19.234 10.772 40.779 1.00 90.88 435 VAL A O 1
ATOM 3523 N N . GLN A 1 436 ? -18.004 12.349 39.755 1.00 85.25 436 GLN A N 1
ATOM 3524 C CA . GLN A 1 436 ? -19.131 13.194 39.351 1.00 85.25 436 GLN A CA 1
ATOM 3525 C C . GLN A 1 436 ? -19.505 13.000 37.876 1.00 85.25 436 GLN A C 1
ATOM 3527 O O . GLN A 1 436 ? -20.527 13.521 37.434 1.00 85.25 436 GLN A O 1
ATOM 3532 N N . SER A 1 437 ? -18.698 12.234 37.135 1.00 86.62 437 SER A N 1
ATOM 3533 C CA . SER A 1 437 ? -18.819 12.118 35.687 1.00 86.62 437 SER A CA 1
ATOM 3534 C C . SER A 1 437 ? -19.819 11.071 35.194 1.00 86.62 437 SER A C 1
ATOM 3536 O O . SER A 1 437 ? -20.079 10.054 35.852 1.00 86.62 437 SER A O 1
ATOM 3538 N N . ARG A 1 438 ? -20.292 11.237 33.953 1.00 88.12 438 ARG A N 1
ATOM 3539 C CA . ARG A 1 438 ? -20.978 10.181 33.182 1.00 88.12 438 ARG A CA 1
ATOM 3540 C C . ARG A 1 438 ? -19.975 9.128 32.693 1.00 88.12 438 ARG A C 1
ATOM 3542 O O . ARG A 1 438 ? -19.654 9.041 31.507 1.00 88.12 438 ARG A O 1
ATOM 3549 N N . LEU A 1 439 ? -19.505 8.291 33.618 1.00 88.75 439 LEU A N 1
ATOM 3550 C CA . LEU A 1 439 ? -18.379 7.368 33.424 1.00 88.75 439 LEU A CA 1
ATOM 3551 C C . LEU A 1 439 ? -18.494 6.448 32.197 1.00 88.75 439 LEU A C 1
ATOM 3553 O O . LEU A 1 439 ? -17.508 6.232 31.496 1.00 88.75 439 LEU A O 1
ATOM 3557 N N . GLU A 1 440 ? -19.678 5.891 31.931 1.00 88.44 440 GLU A N 1
ATOM 3558 C CA . GLU A 1 440 ? -19.895 4.991 30.788 1.00 88.44 440 GLU A CA 1
ATOM 3559 C C . GLU A 1 440 ? -19.711 5.726 29.452 1.00 88.44 440 GLU A C 1
ATOM 3561 O O . GLU A 1 440 ? -18.987 5.243 28.583 1.00 88.44 440 GLU A O 1
ATOM 3566 N N . THR A 1 441 ? -20.304 6.915 29.312 1.00 89.94 441 THR A N 1
ATOM 3567 C CA . THR A 1 441 ? -20.172 7.757 28.116 1.00 89.94 441 THR A CA 1
ATOM 3568 C C . THR A 1 441 ? -18.737 8.246 27.955 1.00 89.94 441 THR A C 1
ATOM 3570 O O . THR A 1 441 ? -18.171 8.138 26.871 1.00 89.94 441 THR A O 1
ATOM 3573 N N . PHE A 1 442 ? -18.109 8.704 29.043 1.00 93.38 442 PHE A N 1
ATOM 3574 C CA . PHE A 1 442 ? -16.712 9.134 29.031 1.00 93.38 442 PHE A CA 1
ATOM 3575 C C . PHE A 1 442 ? -15.766 8.023 28.562 1.00 93.38 442 PHE A C 1
ATOM 3577 O O . PHE A 1 442 ? -14.919 8.252 27.698 1.00 93.38 442 PHE A O 1
ATOM 3584 N N . LEU A 1 443 ? -15.936 6.801 29.076 1.00 93.69 443 LEU A N 1
ATOM 3585 C CA . LEU A 1 443 ? -15.127 5.655 28.667 1.00 93.69 443 LEU A CA 1
ATOM 3586 C C . LEU A 1 443 ? -15.288 5.319 27.189 1.00 93.69 443 LEU A C 1
ATOM 3588 O O . LEU A 1 443 ? -14.288 5.008 26.545 1.00 93.69 443 LEU A O 1
ATOM 3592 N N . GLN A 1 444 ? -16.510 5.364 26.663 1.00 93.50 444 GLN A N 1
ATOM 3593 C CA . GLN A 1 444 ? -16.788 5.041 25.264 1.00 93.50 444 GLN A CA 1
ATOM 3594 C C . GLN A 1 444 ? -16.235 6.101 24.308 1.00 93.50 444 GLN A C 1
ATOM 3596 O O . GLN A 1 444 ? -15.612 5.754 23.305 1.00 93.50 444 GLN A O 1
ATOM 3601 N N . GLU A 1 445 ? -16.393 7.385 24.628 1.00 94.19 445 GLU A N 1
ATOM 3602 C CA . GLU A 1 445 ? -15.880 8.480 23.797 1.00 94.19 445 GLU A CA 1
ATOM 3603 C C . GLU A 1 445 ? -14.353 8.548 23.815 1.00 94.19 445 GLU A C 1
ATOM 3605 O O . GLU A 1 445 ? -13.715 8.645 22.764 1.00 94.19 445 GLU A O 1
ATOM 3610 N N . LEU A 1 446 ? -13.742 8.409 24.997 1.00 95.31 446 LEU A N 1
ATOM 3611 C CA . LEU A 1 446 ? -12.288 8.368 25.109 1.00 95.31 446 LEU A CA 1
ATOM 3612 C C . LEU A 1 446 ? -11.714 7.122 24.417 1.00 95.31 446 LEU A C 1
ATOM 3614 O O . LEU A 1 446 ? -10.679 7.216 23.755 1.00 95.31 446 LEU A O 1
ATOM 3618 N N . HIS A 1 447 ? -12.376 5.961 24.531 1.00 95.12 447 HIS A N 1
ATOM 3619 C CA . HIS A 1 447 ? -11.973 4.745 23.812 1.00 95.12 447 HIS A CA 1
ATOM 3620 C C . HIS A 1 447 ? -11.978 4.967 22.305 1.00 95.12 447 HIS A C 1
ATOM 3622 O O . HIS A 1 447 ? -10.982 4.680 21.638 1.00 95.12 447 HIS A O 1
ATOM 3628 N N . GLU A 1 448 ? -13.078 5.510 21.784 1.00 93.00 448 GLU A N 1
ATOM 3629 C CA . GLU A 1 448 ? -13.244 5.766 20.360 1.00 93.00 448 GLU A CA 1
ATOM 3630 C C . GLU A 1 448 ? -12.169 6.728 19.848 1.00 93.00 448 GLU A C 1
ATOM 3632 O O . GLU A 1 448 ? -11.503 6.422 18.859 1.00 93.00 448 GLU A O 1
ATOM 3637 N N . MET A 1 449 ? -11.906 7.830 20.559 1.00 92.50 449 MET A N 1
ATOM 3638 C CA . MET A 1 449 ? -10.844 8.768 20.193 1.00 92.50 449 MET A CA 1
ATOM 3639 C C . MET A 1 449 ? -9.467 8.083 20.162 1.00 92.50 449 MET A C 1
ATOM 3641 O O . MET A 1 449 ? -8.715 8.245 19.200 1.00 92.50 449 MET A O 1
ATOM 3645 N N . ILE A 1 450 ? -9.132 7.269 21.170 1.00 92.31 450 ILE A N 1
ATOM 3646 C CA . ILE A 1 450 ? -7.854 6.539 21.203 1.00 92.31 450 ILE A CA 1
ATOM 3647 C C . ILE A 1 450 ? -7.741 5.589 20.002 1.00 92.31 450 ILE A C 1
ATOM 3649 O O . ILE A 1 450 ? -6.700 5.536 19.341 1.00 92.31 450 ILE A O 1
ATOM 3653 N N . VAL A 1 451 ? -8.801 4.836 19.707 1.00 89.12 451 VAL A N 1
ATOM 3654 C CA . VAL A 1 451 ? -8.805 3.827 18.641 1.00 89.12 451 VAL A CA 1
ATOM 3655 C C . VAL A 1 451 ? -8.796 4.453 17.248 1.00 89.12 451 VAL A C 1
ATOM 3657 O O . VAL A 1 451 ? -8.101 3.936 16.372 1.00 89.12 451 VAL A O 1
ATOM 3660 N N . LEU A 1 452 ? -9.533 5.542 17.032 1.00 87.69 452 LEU A N 1
ATOM 3661 C CA . LEU A 1 452 ? -9.684 6.161 15.715 1.00 87.69 452 LEU A CA 1
ATOM 3662 C C . LEU A 1 452 ? -8.594 7.194 15.416 1.00 87.69 452 LEU A C 1
ATOM 3664 O O . LEU A 1 452 ? -8.024 7.168 14.326 1.00 87.69 452 LEU A O 1
ATOM 3668 N N . LYS A 1 453 ? -8.252 8.053 16.386 1.00 87.12 453 LYS A N 1
ATOM 3669 C CA . LYS A 1 453 ? -7.335 9.188 16.189 1.00 87.12 453 LYS A CA 1
ATOM 3670 C C . LYS A 1 453 ? -5.896 8.902 16.592 1.00 87.12 453 LYS A C 1
ATOM 3672 O O . LYS A 1 453 ? -4.985 9.368 15.917 1.00 87.12 453 LYS A O 1
ATOM 3677 N N . LEU A 1 454 ? -5.667 8.122 17.654 1.00 86.62 454 LEU A N 1
ATOM 3678 C CA . LEU A 1 454 ? -4.316 7.928 18.212 1.00 86.62 454 LEU A CA 1
ATOM 3679 C C . LEU A 1 454 ? -3.621 6.631 17.762 1.00 86.62 454 LEU A C 1
ATOM 3681 O O . LEU A 1 454 ? -2.405 6.492 17.905 1.00 86.62 454 LEU A O 1
ATOM 3685 N N . ARG A 1 455 ? -4.371 5.671 17.209 1.00 78.44 455 ARG A N 1
ATOM 3686 C CA . ARG A 1 455 ? -3.831 4.424 16.635 1.00 78.44 455 ARG A CA 1
ATOM 3687 C C . ARG A 1 455 ? -3.137 4.595 15.267 1.00 78.44 455 ARG A C 1
ATOM 3689 O O . ARG A 1 455 ? -2.157 3.888 15.032 1.00 78.44 455 ARG A O 1
ATOM 3696 N N . PRO A 1 456 ? -3.604 5.441 14.323 1.00 73.56 456 PRO A N 1
ATOM 3697 C CA . PRO A 1 456 ? -2.973 5.569 13.007 1.00 73.56 456 PRO A CA 1
ATOM 3698 C C . PRO A 1 456 ? -1.503 6.015 13.068 1.00 73.56 456 PRO A C 1
ATOM 3700 O O . PRO A 1 456 ? -1.109 6.807 13.912 1.00 73.56 456 PRO A O 1
ATOM 3703 N N . VAL A 1 457 ? -0.688 5.574 12.099 1.00 62.00 457 VAL A N 1
ATOM 3704 C CA . VAL A 1 457 ? 0.764 5.866 12.046 1.00 62.00 457 VAL A CA 1
ATOM 3705 C C . VAL A 1 457 ? 1.077 7.373 12.008 1.00 62.00 457 VAL A C 1
ATOM 3707 O O . VAL A 1 457 ? 2.113 7.789 12.514 1.00 62.00 457 VAL A O 1
ATOM 3710 N N . ARG A 1 458 ? 0.181 8.189 11.437 1.00 64.06 458 ARG A N 1
ATOM 3711 C CA . ARG A 1 458 ? 0.320 9.656 11.341 1.00 64.06 458 ARG A CA 1
ATOM 3712 C C . ARG A 1 458 ? -0.291 10.419 12.521 1.00 64.06 458 ARG A C 1
ATOM 3714 O O . ARG A 1 458 ? -0.299 11.642 12.501 1.00 64.06 458 ARG A O 1
ATOM 3721 N N . ALA A 1 459 ? -0.774 9.722 13.552 1.00 68.56 459 ALA A N 1
ATOM 3722 C CA . ALA A 1 459 ? -1.434 10.355 14.690 1.00 68.56 459 ALA A CA 1
ATOM 3723 C C . ALA A 1 459 ? -0.568 11.436 15.351 1.00 68.56 459 ALA A C 1
ATOM 3725 O O . ALA A 1 459 ? -1.088 12.469 15.737 1.00 68.56 459 ALA A O 1
ATOM 3726 N N . VAL A 1 460 ? 0.754 11.246 15.424 1.00 69.44 460 VAL A N 1
ATOM 3727 C CA . VAL A 1 460 ? 1.674 12.199 16.076 1.00 69.44 460 VAL A CA 1
ATOM 3728 C C . VAL A 1 460 ? 1.774 13.534 15.331 1.00 69.44 460 VAL A C 1
ATOM 3730 O O . VAL A 1 460 ? 2.025 14.563 15.959 1.00 69.44 460 VAL A O 1
ATOM 3733 N N . ASP A 1 461 ? 1.550 13.530 14.015 1.00 74.50 461 ASP A N 1
ATOM 3734 C CA . ASP A 1 461 ? 1.602 14.739 13.189 1.00 74.50 461 ASP A CA 1
ATOM 3735 C C . ASP A 1 461 ? 0.342 15.602 13.380 1.00 74.50 461 ASP A C 1
ATOM 3737 O O . ASP A 1 461 ? 0.422 16.831 13.349 1.00 74.50 461 ASP A O 1
ATOM 3741 N N . GLU A 1 462 ? -0.807 14.960 13.614 1.00 81.25 462 GLU A N 1
ATOM 3742 C CA . GLU A 1 462 ? -2.120 15.604 13.773 1.00 81.25 462 GLU A CA 1
ATOM 3743 C C . GLU A 1 462 ? -2.486 15.869 15.247 1.00 81.25 462 GLU A C 1
ATOM 3745 O O . GLU A 1 462 ? -3.078 16.897 15.562 1.00 81.25 462 GLU A O 1
ATOM 3750 N N . PHE A 1 463 ? -2.087 14.979 16.159 1.00 86.25 463 PHE A N 1
ATOM 3751 C CA . PHE A 1 463 ? -2.397 14.990 17.591 1.00 86.25 463 PHE A CA 1
ATOM 3752 C C . PHE A 1 463 ? -1.107 14.953 18.412 1.00 86.25 463 PHE A C 1
ATOM 3754 O O . PHE A 1 463 ? -0.563 13.887 18.727 1.00 86.25 463 PHE A O 1
ATOM 3761 N N . ARG A 1 464 ? -0.597 16.127 18.791 1.00 89.31 464 ARG A N 1
ATOM 3762 C CA . ARG A 1 464 ? 0.666 16.207 19.538 1.00 89.31 464 ARG A CA 1
ATOM 3763 C C . ARG A 1 464 ? 0.488 15.678 20.965 1.00 89.31 464 ARG A C 1
ATOM 3765 O O . ARG A 1 464 ? -0.398 16.147 21.672 1.00 89.31 464 ARG A O 1
ATOM 3772 N N . PRO A 1 465 ? 1.368 14.789 21.460 1.00 90.38 465 PRO A N 1
ATOM 3773 C CA . PRO A 1 465 ? 1.217 14.182 22.788 1.00 90.38 465 PRO A CA 1
ATOM 3774 C C . PRO A 1 465 ? 1.295 15.194 23.943 1.00 90.38 465 PRO A C 1
ATOM 3776 O O . PRO A 1 465 ? 0.856 14.893 25.047 1.00 90.38 465 PRO A O 1
ATOM 3779 N N . THR A 1 466 ? 1.840 16.388 23.698 1.00 91.88 466 THR A N 1
ATOM 3780 C CA . THR A 1 466 ? 1.950 17.477 24.678 1.00 91.88 466 THR A CA 1
ATOM 3781 C C . THR A 1 466 ? 0.685 18.323 24.813 1.00 91.88 466 THR A C 1
ATOM 3783 O O . THR A 1 466 ? 0.668 19.222 25.644 1.00 91.88 466 THR A O 1
ATOM 3786 N N . TRP A 1 467 ? -0.330 18.123 23.969 1.00 94.06 467 TRP A N 1
ATOM 3787 C CA . TRP A 1 467 ? -1.593 18.856 24.075 1.00 94.06 467 TRP A CA 1
ATOM 3788 C C . TRP A 1 467 ? -2.452 18.325 25.216 1.00 94.06 467 TRP A C 1
ATOM 3790 O O . TRP A 1 467 ? -2.333 17.156 25.591 1.00 94.06 467 TRP A O 1
ATOM 3800 N N . SER A 1 468 ? -3.334 19.178 25.736 1.00 94.88 468 SER A N 1
ATOM 3801 C CA . SER A 1 468 ? -4.342 18.772 26.711 1.00 94.88 468 SER A CA 1
ATOM 3802 C C . SER A 1 468 ? -5.286 17.734 26.095 1.00 94.88 468 SER A C 1
ATOM 3804 O O . SER A 1 468 ? -5.762 17.887 24.963 1.00 94.88 468 SER A O 1
ATOM 3806 N N . LEU A 1 469 ? -5.556 16.657 26.838 1.00 95.06 469 LEU A N 1
ATOM 3807 C CA . LEU A 1 469 ? -6.540 15.644 26.453 1.00 95.06 469 LEU A CA 1
ATOM 3808 C C . LEU A 1 469 ? -7.937 16.267 26.366 1.00 95.06 469 LEU A C 1
ATOM 3810 O O . LEU A 1 469 ? -8.694 15.914 25.467 1.00 95.06 469 LEU A O 1
ATOM 3814 N N . LYS A 1 470 ? -8.244 17.218 27.254 1.00 94.25 470 LYS A N 1
ATOM 3815 C CA . LYS A 1 470 ? -9.503 17.967 27.279 1.00 94.25 470 LYS A CA 1
ATOM 3816 C C . LYS A 1 470 ? -9.725 18.732 25.978 1.00 94.25 470 LYS A C 1
ATOM 3818 O O . LYS A 1 470 ? -10.680 18.456 25.259 1.00 94.25 470 LYS A O 1
ATOM 3823 N N . GLU A 1 471 ? -8.788 19.616 25.634 1.00 91.69 471 GLU A N 1
ATOM 3824 C CA . GLU A 1 471 ? -8.853 20.463 24.433 1.00 91.69 471 GLU A CA 1
ATOM 3825 C C . GLU A 1 471 ? -8.882 19.640 23.138 1.00 91.69 471 GLU A C 1
ATOM 3827 O O . GLU A 1 471 ? -9.398 20.091 22.121 1.00 91.69 471 GLU A O 1
ATOM 3832 N N . SER A 1 472 ? -8.340 18.419 23.169 1.00 92.50 472 SER A N 1
ATOM 3833 C CA . SER A 1 472 ? -8.353 17.506 22.023 1.00 92.50 472 SER A CA 1
ATOM 3834 C C . SER A 1 472 ? -9.660 16.714 21.903 1.00 92.50 472 SER A C 1
ATOM 3836 O O . SER A 1 472 ? -10.069 16.372 20.793 1.00 92.50 472 SER A O 1
ATOM 3838 N N . LEU A 1 473 ? -10.312 16.405 23.029 1.00 92.56 473 LEU A N 1
ATOM 3839 C CA . LEU A 1 473 ? -11.525 15.586 23.080 1.00 92.56 473 LEU A CA 1
ATOM 3840 C C . LEU A 1 473 ? -12.801 16.421 22.899 1.00 92.56 473 LEU A C 1
ATOM 3842 O O . LEU A 1 473 ? -13.747 15.939 22.284 1.00 92.56 473 LEU A O 1
ATOM 3846 N N . ILE A 1 474 ? -12.834 17.673 23.357 1.00 92.94 474 ILE A N 1
ATOM 3847 C CA . ILE A 1 474 ? -14.020 18.540 23.238 1.00 92.94 474 ILE A CA 1
ATOM 3848 C C . ILE A 1 474 ? -14.439 18.782 21.779 1.00 92.94 474 ILE A C 1
ATOM 3850 O O . ILE A 1 474 ? -15.586 18.476 21.458 1.00 92.94 474 ILE A O 1
ATOM 3854 N N . PRO A 1 475 ? -13.547 19.180 20.846 1.00 90.06 475 PRO A N 1
ATOM 3855 C CA . PRO A 1 475 ? -13.929 19.353 19.441 1.00 90.06 475 PRO A CA 1
ATOM 3856 C C . PRO A 1 475 ? -14.473 18.066 18.810 1.00 90.06 475 PRO A C 1
ATOM 3858 O O . PRO A 1 475 ? -15.320 18.096 17.917 1.00 90.06 475 PRO A O 1
ATOM 3861 N N . TYR A 1 476 ? -13.979 16.917 19.277 1.00 86.31 476 TYR A N 1
ATOM 3862 C CA . TYR A 1 476 ? -14.439 15.607 18.837 1.00 86.31 476 TYR A CA 1
ATOM 3863 C C . TYR A 1 476 ? -15.852 15.281 19.356 1.00 86.31 476 TYR A C 1
ATOM 3865 O O . TYR A 1 476 ? -16.645 14.686 18.626 1.00 86.31 476 TYR A O 1
ATOM 3873 N N . LEU A 1 477 ? -16.185 15.707 20.578 1.00 89.31 477 LEU A N 1
ATOM 3874 C CA . LEU A 1 477 ? -17.514 15.568 21.181 1.00 89.31 477 LEU A CA 1
ATOM 3875 C C . LEU A 1 477 ? -18.530 16.554 20.589 1.00 89.31 477 LEU A C 1
ATOM 3877 O O . LEU A 1 477 ? -19.667 16.160 20.321 1.00 89.31 477 LEU A O 1
ATOM 3881 N N . ASP A 1 478 ? -18.119 17.795 20.323 1.00 88.00 478 ASP A N 1
ATOM 3882 C CA . ASP A 1 478 ? -18.962 18.829 19.709 1.00 88.00 478 ASP A CA 1
ATOM 3883 C C . ASP A 1 478 ? -19.419 18.417 18.309 1.00 88.00 478 ASP A C 1
ATOM 3885 O O . ASP A 1 478 ? -20.588 18.574 17.958 1.00 88.00 478 ASP A O 1
ATOM 3889 N N . ALA A 1 479 ? -18.531 17.793 17.528 1.00 84.25 479 ALA A N 1
ATOM 3890 C CA . ALA A 1 479 ? -18.871 17.238 16.218 1.00 84.25 479 ALA A CA 1
ATOM 3891 C C . ALA A 1 479 ? -19.959 16.146 16.281 1.00 84.25 479 ALA A C 1
ATOM 3893 O O . ALA A 1 479 ? -20.604 15.861 15.270 1.00 84.25 479 ALA A O 1
ATOM 3894 N N . LYS A 1 480 ? -20.163 15.531 17.453 1.00 81.81 480 LYS A N 1
ATOM 3895 C CA . LYS A 1 480 ? -21.206 14.531 17.717 1.00 81.81 480 LYS A CA 1
ATOM 3896 C C . LYS A 1 480 ? -22.408 15.094 18.483 1.00 81.81 480 LYS A C 1
ATOM 3898 O O . LYS A 1 480 ? -23.326 14.329 18.764 1.00 81.81 480 LYS A O 1
ATOM 3903 N N . TYR A 1 481 ? -22.408 16.385 18.827 1.00 80.88 481 TYR A N 1
ATOM 3904 C CA . TYR A 1 481 ? -23.405 17.009 19.707 1.00 80.88 481 TYR A CA 1
ATOM 3905 C C . TYR A 1 481 ? -23.560 16.275 21.051 1.00 80.88 481 TYR A C 1
ATOM 3907 O O . TYR A 1 481 ? -24.671 16.074 21.538 1.00 80.88 481 TYR A O 1
ATOM 3915 N N . SER A 1 482 ? -22.447 15.816 21.629 1.00 83.25 482 SER A N 1
ATOM 3916 C CA . SER A 1 482 ? -22.464 15.079 22.894 1.00 83.25 482 SER A CA 1
ATOM 3917 C C . SER A 1 482 ? -22.527 16.024 24.094 1.00 83.25 482 SER A C 1
ATOM 3919 O O . SER A 1 482 ? -21.634 16.849 24.279 1.00 83.25 482 SER A O 1
ATOM 3921 N N . ASP A 1 483 ? -23.513 15.830 24.976 1.00 82.81 483 ASP A N 1
ATOM 3922 C CA . ASP A 1 483 ? -23.652 16.569 26.247 1.00 82.81 483 ASP A CA 1
ATOM 3923 C C . ASP A 1 483 ? -22.418 16.459 27.163 1.00 82.81 483 ASP A C 1
ATOM 3925 O O . ASP A 1 483 ? -22.243 17.251 28.088 1.00 82.81 483 ASP A O 1
ATOM 3929 N N . LEU A 1 484 ? -21.569 15.453 26.930 1.00 87.44 484 LEU A N 1
ATOM 3930 C CA . LEU A 1 484 ? -20.331 15.242 27.672 1.00 87.44 484 LEU A CA 1
ATOM 3931 C C . LEU A 1 484 ? -19.329 16.395 27.453 1.00 87.44 484 LEU A C 1
ATOM 3933 O O . LEU A 1 484 ? -18.494 16.633 28.320 1.00 87.44 484 LEU A O 1
ATOM 3937 N N . ALA A 1 485 ? -19.411 17.130 26.337 1.00 88.94 485 ALA A N 1
ATOM 3938 C CA . ALA A 1 485 ? -18.496 18.234 26.037 1.00 88.94 485 ALA A CA 1
ATOM 3939 C C . ALA A 1 485 ? -18.511 19.318 27.129 1.00 88.94 485 ALA A C 1
ATOM 3941 O O . ALA A 1 485 ? -17.455 19.726 27.606 1.00 88.94 485 ALA A O 1
ATOM 3942 N N . THR A 1 486 ? -19.702 19.720 27.586 1.00 87.75 486 THR A N 1
ATOM 3943 C CA . THR A 1 486 ? -19.864 20.731 28.644 1.00 87.75 486 THR A CA 1
ATOM 3944 C C . THR A 1 486 ? -19.320 20.243 29.986 1.00 87.75 486 THR A C 1
ATOM 3946 O O . THR A 1 486 ? -18.633 20.979 30.684 1.00 87.75 486 THR A O 1
ATOM 3949 N N . GLU A 1 487 ? -19.568 18.976 30.325 1.00 88.00 487 GLU A N 1
ATOM 3950 C CA . GLU A 1 487 ? -19.068 18.355 31.556 1.00 88.00 487 GLU A CA 1
ATOM 3951 C C . GLU A 1 487 ? -17.531 18.290 31.577 1.00 88.00 487 GLU A C 1
ATOM 3953 O O . GLU A 1 487 ? -16.908 18.552 32.608 1.00 88.00 487 GLU A O 1
ATOM 3958 N N . LEU A 1 488 ? -16.905 17.983 30.433 1.00 88.88 488 LEU A N 1
ATOM 3959 C CA . LEU A 1 488 ? -15.448 18.006 30.312 1.00 88.88 488 LEU A CA 1
ATOM 3960 C C . LEU A 1 488 ? -14.891 19.419 30.422 1.00 88.88 488 LEU A C 1
ATOM 3962 O O . LEU A 1 488 ? -13.883 19.603 31.101 1.00 88.88 488 LEU A O 1
ATOM 3966 N N . GLU A 1 489 ? -15.530 20.395 29.777 1.00 90.12 489 GLU A N 1
ATOM 3967 C CA . GLU A 1 489 ? -15.083 21.789 29.795 1.00 90.12 489 GLU A CA 1
ATOM 3968 C C . GLU A 1 489 ? -15.016 22.344 31.225 1.00 90.12 489 GLU A C 1
ATOM 3970 O O . GLU A 1 489 ? -14.041 23.001 31.597 1.00 90.12 489 GLU A O 1
ATOM 3975 N N . GLU A 1 490 ? -16.007 22.018 32.054 1.00 88.94 490 GLU A N 1
ATOM 3976 C CA . GLU A 1 490 ? -16.112 22.535 33.420 1.00 88.94 490 GLU A CA 1
ATOM 3977 C C . GLU A 1 490 ? -15.248 21.773 34.436 1.00 88.94 490 GLU A C 1
ATOM 3979 O O . GLU A 1 490 ? -14.672 22.389 35.334 1.00 88.94 490 GLU A O 1
ATOM 3984 N N . MET A 1 491 ? -15.162 20.443 34.319 1.00 89.75 491 MET A N 1
ATOM 3985 C CA . MET A 1 491 ? -14.693 19.586 35.418 1.00 89.75 491 MET A CA 1
ATOM 3986 C C . MET A 1 491 ? -13.450 18.750 35.094 1.00 89.75 491 MET A C 1
ATOM 3988 O O . MET A 1 491 ? -12.838 18.200 36.015 1.00 89.75 491 MET A O 1
ATOM 3992 N N . PHE A 1 492 ? -13.073 18.598 33.818 1.00 93.25 492 PHE A N 1
ATOM 3993 C CA . PHE A 1 492 ? -11.946 17.740 33.448 1.00 93.25 492 PHE A CA 1
ATOM 3994 C C . PHE A 1 492 ? -10.596 18.462 33.633 1.00 93.25 492 PHE A C 1
ATOM 3996 O O . PHE A 1 492 ? -10.465 19.605 33.190 1.00 93.25 492 PHE A O 1
ATOM 4003 N N . PRO A 1 493 ? -9.577 17.814 34.238 1.00 92.06 493 PRO A N 1
ATOM 4004 C CA . PRO A 1 493 ? -8.287 18.453 34.510 1.00 92.06 493 PRO A CA 1
ATOM 4005 C C . PRO A 1 493 ? -7.495 18.794 33.239 1.00 92.06 493 PRO A C 1
ATOM 4007 O O . PRO A 1 493 ? -7.270 17.926 32.389 1.00 92.06 493 PRO A O 1
ATOM 4010 N N . ASP A 1 494 ? -6.994 20.028 33.150 1.00 91.94 494 ASP A N 1
ATOM 4011 C CA . ASP A 1 494 ? -6.182 20.504 32.019 1.00 91.94 494 ASP A CA 1
ATOM 4012 C C . ASP A 1 494 ? -4.771 19.886 32.006 1.00 91.94 494 ASP A C 1
ATOM 4014 O O . ASP A 1 494 ? -4.121 19.800 30.963 1.00 91.94 494 ASP A O 1
ATOM 4018 N N . GLU A 1 495 ? -4.291 19.406 33.158 1.00 93.00 495 GLU A N 1
ATOM 4019 C CA . GLU A 1 495 ? -2.968 18.796 33.320 1.00 93.00 495 GLU A CA 1
ATOM 4020 C C . GLU A 1 495 ? -2.861 17.409 32.667 1.00 93.00 495 GLU A C 1
ATOM 4022 O O . GLU A 1 495 ? -1.757 16.894 32.449 1.00 93.00 495 GLU A O 1
ATOM 4027 N N . ILE A 1 496 ? -3.994 16.774 32.351 1.00 95.31 496 ILE A N 1
ATOM 4028 C CA . ILE A 1 496 ? -4.010 15.476 31.679 1.00 95.31 496 ILE A CA 1
ATOM 4029 C C . ILE A 1 496 ? -3.743 15.694 30.192 1.00 95.31 496 ILE A C 1
ATOM 4031 O O . ILE A 1 496 ? -4.629 16.033 29.416 1.00 95.31 496 ILE A O 1
ATOM 4035 N N . LEU A 1 497 ? -2.502 15.447 29.782 1.00 96.00 497 LEU A N 1
ATOM 4036 C CA . LEU A 1 497 ? -2.094 15.514 28.376 1.00 96.00 497 LEU A CA 1
ATOM 4037 C C . LEU A 1 497 ? -2.516 14.281 27.557 1.00 96.00 497 LEU A C 1
ATOM 4039 O O . LEU A 1 497 ? -2.732 13.195 28.103 1.00 96.00 497 LEU A O 1
ATOM 4043 N N . LEU A 1 498 ? -2.516 14.414 26.226 1.00 94.56 498 LEU A N 1
ATOM 4044 C CA . LEU A 1 498 ? -2.700 13.311 25.274 1.00 94.56 498 LEU A CA 1
ATOM 4045 C C . LEU A 1 498 ? -1.685 12.177 25.475 1.00 94.56 498 LEU A C 1
ATOM 4047 O O . LEU A 1 498 ? -2.015 11.014 25.238 1.00 94.56 498 LEU A O 1
ATOM 4051 N N . SER A 1 499 ? -0.473 12.476 25.957 1.00 94.69 499 SER A N 1
ATOM 4052 C CA . SER A 1 499 ? 0.516 11.457 26.327 1.00 94.69 499 SER A CA 1
ATOM 4053 C C . SER A 1 499 ? -0.012 10.452 27.354 1.00 94.69 499 SER A C 1
ATOM 4055 O O . SER A 1 499 ? 0.459 9.318 27.382 1.00 94.69 499 SER A O 1
ATOM 4057 N N . HIS A 1 500 ? -0.996 10.844 28.170 1.00 96.31 500 HIS A N 1
ATOM 4058 C CA . HIS A 1 500 ? -1.614 10.016 29.204 1.00 96.31 500 HIS A CA 1
ATOM 4059 C C . HIS A 1 500 ? -2.928 9.354 28.762 1.00 96.31 500 HIS A C 1
ATOM 4061 O O . HIS A 1 500 ? -3.546 8.662 29.566 1.00 96.31 500 HIS A O 1
ATOM 4067 N N . ALA A 1 501 ? -3.380 9.527 27.511 1.00 95.94 501 ALA A N 1
ATOM 4068 C CA . ALA A 1 501 ? -4.721 9.120 27.071 1.00 95.94 501 ALA A CA 1
ATOM 4069 C C . ALA A 1 501 ? -5.060 7.655 27.406 1.00 95.94 501 ALA A C 1
ATOM 4071 O O . ALA A 1 501 ? -6.124 7.359 27.955 1.00 95.94 501 ALA A O 1
ATOM 4072 N N . THR A 1 502 ? -4.134 6.729 27.135 1.00 95.94 502 THR A N 1
ATOM 4073 C CA . THR A 1 502 ? -4.357 5.305 27.430 1.00 95.94 502 THR A CA 1
ATOM 4074 C C . THR A 1 502 ? -4.365 5.002 28.931 1.00 95.94 502 THR A C 1
ATOM 4076 O O . THR A 1 502 ? -5.133 4.142 29.365 1.00 95.94 502 THR A O 1
ATOM 4079 N N . ALA A 1 503 ? -3.555 5.703 29.731 1.00 95.75 503 ALA A N 1
ATOM 4080 C CA . ALA A 1 503 ? -3.521 5.558 31.185 1.00 95.75 503 ALA A CA 1
ATOM 4081 C C . ALA A 1 503 ? -4.793 6.131 31.835 1.00 95.75 503 ALA A C 1
ATOM 4083 O O . ALA A 1 503 ? -5.388 5.469 32.682 1.00 95.75 503 ALA A O 1
ATOM 4084 N N . THR A 1 504 ? -5.275 7.287 31.366 1.00 96.81 504 THR A N 1
ATOM 4085 C CA . THR A 1 504 ? -6.560 7.889 31.758 1.00 96.81 504 THR A CA 1
ATOM 4086 C C . THR A 1 504 ? -7.721 6.935 31.505 1.00 96.81 504 THR A C 1
ATOM 4088 O O . THR A 1 504 ? -8.520 6.683 32.407 1.00 96.81 504 THR A O 1
ATOM 4091 N N . TRP A 1 505 ? -7.781 6.331 30.313 1.00 97.19 505 TRP A N 1
ATOM 4092 C CA . TRP A 1 505 ? -8.823 5.354 29.996 1.00 97.19 505 TRP A CA 1
ATOM 4093 C C . TRP A 1 505 ? -8.751 4.117 30.900 1.00 97.19 505 TRP A C 1
ATOM 4095 O O . TRP A 1 505 ? -9.765 3.676 31.438 1.00 97.19 505 TRP A O 1
ATOM 4105 N N . LYS A 1 506 ? -7.547 3.566 31.118 1.00 96.06 506 LYS A N 1
ATOM 4106 C CA . LYS A 1 506 ? -7.341 2.411 32.010 1.00 96.06 506 LYS A CA 1
ATOM 4107 C C . LYS A 1 506 ? -7.762 2.727 33.446 1.00 96.06 506 LYS A C 1
ATOM 4109 O O . LYS A 1 506 ? -8.427 1.899 34.062 1.00 96.06 506 LYS A O 1
ATOM 4114 N N . ALA A 1 507 ? -7.407 3.902 33.963 1.00 94.81 507 ALA A N 1
ATOM 4115 C CA . ALA A 1 507 ? -7.781 4.342 35.303 1.00 94.81 507 ALA A CA 1
ATOM 4116 C C . ALA A 1 507 ? -9.305 4.468 35.448 1.00 94.81 507 ALA A C 1
ATOM 4118 O O . ALA A 1 507 ? -9.872 3.903 36.380 1.00 94.81 507 ALA A O 1
ATOM 4119 N N . ALA A 1 508 ? -9.981 5.095 34.481 1.00 95.06 508 ALA A N 1
ATOM 4120 C CA . ALA A 1 508 ? -11.440 5.191 34.457 1.00 95.06 508 ALA A CA 1
ATOM 4121 C C . ALA A 1 508 ? -12.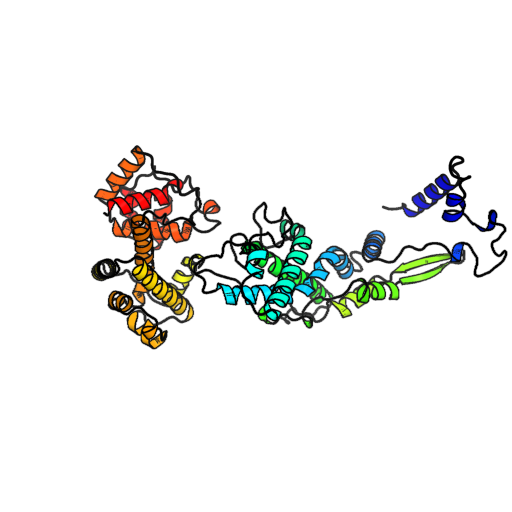122 3.811 34.361 1.00 95.06 508 ALA A C 1
ATOM 4123 O O . ALA A 1 508 ? -13.099 3.541 35.060 1.00 95.06 508 ALA A O 1
ATOM 4124 N N . ALA A 1 509 ? -11.574 2.895 33.557 1.00 93.75 509 ALA A N 1
ATOM 4125 C CA . ALA A 1 509 ? -12.109 1.543 33.396 1.00 93.75 509 ALA A CA 1
ATOM 4126 C C . ALA A 1 509 ? -11.913 0.678 34.653 1.00 93.75 509 ALA A C 1
ATOM 4128 O O . ALA A 1 509 ? -12.681 -0.256 34.892 1.00 93.75 509 ALA A O 1
ATOM 4129 N N . VAL A 1 510 ? -10.878 0.962 35.452 1.00 92.25 510 VAL A N 1
ATOM 4130 C CA . VAL A 1 510 ? -10.678 0.355 36.775 1.00 92.25 510 VAL A CA 1
ATOM 4131 C C . VAL A 1 510 ? -11.616 0.981 37.802 1.00 92.25 510 VAL A C 1
ATOM 4133 O O . VAL A 1 510 ? -12.200 0.231 38.569 1.00 92.25 510 VAL A O 1
ATOM 4136 N N . PHE A 1 511 ? -11.805 2.302 37.785 1.00 91.94 511 PHE A N 1
ATOM 4137 C CA . PHE A 1 511 ? -12.703 3.022 38.697 1.00 91.94 511 PHE A CA 1
ATOM 4138 C C . PHE A 1 511 ? -14.174 2.601 38.556 1.00 91.94 511 PHE A C 1
ATOM 4140 O O . PHE A 1 511 ? -14.913 2.592 39.530 1.00 91.94 511 PHE A O 1
ATOM 4147 N N . LYS A 1 512 ? -14.596 2.219 37.345 1.00 86.75 512 LYS A N 1
ATOM 4148 C CA . LYS A 1 512 ? -15.935 1.674 37.069 1.00 86.75 512 LYS A CA 1
ATOM 4149 C C . LYS A 1 512 ? -16.223 0.339 37.768 1.00 86.75 512 LYS A C 1
ATOM 4151 O O . LYS A 1 512 ? -17.385 -0.055 37.843 1.00 86.75 512 LYS A O 1
ATOM 4156 N N . ARG A 1 513 ? -15.181 -0.396 38.164 1.00 71.00 513 ARG A N 1
ATOM 4157 C CA . ARG A 1 513 ? -15.311 -1.687 38.852 1.00 71.00 513 ARG A CA 1
ATOM 4158 C C . ARG A 1 513 ? -15.615 -1.464 40.320 1.00 71.00 513 ARG A C 1
ATOM 4160 O O . ARG A 1 513 ? -16.433 -2.257 40.830 1.00 71.00 513 ARG A O 1
#

Organism: Oceanodroma tethys (NCBI:txid79633)

pLDDT: mean 88.74, std 8.3, range [50.09, 98.5]

InterPro domains:
  IPR031248 E3 ubiquitin-protein ligase RNF213 [PTHR22605] (3-507)

Secondary structure (DSSP, 8-state):
-TTHHHHHHHHHHHHHT-TTTTT-HHHHHHHS-GGGT-TTSPSS-SSSSTTTT---PPP-HHHHHHHHHHTTTTTTSHHHHHHHHHHHHHTTGGGHHHHHHHHHHHHHHHTT-SS----BHHHHHTSS--HHHHHHHHHHHHHHHHHHHHHHHHHHHH-SS-PPTTTTTS---TTSBGGGTS--SSGGGHHHHHHHHHHHHHHHHHHHHHHHHHT--TT-EE-GGG--GGGS----IIIIIHHHHHHTEEEEE-TTS-EEEEE-HHHHHHHHIIIIITTPPEEPSTT------GGGS-HHHHHHHHHTTS---PPPHHHHHHHHHH--SHHHHHHHHHHHHHHHHHHHHH---TTSBHHHIIIIIS--GGGS-HHHHHHHTT-BGGGHHHHHHHHHHHHHHHHHHTT--TTTTS-GGG-PPPPHHHHHHHHHHHHHS-HHHHHHHHHHHIIIIISSTTHHHHS-TTSBHHHHHHHHHHTTT-THHHHHHHHS-TT-BGGGHHHHHHHHHHHT-

Mean predicted aligned error: 11.3 Å